Protein 3E8M (pdb70)

Secondary structure (DSSP, 8-state):
-----EEEE-STTTTSSSEEEE-SSS-EEEEEEGGGHHHHHHHHHTT--EEEE-SS--HHHHHHHHHTT-SEEE-S-S-HHHHHHHHHHHHT--GGGEEEE--SGGGHHHHTTSSEEE--TTS-HHHHTT-SS---PPTTTTHHHHHHHHHTT--HHHHHHHT-/----SEEEE-STTTTSSSEEEE-SSS-EEEEEEGGGHHHHHHHHHTT--EEEE-S---HHHHHHHHHHT-SEEE-S-S-HHHHHHHHHHHHT--GGGEEEE--SGGGHHHHTTSSEEE--TTS-HHHHTT-SS---PPTTTTHHHHHHHHHTT--HHHHHHHT-/----SEEEE-STTTTSSSEEEE-SSS-EEEEEEGGGHHHHHHHHHTT--EEEE-S---HHHHHHHHHTT-SEEE-S-S-HHHHHHHHHHHHT--GGGEEEE--SGGGHHHHTTSSEEE--TTS-HHHHTT-SS---PPTTTTHHHHHHHHHTT--HHHHHHHT-/----SEEEE-STTTTSSSEEEE-SSS-EEEEEEGGGHHHHHHHHHTT--EEEE-S---HHHHHHHHHTT-SEEE-S-S-HHHHHHHHHHHHT--GGGEEEE--SGGGHHHHTTSSEEE--TTS-HHHHTT-SS---PPTTTTHHHHHHHHHHT--HHHHHHHT-

Sequence (656 aa):
MKKEIKLILTDIDGVWTDGGMFYDQTGNEWKKFNTSSDSSAGIFWAHNKGIIPVGILTGEKTEEIVRRRAEKKLLKKVDYLFQGVVDKLSSAAEELCNEELGINLEQVAYIGDDLNDAKLLKRVGIAGVPASAPFYIRRLSSTIFLEKKRGGEGVFREFVEKVVLGINLEDFIAVIIQMKEIKLILTDIDGVWTDGGMFYDQTGNEWKKFNTSSDSSAGIFWAHNKGIIPVGILTGEKKTEIVRRRRAEKLLKVDYLFQGVVDKLSSAAEELCNNELGINLEQVAYIGDDLNDAKLLKRVGIAGVPASAPFYIRRRLSSTIFLEEKRGGEGVFREFVEKVLGINLEDFIAVIQMKEIKLILTDIDGVWTDGGMFYDQTGNEWKKFNTSSDSSAGIFWAHNKGIIPVGILTGEKTEIVRRRAEEKLLKVDYLFQGVVDKLSSAAEELCNELGINLEQVAYIGDDLNDAKLLKRVGIAGVPASAPFFYIRRRLSTIFLEEKRGGEGVFREFVEKVVLGINLEDFIAVIQMKEIKKLILTDIDGVWTDGGMFYDQTGNEWKKFNTSDSSAGIFWAHNKGIPVGILTGEKTEEIVRRRAEEKLLKVDYLFQGVVDDKLSSAAEELCNELGINLEQQVAYIGDDLNDAKLLKRVGIAGVPASAPFYYIRRRLSTIFLEEKKRGGEGVFREFVEKVLGINLEDFIAVIQ

B-factor: mean 17.69, std 9.3, range [8.24, 102.45]

Foldseek 3Di:
DDAAQEEEEEPQWAQAVNDWDDDPPPDIATAGACLLLVLLVVCVVVPHAYEYDYLADDPNVVVVCVVSVHPYYDYNDPAVLVVVVVVCVVVVHAQLNYEYEDADDSCQVSLQRHVAYHYAPSHDPVRRVSGPDDFDHTHRPNRSVVSSCVVVVPDPVNVVVVVD/DDAAQEEEEEPQFAQAVNDWDDDDPGDIATDGAVLLLVLLVVCVVVPHAYEYDYLADDPNVVVVCVVSVHPYYHYNDPQVLVVVCVVCVVVVHAQLNYEYEDADDSCQVSLQGHVAYHYAPSHDPVRRVSGPDDFDHTHRRNRSVVSSCVVVVPDPVNVVVVPD/DDAAQEEEEEPQWAQAVNDWDDDDPGDIETDGACLLLVLLVLCVVVPHAYEYDYLADDPNVVVVCVVSVHPYYDYNDQQVLVVVCVVCVVVVHAQLNYEYEDADDNCQVSLQRHVAYHYAPSHDPVSRVSGPDDFDHTHRRNRSVVSSCVVVVPDVVNVVVVVD/DDAAQEEEEEPQWAQAVNDWDDDPPPDIETDGACLLLVLLVLCVVVPHAYEYEYLADDPNVVVVCVVSVHPYYDYNDPQVLVVVCVVCVVVVHAQLNYEYEDADDSCQVSLQRHVAYHYAPSHDPVRRVSGPDDFDHTHRRNSSVVSSCVVVVPDVVNVVVVVD

Solvent-accessible surface area: 25761 Å² total; per-residue (Å²): 138,97,117,12,81,0,0,0,0,7,1,10,7,0,2,1,62,1,2,3,12,6,2,57,104,48,25,19,13,0,50,2,16,26,22,3,42,7,0,7,88,5,0,72,75,87,62,24,34,0,0,0,0,1,34,45,163,11,61,0,1,96,46,4,6,110,89,19,159,21,64,67,54,82,39,38,20,149,68,9,18,45,22,0,69,104,10,2,107,140,65,65,25,90,29,96,34,0,0,0,0,0,14,23,29,92,1,0,74,1,4,121,140,14,5,6,0,0,4,0,32,36,4,27,114,28,0,98,133,24,28,91,37,135,4,118,67,103,3,17,80,2,0,0,14,24,0,0,46,78,2,35,36,29,70,53,130,21,10,99,57,46,18,171,134,106,121,11,86,0,0,0,0,8,0,10,7,0,2,1,65,1,2,3,13,0,3,55,104,41,22,10,12,0,56,3,18,25,24,3,41,4,0,6,84,0,0,73,74,87,65,20,32,0,0,0,0,2,35,45,142,10,64,0,1,111,40,4,7,142,93,17,161,19,70,55,62,78,33,34,22,152,59,8,17,40,16,0,69,127,4,5,124,137,65,68,32,78,17,91,40,0,0,0,0,0,15,25,28,92,1,0,79,1,4,128,121,13,3,5,0,0,5,0,33,38,5,30,113,26,0,97,131,21,29,90,35,137,3,118,66,104,3,18,75,1,0,0,11,24,0,0,36,77,3,30,40,16,77,49,116,29,4,72,71,50,14,156,137,107,116,11,81,0,0,0,0,8,0,11,7,0,2,1,65,2,1,3,12,0,3,58,102,40,23,10,13,0,57,2,17,25,24,2,40,6,0,8,82,1,0,75,76,88,63,22,32,0,0,0,0,1,33,47,163,12,75,0,1,74,90,4,4,102,93,17,162,22,65,52,56,70,41,39,19,147,68,8,30,54,19,0,65,107,2,5,112,111,62,69,32,83,18,91,40,0,0,0,0,0,14,25,35,90,1,0,93,1,3,96,123,13,2,4,0,0,4,0,29,38,8,37,108,58,0,109,136,30,27,92,34,138,3,117,69,101,3,18,81,1,0,0,12,25,0,0,35,75,4,33,42,17,76,57,139,27,4,94,74,49,18,161,127,98,110,13,85,0,0,0,0,7,0,11,7,0,2,1,67,1,1,3,12,13,3,55,96,38,27,24,12,0,53,2,17,25,23,2,39,6,0,8,87,2,0,73,74,90,66,17,32,0,0,0,0,1,33,44,131,7,66,0,1,94,54,3,6,123,86,21,161,20,64,62,53,83,26,40,21,147,63,9,18,37,17,0,72,119,4,6,124,132,62,70,31,76,16,86,36,0,0,0,0,0,14,24,28,91,1,0,88,0,4,128,125,16,8,7,1,0,5,0,31,40,4,30,115,24,0,97,139,26,28,96,37,141,3,118,66,107,3,18,72,0,0,0,12,21,0,0,35,75,2,34,39,17,73,58,133,30,4,82,70,50,21,157

Radius of gyration: 26.05 Å; Cα contacts (8 Å, |Δi|>4): 1599; chains: 4; bounding box: 62×64×78 Å

Structure (mmCIF, N/CA/C/O backbone):
data_3E8M
#
_entry.id   3E8M
#
_cell.length_a   81.243
_cell.length_b   107.482
_cell.length_c   75.093
_cell.angle_alpha   90.00
_cell.angle_beta   90.00
_cell.angle_gamma   90.00
#
_symmetry.space_group_name_H-M   'P 21 21 2'
#
loop_
_entity.id
_entity.type
_entity.pdbx_description
1 polymer 'Acylneuraminate cytidylyltransferase'
2 non-polymer 'MAGNESIUM ION'
3 non-polymer 'CHLORIDE ION'
4 non-polymer 'ACETIC ACID'
5 non-polymer DI(HYDROXYETHYL)ETHER
6 non-polymer 'TETRAETHYLENE GLYCOL'
7 non-polymer 1,2-ETHANEDIOL
8 non-polymer 'TRIETHYLENE GLYCOL'
9 water water
#
loop_
_atom_site.group_PDB
_atom_site.id
_atom_site.type_symbol
_atom_site.label_atom_id
_atom_site.label_alt_id
_atom_site.label_comp_id
_atom_site.label_asym_id
_atom_site.label_entity_id
_atom_site.label_seq_id
_atom_site.pdbx_PDB_ins_code
_atom_site.Cartn_x
_atom_site.Cartn_y
_atom_site.Cartn_z
_atom_site.occupancy
_atom_site.B_iso_or_equiv
_atom_site.auth_seq_id
_atom_site.auth_comp_id
_atom_site.auth_asym_id
_atom_site.auth_atom_id
_atom_site.pdbx_PDB_model_num
ATOM 1 N N . MET A 1 1 ? -61.052 24.672 -16.447 1.00 34.30 1 MET A N 1
ATOM 2 C CA . MET A 1 1 ? -60.115 24.905 -15.309 1.00 31.07 1 MET A CA 1
ATOM 3 C C . MET A 1 1 ? -60.433 26.232 -14.618 1.00 26.73 1 MET A C 1
ATOM 4 O O . MET A 1 1 ? -60.975 27.145 -15.234 1.00 27.54 1 MET A O 1
ATOM 20 N N A LYS A 1 2 ? -60.121 26.327 -13.333 0.67 24.08 2 LYS A N 1
ATOM 21 N N B LYS A 1 2 ? -60.076 26.309 -13.339 0.33 24.45 2 LYS A N 1
ATOM 22 C CA A LYS A 1 2 ? -60.322 27.570 -12.597 0.67 22.04 2 LYS A CA 1
ATOM 23 C CA B LYS A 1 2 ? -60.163 27.536 -12.557 0.33 21.95 2 LYS A CA 1
ATOM 24 C C A LYS A 1 2 ? -59.419 28.684 -13.133 0.67 19.53 2 LYS A C 1
ATOM 25 C C B LYS A 1 2 ? -59.484 28.711 -13.267 0.33 20.12 2 LYS A C 1
ATOM 26 O O A LYS A 1 2 ? -58.408 28.415 -13.809 0.67 19.32 2 LYS A O 1
ATOM 27 O O B LYS A 1 2 ? -58.691 28.520 -14.199 0.33 20.19 2 LYS A O 1
ATOM 51 N N . GLU A 1 3 ? -59.777 29.925 -12.812 1.00 19.00 3 GLU A N 1
ATOM 52 C CA . GLU A 1 3 ? -59.065 31.104 -13.300 1.00 17.46 3 GLU A CA 1
ATOM 53 C C . GLU A 1 3 ? -57.652 31.089 -12.742 1.00 15.82 3 GLU A C 1
ATOM 54 O O . GLU A 1 3 ? -57.473 31.032 -11.536 1.00 17.73 3 GLU A O 1
ATOM 66 N N . ILE A 1 4 ? -56.670 31.135 -13.625 1.00 14.45 4 ILE A N 1
ATOM 67 C CA . ILE A 1 4 ? -55.271 31.214 -13.238 1.00 13.04 4 ILE A CA 1
ATOM 68 C C . ILE A 1 4 ? -54.699 32.497 -13.789 1.00 12.70 4 ILE A C 1
ATOM 69 O O . ILE A 1 4 ? -54.826 32.767 -14.974 1.00 14.68 4 ILE A O 1
ATOM 85 N N . LYS A 1 5 ? -54.100 33.285 -12.908 1.00 12.37 5 LYS A N 1
ATOM 86 C CA . LYS A 1 5 ? -53.503 34.570 -13.265 1.00 12.62 5 LYS A CA 1
ATOM 87 C C . LYS A 1 5 ? -51.982 34.585 -13.210 1.00 11.31 5 LYS A C 1
ATOM 88 O O . LYS A 1 5 ? -51.366 35.566 -13.615 1.00 12.10 5 LYS A O 1
ATOM 107 N N . LEU A 1 6 ? -51.363 33.510 -12.715 1.00 11.27 6 LEU A N 1
ATOM 108 C CA . LEU A 1 6 ? -49.923 33.440 -12.571 1.00 10.59 6 LEU A CA 1
ATOM 109 C C . LEU A 1 6 ? -49.542 31.976 -12.482 1.00 9.72 6 LEU A C 1
ATOM 110 O O . LEU A 1 6 ? -50.177 31.202 -11.751 1.00 10.71 6 LEU A O 1
ATOM 126 N N . ILE A 1 7 ? -48.517 31.592 -13.219 1.00 9.67 7 ILE A N 1
ATOM 127 C CA . ILE A 1 7 ? -47.932 30.257 -13.141 1.00 9.57 7 ILE A CA 1
ATOM 128 C C . ILE A 1 7 ? -46.559 30.388 -12.492 1.00 9.32 7 ILE A C 1
ATOM 129 O O . ILE A 1 7 ? -45.736 31.175 -12.946 1.00 10.43 7 ILE A O 1
ATOM 145 N N . LEU A 1 8 ? -46.355 29.638 -11.413 1.00 9.15 8 LEU A N 1
ATOM 146 C CA . LEU A 1 8 ? -45.076 29.618 -10.694 1.00 9.13 8 LEU A CA 1
ATOM 147 C C . LEU A 1 8 ? -44.466 28.221 -10.797 1.00 8.57 8 LEU A C 1
ATOM 148 O O . LEU A 1 8 ? -45.189 27.223 -10.903 1.00 8.94 8 LEU A O 1
ATOM 164 N N . THR A 1 9 ? -43.148 28.154 -10.762 1.00 8.49 9 THR A N 1
ATOM 165 C CA . THR A 1 9 ? -42.451 26.890 -10.952 1.00 8.64 9 THR A CA 1
ATOM 166 C C . THR A 1 9 ? -41.125 26.875 -10.230 1.00 8.49 9 THR A C 1
ATOM 167 O O . THR A 1 9 ? -40.362 27.853 -10.231 1.00 8.89 9 THR A O 1
ATOM 178 N N . ASP A 1 10 ? -40.817 25.718 -9.666 1.00 8.45 10 ASP A N 1
ATOM 179 C CA . ASP A 1 10 ? -39.474 25.356 -9.238 1.00 8.68 10 ASP A CA 1
ATOM 180 C C . ASP A 1 10 ? -38.641 24.992 -10.465 1.00 8.24 10 ASP A C 1
ATOM 181 O O . ASP A 1 10 ? -39.165 24.797 -11.563 1.00 8.95 10 ASP A O 1
ATOM 190 N N . ILE A 1 11 ? -37.326 24.888 -10.285 1.00 8.46 11 ILE A N 1
ATOM 191 C CA . ILE A 1 11 ? -36.411 24.452 -11.346 1.00 8.51 11 ILE A CA 1
ATOM 192 C C . ILE A 1 11 ? -35.987 22.988 -11.167 1.00 8.55 11 ILE A C 1
ATOM 193 O O . ILE A 1 11 ? -36.375 22.127 -11.962 1.00 8.72 11 ILE A O 1
ATOM 209 N N . ASP A 1 12 ? -35.142 22.700 -10.189 1.00 8.66 12 ASP A N 1
ATOM 210 C CA . ASP A 1 12 ? -34.508 21.389 -10.146 1.00 8.63 12 ASP A CA 1
ATOM 211 C C . ASP A 1 12 ? -35.538 20.334 -9.819 1.00 8.72 12 ASP A C 1
ATOM 212 O O . ASP A 1 12 ? -36.287 20.444 -8.846 1.00 9.34 12 ASP A O 1
ATOM 221 N N . GLY A 1 13 ? -35.602 19.298 -10.653 1.00 8.54 13 GLY A N 1
ATOM 222 C CA . GLY A 1 13 ? -36.605 18.254 -10.515 1.00 8.85 13 GLY A CA 1
ATOM 223 C C . GLY A 1 13 ? -37.912 18.528 -11.237 1.00 8.32 13 GLY A C 1
ATOM 224 O O . GLY A 1 13 ? -38.785 17.665 -11.272 1.00 9.12 13 GLY A O 1
ATOM 228 N N . VAL A 1 14 ? -38.039 19.726 -11.807 1.00 8.61 14 VAL A N 1
ATOM 229 C CA . VAL A 1 14 ? -39.184 20.089 -12.628 1.00 8.53 14 VAL A CA 1
ATOM 230 C C . VAL A 1 14 ? -38.693 20.386 -14.052 1.00 8.28 14 VAL A C 1
ATOM 231 O O . VAL A 1 14 ? -38.967 19.639 -14.997 1.00 8.83 14 VAL A O 1
ATOM 244 N N . TRP A 1 15 ? -37.913 21.460 -14.193 1.00 8.44 15 TRP A N 1
ATOM 245 C CA . TRP A 1 15 ? -37.281 21.811 -15.457 1.00 8.79 15 TRP A CA 1
ATOM 246 C C . TRP A 1 15 ? -36.082 20.909 -15.766 1.00 8.79 15 TRP A C 1
ATOM 247 O O . TRP A 1 15 ? -35.539 20.983 -16.872 1.00 9.48 15 TRP A O 1
ATOM 268 N N . THR A 1 16 ? -35.660 20.101 -14.795 1.00 8.80 16 THR A N 1
ATOM 269 C CA . THR A 1 16 ? -34.583 19.144 -14.938 1.00 8.69 16 THR A CA 1
ATOM 270 C C . THR A 1 16 ? -35.017 17.845 -14.264 1.00 8.64 16 THR A C 1
ATOM 271 O O . THR A 1 16 ? -35.981 17.831 -13.497 1.00 8.81 16 THR A O 1
ATOM 282 N N . ASP A 1 17 ? -34.251 16.787 -14.515 1.00 8.91 17 ASP A N 1
ATOM 283 C CA . ASP A 1 17 ? -34.427 15.520 -13.803 1.00 9.39 17 ASP A CA 1
ATOM 284 C C . ASP A 1 17 ? -33.772 15.487 -12.436 1.00 8.97 17 ASP A C 1
ATOM 285 O O . ASP A 1 17 ? -33.557 14.412 -11.874 1.00 10.35 17 ASP A O 1
ATOM 294 N N . GLY A 1 18 ? -33.439 16.665 -11.891 1.00 8.66 18 GLY A N 1
ATOM 295 C CA . GLY A 1 18 ? -32.715 16.748 -10.633 1.00 8.79 18 GLY A CA 1
ATOM 296 C C . GLY A 1 18 ? -31.219 16.731 -10.794 1.00 8.40 18 GLY A C 1
ATOM 297 O O . GLY A 1 18 ? -30.493 16.883 -9.812 1.00 8.93 18 GLY A O 1
ATOM 301 N N . GLY A 1 19 ? -30.745 16.564 -12.018 1.00 8.49 19 GLY A N 1
ATOM 302 C CA . GLY A 1 19 ? -29.316 16.442 -12.244 1.00 8.51 19 GLY A CA 1
ATOM 303 C C . GLY A 1 19 ? -28.571 17.716 -11.933 1.00 8.46 19 GLY A C 1
ATOM 304 O O . GLY A 1 19 ? -28.964 18.814 -12.353 1.00 8.94 19 GLY A O 1
ATOM 308 N N . MET A 1 20 ? -27.465 17.569 -11.214 1.00 8.76 20 MET A N 1
ATOM 309 C CA . MET A 1 20 ? -26.573 18.664 -10.879 1.00 8.77 20 MET A CA 1
ATOM 310 C C . MET A 1 20 ? -25.184 18.177 -11.258 1.00 8.26 20 MET A C 1
ATOM 311 O O . MET A 1 20 ? -24.666 17.252 -10.654 1.00 8.78 20 MET A O 1
ATOM 325 N N . PHE A 1 21 ? -24.616 18.762 -12.320 1.00 8.81 21 PHE A N 1
ATOM 326 C CA . PHE A 1 21 ? -23.336 18.303 -12.846 1.00 8.88 21 PHE A CA 1
ATOM 327 C C . PHE A 1 21 ? -22.224 19.164 -12.263 1.00 8.73 21 PHE A C 1
ATOM 328 O O . PHE A 1 21 ? -22.291 20.399 -12.366 1.00 9.53 21 PHE A O 1
ATOM 345 N N . TYR A 1 22 ? -21.229 18.521 -11.657 1.00 8.85 22 TYR A N 1
ATOM 346 C CA . TYR A 1 22 ? -20.071 19.209 -11.108 1.00 9.53 22 TYR A CA 1
ATOM 347 C C . TYR A 1 22 ? -18.834 18.745 -11.850 1.00 9.05 22 TYR A C 1
ATOM 348 O O . TYR A 1 22 ? -18.676 17.564 -12.106 1.00 9.34 22 TYR A O 1
ATOM 366 N N . ASP A 1 23 ? -17.939 19.682 -12.141 1.00 9.62 23 ASP A N 1
ATOM 367 C CA . ASP A 1 23 ? -16.622 19.370 -12.669 1.00 9.58 23 ASP A CA 1
ATOM 368 C C . ASP A 1 23 ? -15.553 19.523 -11.591 1.00 9.48 23 ASP A C 1
ATOM 369 O O . ASP A 1 23 ? -15.837 19.603 -10.396 1.00 10.38 23 ASP A O 1
ATOM 378 N N . GLN A 1 24 ? -14.296 19.555 -12.021 1.00 9.86 24 GLN A N 1
ATOM 379 C CA . GLN A 1 24 ? -13.157 19.602 -11.110 1.00 10.56 24 GLN A CA 1
ATOM 380 C C . GLN A 1 24 ? -12.722 21.022 -10.759 1.00 10.98 24 GLN A C 1
ATOM 381 O O . GLN A 1 24 ? -11.782 21.205 -10.000 1.00 12.87 24 GLN A O 1
ATOM 395 N N . THR A 1 25 ? -13.393 22.028 -11.312 1.00 11.98 25 THR A N 1
ATOM 396 C CA . THR A 1 25 ? -12.895 23.409 -11.279 1.00 13.22 25 THR A CA 1
ATOM 397 C C . THR A 1 25 ? -13.827 24.380 -10.583 1.00 13.40 25 THR A C 1
ATOM 398 O O . THR A 1 25 ? -13.516 25.555 -10.516 1.00 15.33 25 THR A O 1
ATOM 409 N N . GLY A 1 26 ? -14.969 23.911 -10.091 1.00 13.04 26 GLY A N 1
ATOM 410 C CA . GLY A 1 26 ? -15.949 24.775 -9.480 1.00 13.71 26 GLY A CA 1
ATOM 411 C C . GLY A 1 26 ? -17.093 25.231 -10.352 1.00 12.34 26 GLY A C 1
ATOM 412 O O . GLY A 1 26 ? -17.897 26.044 -9.914 1.00 14.13 26 GLY A O 1
ATOM 416 N N . ASN A 1 27 ? -17.180 24.731 -11.576 1.00 10.92 27 ASN A N 1
ATOM 417 C CA . ASN A 1 27 ? -18.294 25.053 -12.452 1.00 10.57 27 ASN A CA 1
ATOM 418 C C . ASN A 1 27 ? -19.432 24.059 -12.202 1.00 10.19 27 ASN A C 1
ATOM 419 O O . ASN A 1 27 ? -19.255 23.037 -11.553 1.00 11.06 27 ASN A O 1
ATOM 430 N N . GLU A 1 28 ? -20.609 24.402 -12.698 1.00 10.24 28 GLU A N 1
ATOM 431 C CA . GLU A 1 28 ? -21.804 23.618 -12.461 1.00 10.43 28 GLU A CA 1
ATOM 432 C C . GLU A 1 28 ? -22.684 23.719 -13.693 1.00 9.59 28 GLU A C 1
ATOM 433 O O . GLU A 1 28 ? -22.680 24.771 -14.356 1.00 10.24 28 GLU A O 1
ATOM 445 N N . TRP A 1 29 ? -23.467 22.675 -13.962 1.00 9.32 29 TRP A N 1
ATOM 446 C CA . TRP A 1 29 ? -24.390 22.641 -15.087 1.00 9.42 29 TRP A CA 1
ATOM 447 C C . TRP A 1 29 ? -25.753 22.160 -14.643 1.00 8.76 29 TRP A C 1
ATOM 448 O O . TRP A 1 29 ? -25.890 21.411 -13.664 1.00 8.91 29 TRP A O 1
ATOM 469 N N . LYS A 1 30 ? -26.763 22.574 -15.410 1.00 8.70 30 LYS A N 1
ATOM 470 C CA . LYS A 1 30 ? -28.070 21.941 -15.430 1.00 8.64 30 LYS A CA 1
ATOM 471 C C . LYS A 1 30 ? -28.408 21.621 -16.883 1.00 8.56 30 LYS A C 1
ATOM 472 O O . LYS A 1 30 ? -27.949 22.307 -17.794 1.00 9.35 30 LYS A O 1
ATOM 491 N N . LYS A 1 31 ? -29.227 20.587 -17.057 1.00 8.73 31 LYS A N 1
ATOM 492 C CA . LYS A 1 31 ? -29.753 20.183 -18.362 1.00 8.74 31 LYS A CA 1
ATOM 493 C C . LYS A 1 31 ? -31.243 20.513 -18.411 1.00 8.63 31 LYS A C 1
ATOM 494 O O . LYS A 1 31 ? -32.055 19.872 -17.755 1.00 9.60 31 LYS A O 1
ATOM 513 N N . PHE A 1 32 ? -31.575 21.526 -19.190 1.00 8.44 32 PHE A N 1
ATOM 514 C CA . PHE A 1 32 ? -32.949 21.913 -19.434 1.00 8.69 32 PHE A CA 1
ATOM 515 C C . PHE A 1 32 ? -33.475 21.127 -20.632 1.00 8.49 32 PHE A C 1
ATOM 516 O O . PHE A 1 32 ? -32.705 20.482 -21.340 1.00 9.43 32 PHE A O 1
ATOM 533 N N . ASN A 1 33 ? -34.787 21.180 -20.853 1.00 8.82 33 ASN A N 1
ATOM 534 C CA . ASN A 1 33 ? -35.419 20.580 -22.014 1.00 8.93 33 ASN A CA 1
ATOM 535 C C . ASN A 1 33 ? -36.086 21.687 -22.801 1.00 8.73 33 ASN A C 1
ATOM 536 O O . ASN A 1 33 ? -36.916 22.418 -22.266 1.00 9.45 33 ASN A O 1
ATOM 547 N N . THR A 1 34 ? -35.764 21.804 -24.077 1.00 8.72 34 THR A N 1
ATOM 548 C CA . THR A 1 34 ? -36.387 22.809 -24.916 1.00 9.21 34 THR A CA 1
ATOM 549 C C . THR A 1 34 ? -37.888 22.703 -24.954 1.00 9.23 34 THR A C 1
ATOM 550 O O . THR A 1 34 ? -38.573 23.702 -25.179 1.00 10.33 34 THR A O 1
ATOM 561 N N A SER A 1 35 ? -38.446 21.511 -24.731 0.87 9.61 35 SER A N 1
ATOM 562 N N B SER A 1 35 ? -38.441 21.526 -24.690 0.13 9.83 35 SER A N 1
ATOM 563 C CA A SER A 1 35 ? -39.886 21.374 -24.699 0.87 10.28 35 SER A CA 1
ATOM 564 C CA B SER A 1 35 ? -39.892 21.396 -24.727 0.13 10.60 35 SER A CA 1
ATOM 565 C C A SER A 1 35 ? -40.530 22.375 -23.730 0.87 9.43 35 SER A C 1
ATOM 566 C C B SER A 1 35 ? -40.600 22.244 -23.655 0.13 10.20 35 SER A C 1
ATOM 567 O O A SER A 1 35 ? -41.628 22.894 -23.988 0.87 9.73 35 SER A O 1
ATOM 568 O O B SER A 1 35 ? -41.784 22.558 -23.798 0.13 10.32 35 SER A O 1
ATOM 578 N N . ASP A 1 36 ? -39.888 22.621 -22.593 1.00 9.93 36 ASP A N 1
ATOM 579 C CA . ASP A 1 36 ? -40.458 23.502 -21.591 1.00 9.88 36 ASP A CA 1
ATOM 580 C C . ASP A 1 36 ? -40.597 24.949 -22.070 1.00 9.98 36 ASP A C 1
ATOM 581 O O . ASP A 1 36 ? -41.395 25.703 -21.502 1.00 10.16 36 ASP A O 1
ATOM 590 N N A SER A 1 37 ? -39.853 25.356 -23.096 0.63 10.22 37 SER A N 1
ATOM 591 N N B SER A 1 37 ? -39.877 25.333 -23.119 0.37 10.41 37 SER A N 1
ATOM 592 C CA A SER A 1 37 ? -40.075 26.674 -23.671 0.63 10.27 37 SER A CA 1
ATOM 593 C CA B SER A 1 37 ? -40.084 26.647 -23.718 0.37 10.71 37 SER A CA 1
ATOM 594 C C A SER A 1 37 ? -41.516 26.845 -24.129 0.63 10.20 37 SER A C 1
ATOM 595 C C B SER A 1 37 ? -41.494 26.849 -24.219 0.37 10.53 37 SER A C 1
ATOM 596 O O A SER A 1 37 ? -42.055 27.948 -24.050 0.63 10.71 37 SER A O 1
ATOM 597 O O B SER A 1 37 ? -41.962 27.979 -24.320 0.37 10.90 37 SER A O 1
ATOM 607 N N . ALA A 1 38 ? -42.167 25.755 -24.568 1.00 10.37 38 ALA A N 1
ATOM 608 C CA . ALA A 1 38 ? -43.551 25.844 -24.998 1.00 11.56 38 ALA A CA 1
ATOM 609 C C . ALA A 1 38 ? -44.486 26.165 -23.853 1.00 11.14 38 ALA A C 1
ATOM 610 O O . ALA A 1 38 ? -45.572 26.684 -24.074 1.00 11.68 38 ALA A O 1
ATOM 617 N N . GLY A 1 39 ? -44.103 25.822 -22.621 1.00 10.99 39 GLY A N 1
ATOM 618 C CA . GLY A 1 39 ? -44.888 26.247 -21.478 1.00 11.20 39 GLY A CA 1
ATOM 619 C C . GLY A 1 39 ? -44.904 27.759 -21.356 1.00 10.45 39 GLY A C 1
ATOM 620 O O . GLY A 1 39 ? -45.950 28.357 -21.094 1.00 11.47 39 GLY A O 1
ATOM 624 N N . ILE A 1 40 ? -43.762 28.413 -21.586 1.00 10.19 40 ILE A N 1
ATOM 625 C CA . ILE A 1 40 ? -43.728 29.867 -21.575 1.00 10.45 40 ILE A CA 1
ATOM 626 C C . ILE A 1 40 ? -44.541 30.390 -22.759 1.00 10.48 40 ILE A C 1
ATOM 627 O O . ILE A 1 40 ? -45.321 31.332 -22.624 1.00 11.29 40 ILE A O 1
ATOM 643 N N . PHE A 1 41 ? -44.366 29.790 -23.930 1.00 10.78 41 PHE A N 1
ATOM 644 C CA . PHE A 1 41 ? -45.126 30.190 -25.106 1.00 11.32 41 PHE A CA 1
ATOM 645 C C . PHE A 1 41 ? -46.616 30.220 -24.826 1.00 10.62 41 PHE A C 1
ATOM 646 O O . PHE A 1 41 ? -47.295 31.198 -25.130 1.00 11.35 41 PHE A O 1
ATOM 663 N N . TRP A 1 42 ? -47.163 29.128 -24.293 1.00 10.67 42 TRP A N 1
ATOM 664 C CA . TRP A 1 42 ? -48.602 29.058 -24.100 1.00 11.09 42 TRP A CA 1
ATOM 665 C C . TRP A 1 42 ? -49.075 29.994 -23.008 1.00 10.75 42 TRP A C 1
ATOM 666 O O . TRP A 1 42 ? -50.129 30.600 -23.144 1.00 11.63 42 TRP A O 1
ATOM 687 N N . ALA A 1 43 ? -48.313 30.115 -21.924 1.00 10.83 43 ALA A N 1
ATOM 688 C CA . ALA A 1 43 ? -48.677 31.079 -20.882 1.00 11.06 43 ALA A CA 1
ATOM 689 C C . ALA A 1 43 ? -48.787 32.477 -21.479 1.00 10.90 43 ALA A C 1
ATOM 690 O O . ALA A 1 43 ? -49.793 33.173 -21.317 1.00 11.54 43 ALA A O 1
ATOM 697 N N . HIS A 1 44 ? -47.751 32.889 -22.195 1.00 11.39 44 HIS A N 1
ATOM 698 C CA . HIS A 1 44 ? -47.741 34.218 -22.791 1.00 12.22 44 HIS A CA 1
ATOM 699 C C . HIS A 1 44 ? -48.821 34.380 -23.844 1.00 12.66 44 HIS A C 1
ATOM 700 O O . HIS A 1 44 ? -49.442 35.449 -23.947 1.00 13.17 44 HIS A O 1
ATOM 713 N N . ASN A 1 45 ? -49.104 33.327 -24.605 1.00 12.23 45 ASN A N 1
ATOM 714 C CA . ASN A 1 45 ? -50.183 33.374 -25.578 1.00 13.08 45 ASN A CA 1
ATOM 715 C C . ASN A 1 45 ? -51.508 33.691 -24.924 1.00 12.95 45 ASN A C 1
ATOM 716 O O . ASN A 1 45 ? -52.344 34.394 -25.500 1.00 14.18 45 ASN A O 1
ATOM 727 N N . LYS A 1 46 ? -51.696 33.198 -23.708 1.00 12.84 46 LYS A N 1
ATOM 728 C CA . LYS A 1 46 ? -52.925 33.391 -22.954 1.00 13.46 46 LYS A CA 1
ATOM 729 C C . LYS A 1 46 ? -52.849 34.597 -22.002 1.00 13.08 46 LYS A C 1
ATOM 730 O O . LYS A 1 46 ? -53.781 34.847 -21.251 1.00 14.69 46 LYS A O 1
ATOM 749 N N . GLY A 1 47 ? -51.781 35.376 -22.080 1.00 12.69 47 GLY A N 1
ATOM 750 C CA . GLY A 1 47 ? -51.649 36.584 -21.294 1.00 13.84 47 GLY A CA 1
ATOM 751 C C . GLY A 1 47 ? -51.320 36.359 -19.836 1.00 12.73 47 GLY A C 1
ATOM 752 O O . GLY A 1 47 ? -51.632 37.203 -19.006 1.00 14.66 47 GLY A O 1
ATOM 756 N N A ILE A 1 48 ? -50.677 35.237 -19.534 0.69 11.97 48 ILE A N 1
ATOM 757 N N B ILE A 1 48 ? -50.675 35.244 -19.524 0.31 12.34 48 ILE A N 1
ATOM 758 C CA A ILE A 1 48 ? -50.409 34.826 -18.169 0.69 11.92 48 ILE A CA 1
ATOM 759 C CA B ILE A 1 48 ? -50.398 34.906 -18.141 0.31 12.10 48 ILE A CA 1
ATOM 760 C C A ILE A 1 48 ? -48.903 34.916 -17.922 0.69 11.24 48 ILE A C 1
ATOM 761 C C B ILE A 1 48 ? -48.913 34.871 -17.871 0.31 11.43 48 ILE A C 1
ATOM 762 O O A ILE A 1 48 ? -48.132 34.341 -18.693 0.69 12.0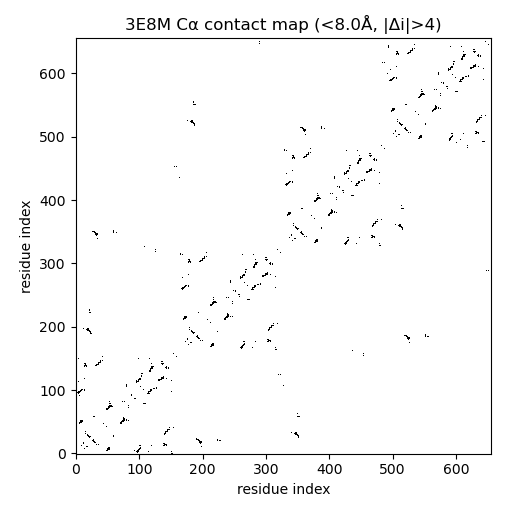3 48 ILE A O 1
ATOM 763 O O B ILE A 1 48 ? -48.174 34.164 -18.557 0.31 11.53 48 ILE A O 1
ATOM 783 N N . PRO A 1 49 ? -48.471 35.608 -16.843 1.00 11.01 49 PRO A N 1
ATOM 784 C CA . PRO A 1 49 ? -47.052 35.625 -16.532 1.00 10.96 49 PRO A CA 1
ATOM 785 C C . PRO A 1 49 ? -46.595 34.338 -15.852 1.00 10.06 49 PRO A C 1
ATOM 786 O O . PRO A 1 49 ? -47.382 33.618 -15.232 1.00 10.46 49 PRO A O 1
ATOM 797 N N . VAL A 1 50 ? -45.287 34.093 -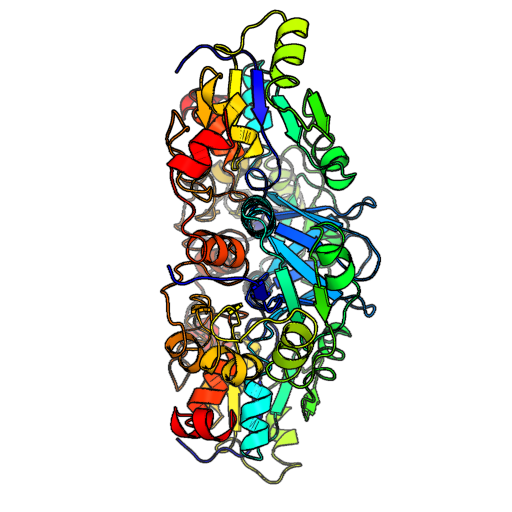15.955 1.00 10.05 50 VAL A N 1
ATOM 798 C CA . VAL A 1 50 ? -44.623 32.967 -15.313 1.00 9.80 50 VAL A CA 1
ATOM 799 C C . VAL A 1 50 ? -43.531 33.479 -14.393 1.00 9.56 50 VAL A C 1
ATOM 800 O O . VAL A 1 50 ? -42.750 34.381 -14.764 1.00 10.22 50 VAL A O 1
ATOM 813 N N . GLY A 1 51 ? -43.446 32.878 -13.208 1.00 9.37 51 GLY A N 1
ATOM 814 C CA . GLY A 1 51 ? -42.338 33.147 -12.306 1.00 9.61 51 GLY A CA 1
ATOM 815 C C . GLY A 1 51 ? -41.657 31.872 -11.863 1.00 8.95 51 GLY A C 1
ATOM 816 O O . GLY A 1 51 ? -42.297 30.843 -11.671 1.00 9.62 51 GLY A O 1
ATOM 820 N N . ILE A 1 52 ? -40.347 31.978 -11.675 1.00 9.02 52 ILE A N 1
ATOM 821 C CA . ILE A 1 52 ? -39.530 30.926 -11.113 1.00 8.97 52 ILE A CA 1
ATOM 822 C C . ILE A 1 52 ? -39.232 31.238 -9.658 1.00 9.09 52 ILE A C 1
ATOM 823 O O . ILE A 1 52 ? -38.817 32.367 -9.335 1.00 9.97 52 ILE A O 1
ATOM 839 N N . LEU A 1 53 ? -39.399 30.232 -8.802 1.00 9.16 53 LEU A N 1
ATOM 840 C CA . LEU A 1 53 ? -38.950 30.274 -7.407 1.00 9.48 53 LEU A CA 1
ATOM 841 C C . LEU A 1 53 ? -37.974 29.132 -7.216 1.00 9.41 53 LEU A C 1
ATOM 842 O O . LEU A 1 53 ? -38.326 27.987 -7.454 1.00 11.29 53 LEU A O 1
ATOM 858 N N . THR A 1 54 ? -36.772 29.419 -6.742 1.00 9.42 54 THR A N 1
ATOM 859 C CA . THR A 1 54 ? -35.804 28.373 -6.485 1.00 9.80 54 THR A CA 1
ATOM 860 C C . THR A 1 54 ? -34.985 28.721 -5.269 1.00 9.56 54 THR A C 1
ATOM 861 O O . THR A 1 54 ? -34.605 29.881 -5.070 1.00 10.05 54 THR A O 1
ATOM 872 N N . GLY A 1 55 ? -34.668 27.710 -4.468 1.00 10.09 55 GLY A N 1
ATOM 873 C CA . GLY A 1 55 ? -33.765 27.836 -3.347 1.00 10.74 55 GLY A CA 1
ATOM 874 C C . GLY A 1 55 ? -32.306 27.898 -3.745 1.00 10.37 55 GLY A C 1
ATOM 875 O O . GLY A 1 55 ? -31.467 28.384 -2.975 1.00 11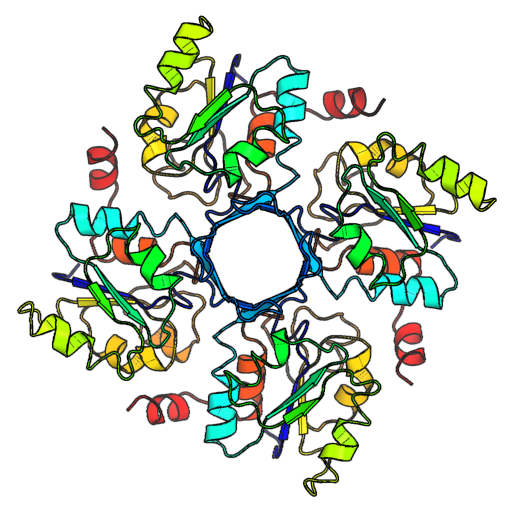.97 55 GLY A O 1
ATOM 879 N N . GLU A 1 56 ? -31.986 27.397 -4.932 1.00 10.22 56 GLU A N 1
ATOM 880 C CA . GLU A 1 56 ? -30.644 27.494 -5.485 1.00 10.13 56 GLU A CA 1
ATOM 881 C C . GLU A 1 56 ? -30.418 28.917 -6.020 1.00 9.99 56 GLU A C 1
ATOM 882 O O . GLU A 1 56 ? -31.369 29.681 -6.191 1.00 10.58 56 GLU A O 1
ATOM 894 N N . LYS A 1 57 ? -29.172 29.262 -6.301 1.00 10.60 57 LYS A N 1
ATOM 895 C CA . LYS A 1 57 ? -28.884 30.535 -6.939 1.00 11.03 57 LYS A CA 1
ATOM 896 C C . LYS A 1 57 ? -27.718 30.337 -7.872 1.00 10.31 57 LYS A C 1
ATOM 897 O O . LYS A 1 57 ? -26.589 30.085 -7.424 1.00 11.55 57 LYS A O 1
ATOM 916 N N . THR A 1 58 ? -27.989 30.418 -9.172 1.00 10.18 58 THR A N 1
ATOM 917 C CA . THR A 1 58 ? -26.999 30.137 -10.194 1.00 10.47 58 THR A CA 1
ATOM 918 C C . THR A 1 58 ? -27.136 31.063 -11.390 1.00 10.18 58 THR A C 1
ATOM 919 O O . THR A 1 58 ? -28.234 31.508 -11.752 1.00 10.42 58 THR A O 1
ATOM 930 N N A GLU A 1 59 ? -26.001 31.343 -12.027 0.61 10.51 59 GLU A N 1
ATOM 931 N N B GLU A 1 59 ? -26.000 31.307 -12.035 0.39 10.58 59 GLU A N 1
ATOM 932 C CA A GLU A 1 59 ? -26.020 31.988 -13.332 0.61 10.65 59 GLU A CA 1
ATOM 933 C CA B GLU A 1 59 ? -25.987 31.960 -13.330 0.39 11.06 59 GLU A CA 1
ATOM 934 C C A GLU A 1 59 ? -26.697 31.082 -14.361 0.61 10.18 59 GLU A C 1
ATOM 935 C C B GLU A 1 59 ? -26.620 31.077 -14.406 0.39 10.28 59 GLU A C 1
ATOM 936 O O A GLU A 1 59 ? -27.365 31.571 -15.257 0.61 10.52 59 GLU A O 1
ATOM 937 O O B GLU A 1 59 ? -27.174 31.576 -15.380 0.39 10.45 59 GLU A O 1
ATOM 954 N N . ILE A 1 60 ? -26.546 29.763 -14.204 1.00 9.82 60 ILE A N 1
ATOM 955 C CA . ILE A 1 60 ? -27.230 28.788 -15.053 1.00 9.88 60 ILE A CA 1
ATOM 956 C C . ILE A 1 60 ? -28.703 29.189 -15.223 1.00 9.31 60 ILE A C 1
ATOM 957 O O . ILE A 1 60 ? -29.217 29.308 -16.337 1.00 9.95 60 ILE A O 1
ATOM 973 N N . VAL A 1 61 ? -29.394 29.346 -14.100 1.00 9.42 61 VAL A N 1
ATOM 974 C CA . VAL A 1 61 ? -30.820 29.635 -14.136 1.00 9.68 61 VAL A CA 1
ATOM 975 C C . VAL A 1 61 ? -31.098 31.059 -14.555 1.00 9.90 61 VAL A C 1
ATOM 976 O O . VAL A 1 61 ? -32.056 31.306 -15.270 1.00 10.08 61 VAL A O 1
ATOM 989 N N . ARG A 1 62 ? -30.291 32.022 -14.122 1.00 9.98 62 ARG A N 1
ATOM 990 C CA . ARG A 1 62 ? -30.513 33.384 -14.577 1.00 10.62 62 ARG A CA 1
ATOM 991 C C . ARG A 1 62 ? -30.486 33.447 -16.101 1.00 10.20 62 ARG A C 1
ATOM 992 O O . ARG A 1 62 ? -31.340 34.075 -16.734 1.00 10.47 62 ARG A O 1
ATOM 1013 N N . ARG A 1 63 ? -29.502 32.779 -16.706 1.00 10.21 63 ARG A N 1
ATOM 1014 C CA . ARG A 1 63 ? -29.379 32.800 -18.150 1.00 10.64 63 ARG A CA 1
ATOM 1015 C C . ARG A 1 63 ? -30.551 32.100 -18.832 1.00 10.60 63 ARG A C 1
ATOM 1016 O O . ARG A 1 63 ? -31.063 32.560 -19.852 1.00 11.26 63 ARG A O 1
ATOM 1037 N N . ARG A 1 64 ? -30.981 30.965 -18.300 1.00 10.32 64 ARG A N 1
ATOM 1038 C CA . ARG A 1 64 ? -32.095 30.249 -18.893 1.00 10.41 64 ARG A CA 1
ATOM 1039 C C . ARG A 1 64 ? -33.394 31.063 -18.816 1.00 10.14 64 ARG A C 1
ATOM 1040 O O . ARG A 1 64 ? -34.163 31.124 -19.778 1.00 11.02 64 ARG A O 1
ATOM 1061 N N . ALA A 1 65 ? -33.629 31.679 -17.664 1.00 10.35 65 ALA A N 1
ATOM 1062 C CA . ALA A 1 65 ? -34.807 32.505 -17.472 1.00 10.52 65 ALA A CA 1
ATOM 1063 C C . ALA A 1 65 ? -34.814 33.675 -18.455 1.00 10.75 65 ALA A C 1
ATOM 1064 O O . ALA A 1 65 ? -35.853 34.033 -19.012 1.00 11.57 65 ALA A O 1
ATOM 1071 N N . GLU A 1 66 ? -33.648 34.280 -18.662 1.00 11.53 66 GLU A N 1
ATOM 1072 C CA . GLU A 1 66 ? -33.559 35.397 -19.589 1.00 13.12 66 GLU A CA 1
ATOM 1073 C C . GLU A 1 66 ? -33.833 34.952 -21.006 1.00 13.16 66 GLU A C 1
ATOM 1074 O O . GLU A 1 66 ? -34.570 35.629 -21.732 1.00 14.45 66 GLU A O 1
ATOM 1086 N N A LYS A 1 67 ? -33.258 33.873 -21.443 0.61 13.08 67 LYS A N 1
ATOM 1087 N N B LYS A 1 67 ? -33.259 33.777 -21.398 0.39 12.69 67 LYS A N 1
ATOM 1088 C CA A LYS A 1 67 ? -33.527 33.556 -22.806 0.61 13.32 67 LYS A CA 1
ATOM 1089 C CA B LYS A 1 67 ? -33.453 33.074 -22.729 0.39 12.29 67 LYS A CA 1
ATOM 1090 C C A LYS A 1 67 ? -35.019 33.299 -23.028 0.61 12.88 67 LYS A C 1
ATOM 1091 C C B LYS A 1 67 ? -34.923 32.879 -23.057 0.39 12.40 67 LYS A C 1
ATOM 1092 O O A LYS A 1 67 ? -35.574 33.727 -24.037 0.61 12.59 67 LYS A O 1
ATOM 1093 O O B LYS A 1 67 ? -35.350 33.004 -24.208 0.39 12.12 67 LYS A O 1
ATOM 1117 N N A LEU A 1 68 ? -35.635 32.544 -22.110 0.61 12.10 68 LEU A N 1
ATOM 1118 N N B LEU A 1 68 ? -35.709 32.613 -22.025 0.39 11.81 68 LEU A N 1
ATOM 1119 C CA A LEU A 1 68 ? -37.045 32.161 -22.215 0.61 11.60 68 LEU A CA 1
ATOM 1120 C CA B LEU A 1 68 ? -37.115 32.343 -22.232 0.39 11.63 68 LEU A CA 1
ATOM 1121 C C A LEU A 1 68 ? -38.013 33.297 -21.886 0.61 11.21 68 LEU A C 1
ATOM 1122 C C B LEU A 1 68 ? -38.030 33.533 -21.901 0.39 11.79 68 LEU A C 1
ATOM 1123 O O A LEU A 1 68 ? -39.225 33.096 -21.925 0.61 11.69 68 LEU A O 1
ATOM 1124 O O B LEU A 1 68 ? -39.240 33.442 -22.067 0.39 12.14 68 LEU A O 1
ATOM 1144 N N A LYS A 1 69 ? -37.495 34.483 -21.567 0.61 11.51 69 LYS A N 1
ATOM 1145 N N B LYS A 1 69 ? -37.455 34.656 -21.476 0.39 11.74 69 LYS A N 1
ATOM 1146 C CA A LYS A 1 69 ? -38.322 35.655 -21.268 0.61 12.17 69 LYS A CA 1
ATOM 1147 C CA B LYS A 1 69 ? -38.244 35.844 -21.165 0.39 12.72 69 LYS A CA 1
ATOM 1148 C C A LYS A 1 69 ? -39.292 35.393 -20.121 0.61 10.71 69 LYS A C 1
ATOM 1149 C C B LYS A 1 69 ? -39.212 35.564 -20.021 0.39 11.11 69 LYS A C 1
ATOM 1150 O O A LYS A 1 69 ? -40.454 35.812 -20.139 0.61 11.20 69 LYS A O 1
ATOM 1151 O O B LYS A 1 69 ? -40.310 36.119 -19.958 0.39 11.00 69 LYS A O 1
ATOM 1175 N N . VAL A 1 70 ? -38.793 34.710 -19.098 1.00 10.87 70 VAL A N 1
ATOM 1176 C CA . VAL A 1 70 ? -39.592 34.462 -17.917 1.00 10.60 70 VAL A CA 1
ATOM 1177 C C . VAL A 1 70 ? -39.869 35.791 -17.202 1.00 10.37 70 VAL A C 1
ATOM 1178 O O . VAL A 1 70 ? -38.987 36.620 -17.065 1.00 11.45 70 VAL A O 1
ATOM 1191 N N . ASP A 1 71 ? -41.100 35.988 -16.745 1.00 10.47 71 ASP A N 1
ATOM 1192 C CA . ASP A 1 71 ? -41.501 37.292 -16.227 1.00 10.66 71 ASP A CA 1
ATOM 1193 C C . ASP A 1 71 ? -40.857 37.628 -14.888 1.00 10.45 71 ASP A C 1
ATOM 1194 O O . ASP A 1 71 ? -40.520 38.785 -14.659 1.00 11.72 71 ASP A O 1
ATOM 1203 N N . TYR A 1 72 ? -40.711 36.640 -14.012 1.00 10.51 72 TYR A N 1
ATOM 1204 C CA . TYR A 1 72 ? -40.184 36.858 -12.674 1.00 10.86 72 TYR A CA 1
ATOM 1205 C C . TYR A 1 72 ? -39.230 35.736 -12.322 1.00 10.41 72 TYR A C 1
ATOM 1206 O O . TYR A 1 72 ? -39.498 34.574 -12.636 1.00 10.77 72 TYR A O 1
ATOM 1224 N N . LEU A 1 73 ? -38.145 36.080 -11.654 1.00 10.93 73 LEU A N 1
ATOM 1225 C CA . LEU A 1 73 ? -37.174 35.119 -11.193 1.00 10.72 73 LEU A CA 1
ATOM 1226 C C . LEU A 1 73 ? -36.752 35.465 -9.774 1.00 10.57 73 LEU A C 1
ATOM 1227 O O . LEU A 1 73 ? -36.233 36.555 -9.532 1.00 12.08 73 LEU A O 1
ATOM 1243 N N . PHE A 1 74 ? -36.928 34.524 -8.858 1.00 10.09 74 PHE A N 1
ATOM 1244 C CA . PHE A 1 74 ? -36.451 34.635 -7.490 1.00 10.22 74 PHE A CA 1
ATOM 1245 C C . PHE A 1 74 ? -35.587 33.444 -7.161 1.00 10.05 74 PHE A C 1
ATOM 1246 O O . PHE A 1 74 ? -36.066 32.312 -7.185 1.00 10.99 74 PHE A O 1
ATOM 1263 N N . GLN A 1 75 ? -34.308 33.705 -6.911 1.00 10.16 75 GLN A N 1
ATOM 1264 C CA . GLN A 1 75 ? -33.343 32.694 -6.526 1.00 10.18 75 GLN A CA 1
ATOM 1265 C C . GLN A 1 75 ? -32.930 32.863 -5.076 1.00 10.67 75 GLN A C 1
ATOM 1266 O O . GLN A 1 75 ? -33.133 33.907 -4.451 1.00 11.83 75 GLN A O 1
ATOM 1280 N N . GLY A 1 76 ? -32.298 31.841 -4.521 1.00 10.67 76 GLY A N 1
ATOM 1281 C CA . GLY A 1 76 ? -31.913 31.867 -3.126 1.00 11.60 76 GLY A CA 1
ATOM 1282 C C . GLY A 1 76 ? -33.107 31.982 -2.196 1.00 12.09 76 GLY A C 1
ATOM 1283 O O . GLY A 1 76 ? -32.989 32.510 -1.086 1.00 13.44 76 GLY A O 1
ATOM 1287 N N . VAL A 1 77 ? -34.264 31.465 -2.610 1.00 11.49 77 VAL A N 1
ATOM 1288 C CA . VAL A 1 77 ? -35.479 31.581 -1.838 1.00 12.10 77 VAL A CA 1
ATOM 1289 C C . VAL A 1 77 ? -35.463 30.615 -0.668 1.00 13.71 77 VAL A C 1
ATOM 1290 O O . VAL A 1 77 ? -35.295 29.415 -0.836 1.00 16.74 77 VAL A O 1
ATOM 1303 N N . VAL A 1 78 ? -35.628 31.160 0.526 1.00 15.31 78 VAL A N 1
ATOM 1304 C CA . VAL A 1 78 ? -35.649 30.375 1.756 1.00 18.68 78 VAL A CA 1
ATOM 1305 C C . VAL A 1 78 ? -37.030 29.774 2.037 1.00 16.60 78 VAL A C 1
ATOM 1306 O O . VAL A 1 78 ? -37.137 28.680 2.573 1.00 18.63 78 VAL A O 1
ATOM 1319 N N . ASP A 1 79 ? -38.077 30.497 1.663 1.00 13.74 79 ASP A N 1
ATOM 1320 C CA . ASP A 1 79 ? -39.437 30.096 1.961 1.00 12.17 79 ASP A CA 1
ATOM 1321 C C . ASP A 1 79 ? -40.262 30.379 0.722 1.00 11.09 79 ASP A C 1
ATOM 1322 O O . ASP A 1 79 ? -40.624 31.527 0.432 1.00 11.49 79 ASP A O 1
ATOM 1331 N N . LYS A 1 80 ? -40.535 29.333 -0.050 1.00 10.80 80 LYS A N 1
ATOM 1332 C CA . LYS A 1 80 ? -41.235 29.509 -1.302 1.00 10.36 80 LYS A CA 1
ATOM 1333 C C . LYS A 1 80 ? -42.665 30.030 -1.120 1.00 10.28 80 LYS A C 1
ATOM 1334 O O . LYS A 1 80 ? -43.135 30.796 -1.950 1.00 10.94 80 LYS A O 1
ATOM 1353 N N . LEU A 1 81 ? -43.361 29.601 -0.065 1.00 10.85 81 LEU A N 1
ATOM 1354 C CA . LEU A 1 81 ? -44.699 30.129 0.167 1.00 11.10 81 LEU A CA 1
ATOM 1355 C C . LEU A 1 81 ? -44.649 31.645 0.391 1.00 11.04 81 LEU A C 1
ATOM 1356 O O . LEU A 1 81 ? -45.421 32.380 -0.203 1.00 11.28 81 LEU A O 1
ATOM 1372 N N A SER A 1 82 ? -43.740 32.109 1.242 0.64 11.28 82 SER A N 1
ATOM 1373 N N B SER A 1 82 ? -43.720 32.111 1.227 0.36 11.34 82 SER A N 1
ATOM 1374 C CA A SER A 1 82 ? -43.628 33.548 1.457 0.64 12.52 82 SER A CA 1
ATOM 1375 C CA B SER A 1 82 ? -43.584 33.553 1.476 0.36 12.03 82 SER A CA 1
ATOM 1376 C C A SER A 1 82 ? -43.298 34.283 0.161 0.64 11.59 82 SER A C 1
ATOM 1377 C C B SER A 1 82 ? -43.193 34.343 0.236 0.36 11.43 82 SER A C 1
ATOM 1378 O O A SER A 1 82 ? -43.903 35.307 -0.151 0.64 11.80 82 SER A O 1
ATOM 1379 O O B SER A 1 82 ? -43.638 35.473 0.049 0.36 11.15 82 SER A O 1
ATOM 1389 N N . ALA A 1 83 ? -42.330 33.759 -0.588 1.00 11.33 83 ALA A N 1
ATOM 1390 C CA . ALA A 1 83 ? -41.946 34.407 -1.825 1.00 11.62 83 ALA A CA 1
ATOM 1391 C C . ALA A 1 83 ? -43.125 34.521 -2.782 1.00 10.88 83 ALA A C 1
ATOM 1392 O O . ALA A 1 83 ? -43.333 35.561 -3.422 1.00 11.52 83 ALA A O 1
ATOM 1399 N N . ALA A 1 84 ? -43.923 33.457 -2.874 1.00 10.58 84 ALA A N 1
ATOM 1400 C CA . ALA A 1 84 ? -45.114 33.487 -3.732 1.00 10.59 84 ALA A CA 1
ATOM 1401 C C . ALA A 1 84 ? -46.098 34.525 -3.224 1.00 10.70 84 ALA A C 1
ATOM 1402 O O . ALA A 1 84 ? -46.667 35.289 -4.003 1.00 11.10 84 ALA A O 1
ATOM 1409 N N . GLU A 1 85 ? -46.331 34.553 -1.921 1.00 10.90 85 GLU A N 1
ATOM 1410 C CA . GLU A 1 85 ? -47.240 35.549 -1.343 1.00 11.33 85 GLU A CA 1
ATOM 1411 C C . GLU A 1 85 ? -46.784 36.960 -1.667 1.00 10.75 85 GLU A C 1
ATOM 1412 O O . GLU A 1 85 ? -47.609 37.827 -1.973 1.00 11.62 85 GLU A O 1
ATOM 1424 N N . GLU A 1 86 ? -45.490 37.222 -1.536 1.00 11.35 86 GLU A N 1
ATOM 1425 C CA . GLU A 1 86 ? -45.002 38.584 -1.731 1.00 11.76 86 GLU A CA 1
ATOM 1426 C C . GLU A 1 86 ? -45.109 39.014 -3.181 1.00 11.22 86 GLU A C 1
ATOM 1427 O O . GLU A 1 86 ? -45.468 40.164 -3.466 1.00 11.78 86 GLU A O 1
ATOM 1439 N N . LEU A 1 87 ? -44.813 38.111 -4.106 1.00 11.16 87 LEU A N 1
ATOM 1440 C CA . LEU A 1 87 ? -44.977 38.431 -5.520 1.00 11.02 87 LEU A CA 1
ATOM 1441 C C . LEU A 1 87 ? -46.456 38.652 -5.826 1.00 10.61 87 LEU A C 1
ATOM 1442 O O . LEU A 1 87 ? -46.837 39.625 -6.473 1.00 11.54 87 LEU A O 1
ATOM 1458 N N . CYS A 1 88 ? -47.293 37.731 -5.369 1.00 10.65 88 CYS A N 1
ATOM 1459 C CA . CYS A 1 88 ? -48.710 37.856 -5.630 1.00 10.75 88 CYS A CA 1
ATOM 1460 C C . CYS A 1 88 ? -49.286 39.140 -5.065 1.00 10.66 88 CYS A C 1
ATOM 1461 O O . CYS A 1 88 ? -50.104 39.791 -5.695 1.00 11.06 88 CYS A O 1
ATOM 1469 N N . ASN A 1 89 ? -48.848 39.533 -3.881 1.00 10.69 89 ASN A N 1
ATOM 1470 C CA . ASN A 1 89 ? -49.320 40.767 -3.266 1.00 11.10 89 ASN A CA 1
ATOM 1471 C C . ASN A 1 89 ? -49.000 41.989 -4.134 1.00 11.47 89 ASN A C 1
ATOM 1472 O O . ASN A 1 89 ? -49.799 42.922 -4.230 1.00 12.06 89 ASN A O 1
ATOM 1483 N N A GLU A 1 90 ? -47.819 41.995 -4.753 0.50 11.97 90 GLU A N 1
ATOM 1484 N N B GLU A 1 90 ? -47.832 41.976 -4.766 0.50 12.19 90 GLU A N 1
ATOM 1485 C CA A GLU A 1 90 ? -47.444 43.094 -5.630 0.50 12.99 90 GLU A CA 1
ATOM 1486 C CA B GLU A 1 90 ? -47.419 43.069 -5.628 0.50 13.53 90 GLU A CA 1
ATOM 1487 C C A GLU A 1 90 ? -48.370 43.144 -6.839 0.50 12.79 90 GLU A C 1
ATOM 1488 C C B GLU A 1 90 ? -48.290 43.134 -6.879 0.50 13.02 90 GLU A C 1
ATOM 1489 O O A GLU A 1 90 ? -48.727 44.221 -7.320 0.50 13.71 90 GLU A O 1
ATOM 1490 O O B GLU A 1 90 ? -48.538 44.214 -7.424 0.50 13.73 90 GLU A O 1
ATOM 1507 N N . LEU A 1 91 ? -48.733 41.968 -7.336 1.00 12.46 91 LEU A N 1
ATOM 1508 C CA . LEU A 1 91 ? -49.517 41.834 -8.546 1.00 12.64 91 LEU A CA 1
ATOM 1509 C C . LEU A 1 91 ? -51.023 41.880 -8.332 1.00 12.04 91 LEU A C 1
ATOM 1510 O O . LEU A 1 91 ? -51.756 41.941 -9.306 1.00 12.96 91 LEU A O 1
ATOM 1526 N N . GLY A 1 92 ? -51.476 41.823 -7.094 1.00 11.32 92 GLY A N 1
ATOM 1527 C CA . GLY A 1 92 ? -52.902 41.820 -6.811 1.00 11.66 92 GLY A CA 1
ATOM 1528 C C . GLY A 1 92 ? -53.568 40.446 -6.870 1.00 10.56 92 GLY A C 1
ATOM 1529 O O . GLY A 1 92 ? -54.795 40.360 -6.965 1.00 11.14 92 GLY A O 1
ATOM 1533 N N . ILE A 1 93 ? -52.783 39.382 -6.813 1.00 10.55 93 ILE A N 1
ATOM 1534 C CA . ILE A 1 93 ? -53.231 38.029 -7.102 1.00 10.52 93 ILE A CA 1
ATOM 1535 C C . ILE A 1 93 ? -53.394 37.219 -5.799 1.00 10.53 93 ILE A C 1
ATOM 1536 O O . ILE A 1 93 ? -52.621 37.365 -4.849 1.00 11.24 93 ILE A O 1
ATOM 1552 N N . ASN A 1 94 ? -54.435 36.391 -5.764 1.00 10.64 94 ASN A N 1
ATOM 1553 C CA . ASN A 1 94 ? -54.701 35.460 -4.680 1.00 10.69 94 ASN A CA 1
ATOM 1554 C C . ASN A 1 94 ? -54.022 34.114 -4.989 1.00 10.51 94 ASN A C 1
ATOM 1555 O O . ASN A 1 94 ? -53.975 33.723 -6.160 1.00 11.18 94 ASN A O 1
ATOM 1566 N N . LEU A 1 95 ? -53.553 33.381 -3.981 1.00 10.40 95 LEU A N 1
ATOM 1567 C CA . LEU A 1 95 ? -52.936 32.089 -4.251 1.00 10.66 95 LEU A CA 1
ATOM 1568 C C . LEU A 1 95 ? -53.872 31.100 -4.927 1.00 10.43 95 LEU A C 1
ATOM 1569 O O . LEU A 1 95 ? -53.412 30.232 -5.671 1.00 10.69 95 LEU A O 1
ATOM 1585 N N . GLU A 1 96 ? -55.177 31.241 -4.706 1.00 10.79 96 GLU A N 1
ATOM 1586 C CA . GLU A 1 96 ? -56.136 30.382 -5.389 1.00 11.10 96 GLU A CA 1
ATOM 1587 C C . GLU A 1 96 ? -56.146 30.622 -6.907 1.00 10.84 96 GLU A C 1
ATOM 1588 O O . GLU A 1 96 ? -56.644 29.775 -7.657 1.00 11.98 96 GLU A O 1
ATOM 1600 N N . GLN A 1 97 ? -55.605 31.764 -7.352 1.00 10.83 97 GLN A N 1
ATOM 1601 C CA . GLN A 1 97 ? -55.470 32.090 -8.769 1.00 11.32 97 GLN A CA 1
ATOM 1602 C C . GLN A 1 97 ? -54.069 31.733 -9.302 1.00 10.86 97 GLN A C 1
ATOM 1603 O O . GLN A 1 97 ? -53.694 32.147 -10.412 1.00 11.44 97 GLN A O 1
ATOM 1617 N N . VAL A 1 98 ? -53.298 30.957 -8.536 1.00 10.49 98 VAL A N 1
ATOM 1618 C CA . VAL A 1 98 ? -51.943 30.543 -8.918 1.00 10.11 98 VAL A CA 1
ATOM 1619 C C . VAL A 1 98 ? -51.921 29.053 -9.199 1.00 9.51 98 VAL A C 1
ATOM 1620 O O . VAL A 1 98 ? -52.542 28.250 -8.484 1.00 9.99 98 VAL A O 1
ATOM 1633 N N . ALA A 1 99 ? -51.180 28.684 -10.239 1.00 9.20 99 ALA A N 1
ATOM 1634 C CA . ALA A 1 99 ? -50.778 27.307 -10.473 1.00 9.28 99 ALA A CA 1
ATOM 1635 C C . ALA A 1 99 ? -49.292 27.181 -10.169 1.00 8.70 99 ALA A C 1
ATOM 1636 O O . ALA A 1 99 ? -48.512 27.962 -10.711 1.00 9.86 99 ALA A O 1
ATOM 1643 N N . TYR A 1 100 ? -48.912 26.247 -9.299 1.00 9.07 100 TYR A N 1
ATOM 1644 C CA . TYR A 1 100 ? -47.522 26.061 -8.926 1.00 9.18 100 TYR A CA 1
ATOM 1645 C C . TYR A 1 100 ? -47.122 24.606 -9.132 1.00 8.67 100 TYR A C 1
ATOM 1646 O O . TYR A 1 100 ? -47.887 23.706 -8.731 1.00 9.24 100 TYR A O 1
ATOM 1664 N N . ILE A 1 101 ? -45.939 24.388 -9.694 1.00 8.80 101 ILE A N 1
ATOM 1665 C CA . ILE A 1 101 ? -45.360 23.068 -9.837 1.00 8.26 101 ILE A CA 1
ATOM 1666 C C . ILE A 1 101 ? -44.017 22.996 -9.126 1.00 8.45 101 ILE A C 1
ATOM 1667 O O . ILE A 1 101 ? -43.138 23.832 -9.302 1.00 8.71 101 ILE A O 1
ATOM 1683 N N . GLY A 1 102 ? -43.874 21.969 -8.296 1.00 8.59 102 GLY A N 1
ATOM 1684 C CA . GLY A 1 102 ? -42.656 21.697 -7.544 1.00 9.14 102 GLY A CA 1
ATOM 1685 C C . GLY A 1 102 ? -42.539 20.213 -7.267 1.00 8.60 102 GLY A C 1
ATOM 1686 O O . GLY A 1 102 ? -43.447 19.453 -7.565 1.00 10.31 102 GLY A O 1
ATOM 1690 N N . ASP A 1 103 ? -41.398 19.809 -6.709 1.00 9.36 103 ASP A N 1
ATOM 1691 C CA . ASP A 1 103 ? -41.088 18.391 -6.599 1.00 9.93 103 ASP A CA 1
ATOM 1692 C C . ASP A 1 103 ? -40.590 17.887 -5.259 1.00 10.08 103 ASP A C 1
ATOM 1693 O O . ASP A 1 103 ? -40.399 16.663 -5.139 1.00 11.23 103 ASP A O 1
ATOM 1702 N N . ASP A 1 104 ? -40.349 18.720 -4.264 1.00 10.59 104 ASP A N 1
ATOM 1703 C CA . ASP A 1 104 ? -39.665 18.211 -3.088 1.00 11.00 104 ASP A CA 1
ATOM 1704 C C . ASP A 1 104 ? -40.137 18.913 -1.811 1.00 10.50 104 ASP A C 1
ATOM 1705 O O . ASP A 1 104 ? -41.095 19.695 -1.818 1.00 10.50 104 ASP A O 1
ATOM 1714 N N . LEU A 1 105 ? -39.495 18.569 -0.710 1.00 10.93 105 LEU A N 1
ATOM 1715 C CA . LEU A 1 105 ? -39.919 18.993 0.605 1.00 11.74 105 LEU A CA 1
ATOM 1716 C C . LEU A 1 105 ? -40.164 20.487 0.708 1.00 11.13 105 LEU A C 1
ATOM 1717 O O . LEU A 1 105 ? -41.170 20.905 1.289 1.00 11.57 105 LEU A O 1
ATOM 1733 N N . ASN A 1 106 ? -39.271 21.297 0.149 1.00 10.72 106 ASN A N 1
ATOM 1734 C CA . ASN A 1 106 ? -39.390 22.743 0.290 1.00 10.93 106 ASN A CA 1
ATOM 1735 C C . ASN A 1 106 ? -40.454 23.362 -0.612 1.00 9.94 106 ASN A C 1
ATOM 1736 O O . ASN A 1 106 ? -40.698 24.565 -0.521 1.00 11.07 106 ASN A O 1
ATOM 1747 N N . ASP A 1 107 ? -41.129 22.542 -1.398 1.00 9.76 107 ASP A N 1
ATOM 1748 C CA . ASP A 1 107 ? -42.268 22.950 -2.215 1.00 9.63 107 ASP A CA 1
ATOM 1749 C C . ASP A 1 107 ? -43.620 22.691 -1.565 1.00 9.90 107 ASP A C 1
ATOM 1750 O O . ASP A 1 107 ? -44.634 23.217 -1.998 1.00 10.19 107 ASP A O 1
ATOM 1759 N N . ALA A 1 108 ? -43.641 21.830 -0.547 1.00 10.65 108 ALA A N 1
ATOM 1760 C CA . ALA A 1 108 ? -44.900 21.303 -0.039 1.00 11.31 108 ALA A CA 1
ATOM 1761 C C . ALA A 1 108 ? -45.830 22.379 0.517 1.00 11.23 108 ALA A C 1
ATOM 1762 O O . ALA A 1 108 ? -47.029 22.356 0.273 1.00 11.46 108 ALA A O 1
ATOM 1769 N N . LYS A 1 109 ? -45.284 23.300 1.300 1.00 11.85 109 LYS A N 1
ATOM 1770 C CA . LYS A 1 109 ? -46.133 24.303 1.915 1.00 13.14 109 LYS A CA 1
ATOM 1771 C C . LYS A 1 109 ? -46.847 25.147 0.863 1.00 12.44 109 LYS A C 1
ATOM 1772 O O . LYS A 1 109 ? -48.039 25.436 1.010 1.00 13.77 109 LYS A O 1
ATOM 1791 N N . LEU A 1 110 ? -46.141 25.540 -0.191 1.00 11.47 110 LEU A N 1
ATOM 1792 C CA . LEU A 1 110 ? -46.768 26.300 -1.256 1.00 11.20 110 LEU A CA 1
ATOM 1793 C C . LEU A 1 110 ? -47.748 25.440 -2.069 1.00 10.30 110 LEU A C 1
ATOM 1794 O O . LEU A 1 110 ? -48.838 25.891 -2.390 1.00 10.54 110 LEU A O 1
ATOM 1810 N N . LEU A 1 111 ? -47.364 24.211 -2.395 1.00 10.24 111 LEU A N 1
ATOM 1811 C CA . LEU A 1 111 ? -48.264 23.336 -3.137 1.00 10.14 111 LEU A CA 1
ATOM 1812 C C . LEU A 1 111 ? -49.606 23.207 -2.446 1.00 10.33 111 LEU A C 1
ATOM 1813 O O . LEU A 1 111 ? -50.629 23.147 -3.112 1.00 11.21 111 LEU A O 1
ATOM 1829 N N . LYS A 1 112 ? -49.614 23.154 -1.117 1.00 10.84 112 LYS A N 1
ATOM 1830 C CA . LYS A 1 112 ? -50.861 22.992 -0.377 1.00 11.92 112 LYS A CA 1
ATOM 1831 C C . LYS A 1 112 ? -51.753 24.234 -0.358 1.00 12.03 112 LYS A C 1
ATOM 1832 O O . LYS A 1 112 ? -52.894 24.137 0.099 1.00 13.93 112 LYS A O 1
ATOM 1851 N N . ARG A 1 113 ? -51.272 25.373 -0.849 1.00 11.40 113 ARG A N 1
ATOM 1852 C CA . ARG A 1 113 ? -52.011 26.628 -0.720 1.00 11.69 113 ARG A CA 1
ATOM 1853 C C . ARG A 1 113 ? -52.455 27.215 -2.050 1.00 11.26 113 ARG A C 1
ATOM 1854 O O . ARG A 1 113 ? -53.212 28.166 -2.056 1.00 12.75 113 ARG A O 1
ATOM 1875 N N . VAL A 1 114 ? -52.000 26.683 -3.175 1.00 11.43 114 VAL A N 1
ATOM 1876 C CA . VAL A 1 114 ? -52.332 27.240 -4.478 1.00 11.30 114 VAL A CA 1
ATOM 1877 C C . VAL A 1 114 ? -53.589 26.649 -5.089 1.00 11.22 114 VAL A C 1
ATOM 1878 O O . VAL A 1 114 ? -54.079 25.598 -4.688 1.00 12.15 114 VAL A O 1
ATOM 1891 N N . GLY A 1 115 ? -54.113 27.327 -6.102 1.00 10.89 115 GLY A N 1
ATOM 1892 C CA . GLY A 1 115 ? -55.316 26.882 -6.765 1.00 11.62 115 GLY A CA 1
ATOM 1893 C C . GLY A 1 115 ? -55.139 25.595 -7.556 1.00 11.30 115 GLY A C 1
ATOM 1894 O O . GLY A 1 115 ? -56.033 24.746 -7.561 1.00 12.01 115 GLY A O 1
ATOM 1898 N N . ILE A 1 116 ? -54.011 25.436 -8.226 1.00 10.66 116 ILE A N 1
ATOM 1899 C CA . ILE A 1 116 ? -53.684 24.195 -8.905 1.00 10.79 116 ILE A CA 1
ATOM 1900 C C . ILE A 1 116 ? -52.246 23.855 -8.562 1.00 10.01 116 ILE A C 1
ATOM 1901 O O . ILE A 1 116 ? -51.336 24.621 -8.853 1.00 10.41 116 ILE A O 1
ATOM 1917 N N . ALA A 1 117 ? -52.072 22.696 -7.924 1.00 10.31 117 ALA A N 1
ATOM 1918 C CA . ALA A 1 117 ? -50.762 22.173 -7.568 1.00 9.96 117 ALA A CA 1
ATOM 1919 C C . ALA A 1 117 ? -50.376 21.083 -8.557 1.00 9.73 117 ALA A C 1
ATOM 1920 O O . ALA A 1 117 ? -51.167 20.165 -8.796 1.00 11.02 117 ALA A O 1
ATOM 1927 N N . GLY A 1 118 ? -49.179 21.176 -9.107 1.00 9.55 118 GLY A N 1
ATOM 1928 C CA . GLY A 1 118 ? -48.638 20.127 -9.944 1.00 9.49 118 GLY A CA 1
ATOM 1929 C C . GLY A 1 118 ? -47.355 19.556 -9.393 1.00 9.02 118 GLY A C 1
ATOM 1930 O O . GLY A 1 118 ? -46.529 20.290 -8.851 1.00 9.37 118 GLY A O 1
ATOM 1934 N N . VAL A 1 119 ? -47.174 18.254 -9.559 1.00 9.29 119 VAL A N 1
ATOM 1935 C CA . VAL A 1 119 ? -45.970 17.578 -9.113 1.00 9.11 119 VAL A CA 1
ATOM 1936 C C . VAL A 1 119 ? -45.576 16.573 -10.191 1.00 8.68 119 VAL A C 1
ATOM 1937 O O . VAL A 1 119 ? -46.393 15.790 -10.621 1.00 9.90 119 VAL A O 1
ATOM 1950 N N . PRO A 1 120 ? -44.304 16.563 -10.620 1.00 8.85 120 PRO A N 1
ATOM 1951 C CA . PRO A 1 120 ? -43.898 15.571 -11.623 1.00 9.22 120 PRO A CA 1
ATOM 1952 C C . PRO A 1 120 ? -44.002 14.140 -11.143 1.00 9.43 120 PRO A C 1
ATOM 1953 O O . PRO A 1 120 ? -43.910 13.841 -9.967 1.00 9.88 120 PRO A O 1
ATOM 1964 N N . ALA A 1 121 ? -44.107 13.234 -12.112 1.00 9.93 121 ALA A N 1
ATOM 1965 C CA . ALA A 1 121 ? -44.245 11.813 -11.812 1.00 10.67 121 ALA A CA 1
ATOM 1966 C C . ALA A 1 121 ? -43.023 11.236 -11.125 1.00 10.76 121 ALA A C 1
ATOM 1967 O O . ALA A 1 121 ? -43.124 10.200 -10.460 1.00 12.29 121 ALA A O 1
ATOM 1974 N N . SER A 1 122 ? -41.879 11.896 -11.287 1.00 10.85 122 SER A N 1
ATOM 1975 C CA . SER A 1 122 ? -40.615 11.511 -10.692 1.00 11.98 122 SER A CA 1
ATOM 1976 C C . SER A 1 122 ? -40.419 11.937 -9.247 1.00 11.75 122 SER A C 1
ATOM 1977 O O . SER A 1 122 ? -39.432 11.531 -8.616 1.00 13.02 122 SER A O 1
ATOM 1985 N N . ALA A 1 123 ? -41.306 12.761 -8.718 1.00 11.85 123 ALA A N 1
ATOM 1986 C CA . ALA A 1 123 ? -41.113 13.306 -7.396 1.00 12.85 123 ALA A CA 1
ATOM 1987 C C . ALA A 1 123 ? -41.415 12.273 -6.322 1.00 12.91 123 ALA A C 1
ATOM 1988 O O . ALA A 1 123 ? -42.065 11.260 -6.576 1.00 12.98 123 ALA A O 1
ATOM 1995 N N . PRO A 1 124 ? -40.950 12.516 -5.101 1.00 14.07 124 PRO A N 1
ATOM 1996 C CA . PRO A 1 124 ? -41.272 11.612 -4.008 1.00 14.84 124 PRO A CA 1
ATOM 1997 C C . PRO A 1 124 ? -42.761 11.484 -3.772 1.00 14.28 124 PRO A C 1
ATOM 1998 O O . PRO A 1 124 ? -43.531 12.427 -3.944 1.00 13.59 124 PRO A O 1
ATOM 2009 N N . PHE A 1 125 ? -43.170 10.306 -3.332 1.00 14.28 125 PHE A N 1
ATOM 2010 C CA . PHE A 1 125 ? -44.536 10.007 -3.043 1.00 13.90 125 PHE A CA 1
ATOM 2011 C C . PHE A 1 125 ? -45.230 11.055 -2.167 1.00 13.68 125 PHE A C 1
ATOM 2012 O O . PHE A 1 125 ? -46.367 11.450 -2.472 1.00 13.93 125 PHE A O 1
ATOM 2029 N N . TYR A 1 126 ? -44.584 11.498 -1.087 1.00 13.34 126 TYR A N 1
ATOM 2030 C CA . TYR A 1 126 ? -45.234 12.434 -0.177 1.00 13.00 126 TYR A CA 1
ATOM 2031 C C . TYR A 1 126 ? -45.562 13.747 -0.840 1.00 11.55 126 TYR A C 1
ATOM 2032 O O . TYR A 1 126 ? -46.457 14.444 -0.411 1.00 12.30 126 TYR A O 1
ATOM 2050 N N . ILE A 1 127 ? -44.790 14.101 -1.854 1.00 11.44 127 ILE A N 1
ATOM 2051 C CA . ILE A 1 127 ? -45.059 15.311 -2.604 1.00 10.82 127 ILE A CA 1
ATOM 2052 C C . ILE A 1 127 ? -46.092 15.065 -3.711 1.00 10.37 127 ILE A C 1
ATOM 2053 O O . ILE A 1 127 ? -46.992 15.867 -3.900 1.00 10.67 127 ILE A O 1
ATOM 2069 N N . ARG A 1 128 ? -45.979 13.950 -4.420 1.00 10.96 128 ARG A N 1
ATOM 2070 C CA . ARG A 1 128 ? -46.942 13.651 -5.477 1.00 11.91 128 ARG A CA 1
ATOM 2071 C C . ARG A 1 128 ? -48.377 13.658 -4.986 1.00 12.47 128 ARG A C 1
ATOM 2072 O O . ARG A 1 128 ? -49.269 14.072 -5.710 1.00 12.80 128 ARG A O 1
ATOM 2093 N N . ARG A 1 129 ? -48.618 13.182 -3.770 1.00 12.40 129 ARG A N 1
ATOM 2094 C CA . ARG A 1 129 ? -49.993 13.140 -3.316 1.00 14.22 129 ARG A CA 1
ATOM 2095 C C . ARG A 1 129 ? -50.572 14.541 -3.057 1.00 13.44 129 ARG A C 1
ATOM 2096 O O . ARG A 1 129 ? -51.780 14.648 -2.906 1.00 14.41 129 ARG A O 1
ATOM 2117 N N . LEU A 1 130 ? -49.743 15.587 -3.085 1.00 12.66 130 LEU A N 1
ATOM 2118 C CA . LEU A 1 130 ? -50.228 16.948 -2.976 1.00 12.60 130 LEU A CA 1
ATOM 2119 C C . LEU A 1 130 ? -50.715 17.515 -4.295 1.00 11.79 130 LEU A C 1
ATOM 2120 O O . LEU A 1 130 ? -51.403 18.525 -4.319 1.00 13.40 130 LEU A O 1
ATOM 2136 N N A SER A 1 131 ? -50.343 16.878 -5.411 0.76 11.40 131 SER A N 1
ATOM 2137 N N B SER A 1 131 ? -50.301 16.925 -5.405 0.24 11.58 131 SER A N 1
ATOM 2138 C CA A SER A 1 131 ? -50.724 17.369 -6.744 0.76 11.42 131 SER A CA 1
ATOM 2139 C CA B SER A 1 131 ? -50.729 17.481 -6.674 0.24 11.69 131 SER A CA 1
ATOM 2140 C C A SER A 1 131 ? -52.236 17.316 -6.890 0.76 11.49 131 SER A C 1
ATOM 2141 C C B SER A 1 131 ? -52.245 17.439 -6.709 0.24 10.88 131 SER A C 1
ATOM 2142 O O A SER A 1 131 ? -52.851 16.310 -6.526 0.76 12.65 131 SER A O 1
ATOM 2143 O O B SER A 1 131 ? -52.871 16.587 -6.068 0.24 10.90 131 SER A O 1
ATOM 2153 N N . THR A 1 132 ? -52.835 18.368 -7.449 1.00 10.85 132 THR A N 1
ATOM 2154 C CA . THR A 1 132 ? -54.278 18.355 -7.640 1.00 11.82 132 THR A CA 1
ATOM 2155 C C . THR A 1 132 ? -54.682 17.962 -9.051 1.00 11.73 132 THR A C 1
ATOM 2156 O O . THR A 1 132 ? -55.864 17.769 -9.313 1.00 13.54 132 THR A O 1
ATOM 2167 N N . ILE A 1 133 ? -53.701 17.814 -9.935 1.00 11.94 133 ILE A N 1
ATOM 2168 C CA . ILE A 1 133 ? -53.888 17.248 -11.265 1.00 12.61 133 ILE A CA 1
ATOM 2169 C C . ILE A 1 133 ? -52.809 16.201 -11.500 1.00 12.47 133 ILE A C 1
ATOM 2170 O O . ILE A 1 133 ? -51.717 16.293 -10.951 1.00 13.78 133 ILE A O 1
ATOM 2186 N N . PHE A 1 134 ? -53.109 15.203 -12.301 1.00 12.16 134 PHE A N 1
ATOM 2187 C CA . PHE A 1 134 ? -52.143 14.185 -12.636 1.00 12.14 134 PHE A CA 1
ATOM 2188 C C . PHE A 1 134 ? -51.206 14.677 -13.722 1.00 11.85 134 PHE A C 1
ATOM 2189 O O . PHE A 1 134 ? -51.666 15.166 -14.751 1.00 13.47 134 PHE A O 1
ATOM 2206 N N . LEU A 1 135 ? -49.911 14.557 -13.490 1.00 11.26 135 LEU A N 1
ATOM 2207 C CA . LEU A 1 135 ? -48.896 14.821 -14.492 1.00 11.18 135 LEU A CA 1
ATOM 2208 C C . LEU A 1 135 ? -48.178 13.501 -14.803 1.00 11.37 135 LEU A C 1
ATOM 2209 O O . LEU A 1 135 ? -47.660 12.828 -13.912 1.00 12.62 135 LEU A O 1
ATOM 2225 N N . GLU A 1 136 ? -48.126 13.153 -16.081 1.00 11.29 136 GLU A N 1
ATOM 2226 C CA . GLU A 1 136 ? -47.478 11.935 -16.517 1.00 12.26 136 GLU A CA 1
ATOM 2227 C C . GLU A 1 136 ? -45.986 12.073 -16.635 1.00 11.14 136 GLU A C 1
ATOM 2228 O O . GLU A 1 136 ? -45.261 11.085 -16.456 1.00 12.54 136 GLU A O 1
ATOM 2240 N N A LYS A 1 137 ? -45.509 13.261 -17.005 0.52 10.93 137 LYS A N 1
ATOM 2241 N N B LYS A 1 137 ? -45.500 13.257 -16.970 0.48 10.82 137 LYS A N 1
ATOM 2242 C CA A LYS A 1 137 ? -44.101 13.482 -17.296 0.52 11.21 137 LYS A CA 1
ATOM 2243 C CA B LYS A 1 137 ? -44.092 13.385 -17.239 0.48 11.22 137 LYS A CA 1
ATOM 2244 C C A LYS A 1 137 ? -43.258 13.559 -16.017 0.52 10.65 137 LYS A C 1
ATOM 2245 C C B LYS A 1 137 ? -43.239 13.587 -16.006 0.48 10.79 137 LYS A C 1
ATOM 2246 O O A LYS A 1 137 ? -43.723 13.946 -14.944 0.52 10.43 137 LYS A O 1
ATOM 2247 O O B LYS A 1 137 ? -43.669 14.090 -14.965 0.48 10.69 137 LYS A O 1
ATOM 2271 N N . ARG A 1 138 ? -41.987 13.175 -16.168 1.00 11.39 138 ARG A N 1
ATOM 2272 C CA . ARG A 1 138 ? -40.967 13.318 -15.139 1.00 11.01 138 ARG A CA 1
ATOM 2273 C C . ARG A 1 138 ? -40.225 14.638 -15.280 1.00 9.96 138 ARG A C 1
ATOM 2274 O O . ARG A 1 138 ? -40.253 15.287 -16.313 1.00 10.59 138 ARG A O 1
ATOM 2295 N N . GLY A 1 139 ? -39.539 15.027 -14.220 1.00 10.03 139 GLY A N 1
ATOM 2296 C CA . GLY A 1 139 ? -38.666 16.173 -14.274 1.00 9.66 139 GLY A CA 1
ATOM 2297 C C . GLY A 1 139 ? -37.717 16.086 -15.448 1.00 9.27 139 GLY A C 1
ATOM 2298 O O . GLY A 1 139 ? -37.111 15.036 -15.714 1.00 9.76 139 GLY A O 1
ATOM 2302 N N . GLY A 1 140 ? -37.564 17.192 -16.163 1.00 9.67 140 GLY A N 1
ATOM 2303 C CA . GLY A 1 140 ? -36.686 17.258 -17.318 1.00 10.33 140 GLY A CA 1
ATOM 2304 C C . GLY A 1 140 ? -37.240 16.689 -18.607 1.00 10.07 140 GLY A C 1
ATOM 2305 O O . GLY A 1 140 ? -36.573 16.790 -19.631 1.00 11.04 140 GLY A O 1
ATOM 2309 N N . GLU A 1 141 ? -38.448 16.113 -18.579 1.00 10.19 141 GLU A N 1
ATOM 2310 C CA . GLU A 1 141 ? -39.050 15.502 -19.751 1.00 11.30 141 GLU A CA 1
ATOM 2311 C C . GLU A 1 141 ? -40.068 16.415 -20.420 1.00 11.62 141 GLU A C 1
ATOM 2312 O O . GLU A 1 141 ? -40.756 15.991 -21.338 1.00 14.61 141 GLU A O 1
ATOM 2324 N N . GLY A 1 142 ? -40.151 17.664 -20.000 1.00 10.38 142 GLY A N 1
ATOM 2325 C CA . GLY A 1 142 ? -41.173 18.575 -20.477 1.00 10.95 142 GLY A CA 1
ATOM 2326 C C . GLY A 1 142 ? -42.396 18.631 -19.582 1.00 9.85 142 GLY A C 1
ATOM 2327 O O . GLY A 1 142 ? -43.503 18.925 -20.048 1.00 10.28 142 GLY A O 1
ATOM 2331 N N . VAL A 1 143 ? -42.212 18.404 -18.289 1.00 9.48 143 VAL A N 1
ATOM 2332 C CA . VAL A 1 143 ? -43.331 18.409 -17.372 1.00 9.19 143 VAL A CA 1
ATOM 2333 C C . VAL A 1 143 ? -43.800 19.820 -17.035 1.00 8.69 143 VAL A C 1
ATOM 2334 O O . VAL A 1 143 ? -44.963 20.000 -16.693 1.00 9.21 143 VAL A O 1
ATOM 2347 N N . PHE A 1 144 ? -42.944 20.837 -17.153 1.00 9.05 144 PHE A N 1
ATOM 2348 C CA . PHE A 1 144 ? -43.439 22.204 -17.016 1.00 9.12 144 PHE A CA 1
ATOM 2349 C C . PHE A 1 144 ? -44.411 22.530 -18.160 1.00 8.99 144 PHE A C 1
ATOM 2350 O O . PHE A 1 144 ? -45.500 23.054 -17.928 1.00 9.47 144 PHE A O 1
ATOM 2367 N N . ARG A 1 145 ? -44.048 22.163 -19.384 1.00 9.33 145 ARG A N 1
ATOM 2368 C CA . ARG A 1 145 ? -44.958 22.302 -20.515 1.00 9.19 145 ARG A CA 1
ATOM 2369 C C . ARG A 1 145 ? -46.268 21.550 -20.265 1.00 9.03 145 ARG A C 1
ATOM 2370 O O . ARG A 1 145 ? -47.357 22.078 -20.488 1.00 9.70 145 ARG A O 1
ATOM 2391 N N . GLU A 1 146 ? -46.170 20.298 -19.802 1.00 9.28 146 GLU A N 1
ATOM 2392 C CA . GLU A 1 146 ? -47.363 19.506 -19.544 1.00 9.63 146 GLU A CA 1
ATOM 2393 C C . GLU A 1 146 ? -48.282 20.226 -18.580 1.00 9.26 146 GLU A C 1
ATOM 2394 O O . GLU A 1 146 ? -49.504 20.290 -18.766 1.00 10.21 146 GLU A O 1
ATOM 2406 N N . PHE A 1 147 ? -47.697 20.729 -17.508 1.00 9.41 147 PHE A N 1
ATOM 2407 C CA . PHE A 1 147 ? -48.436 21.456 -16.483 1.00 9.39 147 PHE A CA 1
ATOM 2408 C C . PHE A 1 147 ? -49.145 22.676 -17.051 1.00 9.45 147 PHE A C 1
ATOM 2409 O O . PHE A 1 147 ? -50.340 22.871 -16.826 1.00 9.75 147 PHE A O 1
ATOM 2426 N N . VAL A 1 148 ? -48.414 23.515 -17.775 1.00 9.48 148 VAL A N 1
ATOM 2427 C CA . VAL A 1 148 ? -49.008 24.699 -18.360 1.00 9.77 148 VAL A CA 1
ATOM 2428 C C . VAL A 1 148 ? -50.174 24.335 -19.276 1.00 9.78 148 VAL A C 1
ATOM 2429 O O . VAL A 1 148 ? -51.245 24.950 -19.225 1.00 9.99 148 VAL A O 1
ATOM 2442 N N . GLU A 1 149 ? -49.950 23.352 -20.136 1.00 9.91 149 GLU A N 1
ATOM 2443 C CA . GLU A 1 149 ? -50.988 22.978 -21.097 1.00 10.04 149 GLU A CA 1
ATOM 2444 C C . GLU A 1 149 ? -52.246 22.493 -20.388 1.00 10.48 149 GLU A C 1
ATOM 2445 O O . GLU A 1 149 ? -53.361 22.840 -20.793 1.00 11.36 149 GLU A O 1
ATOM 2457 N N . LYS A 1 150 ? -52.094 21.743 -19.309 1.00 10.04 150 LYS A N 1
ATOM 2458 C CA . LYS A 1 150 ? -53.238 21.292 -18.550 1.00 10.94 150 LYS A CA 1
ATOM 2459 C C . LYS A 1 150 ? -53.927 22.449 -17.806 1.00 11.00 150 LYS A C 1
ATOM 2460 O O . LYS A 1 150 ? -55.149 22.593 -17.858 1.00 12.03 150 LYS A O 1
ATOM 2479 N N A VAL A 1 151 ? -53.133 23.283 -17.141 0.63 11.09 151 VAL A N 1
ATOM 2480 N N B VAL A 1 151 ? -53.173 23.293 -17.092 0.37 10.54 151 VAL A N 1
ATOM 2481 C CA A VAL A 1 151 ? -53.628 24.392 -16.343 0.63 11.69 151 VAL A CA 1
ATOM 2482 C CA B VAL A 1 151 ? -53.820 24.342 -16.290 0.37 10.55 151 VAL A CA 1
ATOM 2483 C C A VAL A 1 151 ? -54.494 25.316 -17.188 0.63 12.22 151 VAL A C 1
ATOM 2484 C C B VAL A 1 151 ? -54.422 25.476 -17.121 0.37 11.35 151 VAL A C 1
ATOM 2485 O O A VAL A 1 151 ? -55.587 25.738 -16.770 0.63 13.17 151 VAL A O 1
ATOM 2486 O O B VAL A 1 151 ? -55.266 26.215 -16.606 0.37 11.35 151 VAL A O 1
ATOM 2502 N N . LEU A 1 152 ? -54.001 25.630 -18.382 1.00 12.27 152 LEU A N 1
ATOM 2503 C CA . LEU A 1 152 ? -54.614 26.626 -19.258 1.00 13.42 152 LEU A CA 1
ATOM 2504 C C . LEU A 1 152 ? -55.559 25.978 -20.253 1.00 13.98 152 LEU A C 1
ATOM 2505 O O . LEU A 1 152 ? -56.143 26.675 -21.078 1.00 15.61 152 LEU A O 1
ATOM 2521 N N . GLY A 1 153 ? -55.744 24.668 -20.185 1.00 13.75 153 GLY A N 1
ATOM 2522 C CA . GLY A 1 153 ? -56.677 24.009 -21.083 1.00 15.18 153 GLY A CA 1
ATOM 2523 C C . GLY A 1 153 ? -56.284 24.108 -22.556 1.00 15.15 153 GLY A C 1
ATOM 2524 O O . GLY A 1 153 ? -57.157 24.197 -23.416 1.00 16.51 153 GLY A O 1
ATOM 2528 N N . ILE A 1 154 ? -54.982 24.102 -22.846 1.00 14.69 154 ILE A N 1
ATOM 2529 C CA . ILE A 1 154 ? -54.497 24.174 -24.219 1.00 15.21 154 ILE A CA 1
ATOM 2530 C C . ILE A 1 154 ? -54.993 22.949 -24.958 1.00 16.83 154 ILE A C 1
ATOM 2531 O O . ILE A 1 154 ? -54.826 21.841 -24.497 1.00 18.78 154 ILE A O 1
ATOM 2547 N N . ASN A 1 155 ? -55.632 23.170 -26.105 1.00 16.93 155 ASN A N 1
ATOM 2548 C CA . ASN A 1 155 ? -56.316 22.093 -26.815 1.00 18.05 155 ASN A CA 1
ATOM 2549 C C . ASN A 1 155 ? -56.034 22.138 -28.306 1.00 15.40 155 ASN A C 1
ATOM 2550 O O . ASN A 1 155 ? -55.245 22.958 -28.778 1.00 13.47 155 ASN A O 1
ATOM 2561 N N . LEU A 1 156 ? -56.665 21.230 -29.052 1.00 16.94 156 LEU A N 1
ATOM 2562 C CA . LEU A 1 156 ? -56.404 21.144 -30.477 1.00 16.28 156 LEU A CA 1
ATOM 2563 C C . LEU A 1 156 ? -56.797 22.443 -31.179 1.00 14.20 156 LEU A C 1
ATOM 2564 O O . LEU A 1 156 ? -56.129 22.859 -32.115 1.00 13.15 156 LEU A O 1
ATOM 2580 N N . GLU A 1 157 ? -57.876 23.076 -30.743 1.00 15.03 157 GLU A N 1
ATOM 2581 C CA . GLU A 1 157 ? -58.264 24.348 -31.322 1.00 14.52 157 GLU A CA 1
ATOM 2582 C C . GLU A 1 157 ? -57.145 25.402 -31.184 1.00 12.29 157 GLU A C 1
ATOM 2583 O O . GLU A 1 157 ? -56.868 26.152 -32.120 1.00 12.05 157 GLU A O 1
ATOM 2595 N N . ASP A 1 158 ? -56.524 25.460 -30.013 1.00 12.16 158 ASP A N 1
ATOM 2596 C CA . ASP A 1 158 ? -55.414 26.367 -29.820 1.00 12.06 158 ASP A CA 1
ATOM 2597 C C . ASP A 1 158 ? -54.265 26.044 -30.755 1.00 10.99 158 ASP A C 1
ATOM 2598 O O . ASP A 1 158 ? -53.628 26.930 -31.337 1.00 11.17 158 ASP A O 1
ATOM 2607 N N . PHE A 1 159 ? -53.956 24.763 -30.890 1.00 11.17 159 PHE A N 1
ATOM 2608 C CA . PHE A 1 159 ? -52.879 24.331 -31.762 1.00 11.61 159 PHE A CA 1
ATOM 2609 C C . PHE A 1 159 ? -53.151 24.739 -33.209 1.00 11.26 159 PHE A C 1
ATOM 2610 O O . PHE A 1 159 ? -52.298 25.307 -33.881 1.00 12.24 159 PHE A O 1
ATOM 2627 N N . ILE A 1 160 ? -54.353 24.445 -33.684 1.00 11.38 160 ILE A N 1
ATOM 2628 C CA . ILE A 1 160 ? -54.720 24.777 -35.058 1.00 12.02 160 ILE A CA 1
ATOM 2629 C C . ILE A 1 160 ? -54.569 26.275 -35.285 1.00 11.77 160 ILE A C 1
ATOM 2630 O O . ILE A 1 160 ? -54.070 26.728 -36.307 1.00 13.61 160 ILE A O 1
ATOM 2646 N N . ALA A 1 161 ? -55.025 27.068 -34.322 1.00 12.18 161 ALA A N 1
ATOM 2647 C CA . ALA A 1 161 ? -54.967 28.524 -34.470 1.00 14.88 161 ALA A CA 1
ATOM 2648 C C . ALA A 1 161 ? -53.534 29.043 -34.525 1.00 16.10 161 ALA A C 1
ATOM 2649 O O . ALA A 1 161 ? -53.252 29.946 -35.313 1.00 17.99 161 ALA A O 1
ATOM 2656 N N . VAL A 1 162 ? -52.632 28.496 -33.697 1.00 16.73 162 VAL A N 1
ATOM 2657 C CA . VAL A 1 162 ? -51.184 28.915 -33.713 1.00 19.20 162 VAL A CA 1
ATOM 2658 C C . VAL A 1 162 ? -50.360 28.399 -34.905 1.00 20.59 162 VAL A C 1
ATOM 2659 O O . VAL A 1 162 ? -49.403 29.072 -35.268 1.00 22.43 162 VAL A O 1
ATOM 2672 N N A ILE A 1 163 ? -50.734 27.275 -35.526 0.61 20.81 163 ILE A N 1
ATOM 2673 N N B ILE A 1 163 ? -50.724 27.277 -35.527 0.39 21.43 163 ILE A N 1
ATOM 2674 C CA A ILE A 1 163 ? -49.969 26.746 -36.680 0.61 21.87 163 ILE A CA 1
ATOM 2675 C CA B ILE A 1 163 ? -49.936 26.781 -36.672 0.39 22.16 163 ILE A CA 1
ATOM 2676 C C A ILE A 1 163 ? -50.622 27.012 -38.053 0.61 24.36 163 ILE A C 1
ATOM 2677 C C B ILE A 1 163 ? -50.432 27.209 -38.070 0.39 24.05 163 ILE A C 1
ATOM 2678 O O A ILE A 1 163 ? -50.334 26.336 -39.031 0.61 25.46 163 ILE A O 1
ATOM 2679 O O B ILE A 1 163 ? -49.841 26.829 -39.078 0.39 24.11 163 ILE A O 1
ATOM 2699 N N . GLN A 1 164 ? -51.504 27.993 -38.143 1.00 25.86 164 GLN A N 1
ATOM 2700 C CA . GLN A 1 164 ? -52.068 28.355 -39.438 1.00 31.34 164 GLN A CA 1
ATOM 2701 C C . GLN A 1 164 ? -51.132 29.272 -40.233 1.00 34.01 164 GLN A C 1
ATOM 2702 O O . GLN A 1 164 ? -50.930 29.093 -41.437 1.00 35.62 164 GLN A O 1
ATOM 2717 N N . MET B 1 1 ? -36.921 -0.790 12.064 1.00 55.36 1 MET B N 1
ATOM 2718 C CA . MET B 1 1 ? -35.620 -1.316 11.559 1.00 48.27 1 MET B CA 1
ATOM 2719 C C . MET B 1 1 ? -34.637 -1.454 12.711 1.00 42.93 1 MET B C 1
ATOM 2720 O O . MET B 1 1 ? -34.914 -1.028 13.831 1.00 42.99 1 MET B O 1
ATOM 2736 N N . LYS B 1 2 ? -33.485 -2.050 12.421 1.00 38.87 2 LYS B N 1
ATOM 2737 C CA . LYS B 1 2 ? -32.385 -2.109 13.377 1.00 33.19 2 LYS B CA 1
ATOM 2738 C C . LYS B 1 2 ? -31.973 -0.697 13.787 1.00 30.47 2 LYS B C 1
ATOM 2739 O O . LYS B 1 2 ? -32.149 0.254 13.010 1.00 30.05 2 LYS B O 1
ATOM 2758 N N . GLU B 1 3 ? -31.414 -0.564 14.987 1.00 29.38 3 GLU B N 1
ATOM 2759 C CA . GLU B 1 3 ? -30.852 0.700 15.461 1.00 28.17 3 GLU B CA 1
ATOM 2760 C C . GLU B 1 3 ? -29.592 1.014 14.669 1.00 22.96 3 GLU B C 1
ATOM 2761 O O . GLU B 1 3 ? -28.662 0.217 14.630 1.00 23.66 3 GLU B O 1
ATOM 2773 N N . ILE B 1 4 ? -29.561 2.174 14.040 1.00 18.99 4 ILE B N 1
ATOM 2774 C CA . ILE B 1 4 ? -28.456 2.571 13.202 1.00 16.92 4 ILE B CA 1
ATOM 2775 C C . ILE B 1 4 ? -27.839 3.813 13.812 1.00 15.23 4 ILE B C 1
ATOM 2776 O O . ILE B 1 4 ? -28.560 4.749 14.171 1.00 17.02 4 ILE B O 1
ATOM 2792 N N . LYS B 1 5 ? -26.516 3.819 13.905 1.00 13.64 5 LYS B N 1
ATOM 2793 C CA . LYS B 1 5 ? -25.769 4.934 14.441 1.00 13.45 5 LYS B CA 1
ATOM 2794 C C . LYS B 1 5 ? -24.964 5.677 13.380 1.00 12.97 5 LYS B C 1
ATOM 2795 O O . LYS B 1 5 ? -24.427 6.725 13.672 1.00 14.12 5 LYS B O 1
ATOM 2814 N N . LEU B 1 6 ? -24.857 5.143 12.173 1.00 11.89 6 LEU B N 1
ATOM 2815 C CA . LEU B 1 6 ? -24.027 5.729 11.137 1.00 11.24 6 LEU B CA 1
ATOM 2816 C C . LEU B 1 6 ? -24.533 5.219 9.801 1.00 10.71 6 LEU B C 1
ATOM 2817 O O . LEU B 1 6 ? -24.775 4.015 9.672 1.00 11.41 6 LEU B O 1
ATOM 2833 N N . ILE B 1 7 ? -24.679 6.121 8.839 1.00 10.31 7 ILE B N 1
ATOM 2834 C CA . ILE B 1 7 ? -24.983 5.750 7.463 1.00 10.06 7 ILE B CA 1
ATOM 2835 C C . ILE B 1 7 ? -23.770 6.039 6.615 1.00 9.79 7 ILE B C 1
ATOM 2836 O O . ILE B 1 7 ? -23.221 7.154 6.647 1.00 10.67 7 ILE B O 1
ATOM 2852 N N . LEU B 1 8 ? -23.313 5.032 5.877 1.00 9.84 8 LEU B N 1
ATOM 2853 C CA . LEU B 1 8 ? -22.183 5.142 4.984 1.00 9.37 8 LEU B CA 1
ATOM 2854 C C . LEU B 1 8 ? -22.659 4.886 3.547 1.00 8.94 8 LEU B C 1
ATOM 2855 O O . LEU B 1 8 ? -23.597 4.133 3.329 1.00 9.45 8 LEU B O 1
ATOM 2871 N N . THR B 1 9 ? -21.973 5.487 2.577 1.00 9.20 9 THR B N 1
ATOM 2872 C CA . THR B 1 9 ? -22.363 5.374 1.195 1.00 9.07 9 THR B CA 1
ATOM 2873 C C . THR B 1 9 ? -21.190 5.508 0.261 1.00 8.44 9 THR B C 1
ATOM 2874 O O . THR B 1 9 ? -20.304 6.347 0.462 1.00 9.33 9 THR B O 1
ATOM 2885 N N . ASP B 1 10 ? -21.225 4.709 -0.801 1.00 8.79 10 ASP B N 1
ATOM 2886 C CA . ASP B 1 10 ? -20.384 4.898 -1.977 1.00 8.90 10 ASP B CA 1
ATOM 2887 C C . ASP B 1 10 ? -20.961 6.055 -2.804 1.00 8.32 10 ASP B C 1
ATOM 2888 O O . ASP B 1 10 ? -22.083 6.506 -2.589 1.00 9.13 10 ASP B O 1
ATOM 2897 N N . ILE B 1 11 ? -20.180 6.532 -3.766 1.00 8.47 11 ILE B N 1
ATOM 2898 C CA . ILE B 1 11 ? -20.623 7.561 -4.703 1.00 8.37 11 ILE B CA 1
ATOM 2899 C C . ILE B 1 11 ? -21.005 6.972 -6.069 1.00 8.56 11 ILE B C 1
ATOM 2900 O O . ILE B 1 11 ? -22.177 6.970 -6.431 1.00 8.91 11 ILE B O 1
ATOM 2916 N N . ASP B 1 12 ? -20.032 6.557 -6.862 1.00 8.74 12 ASP B N 1
ATOM 2917 C CA . ASP B 1 12 ? -20.309 6.221 -8.253 1.00 8.61 12 ASP B CA 1
ATOM 2918 C C . ASP B 1 12 ? -21.163 4.967 -8.334 1.00 8.62 12 ASP B C 1
ATOM 2919 O O . ASP B 1 12 ? -20.826 3.951 -7.754 1.00 9.58 12 ASP B O 1
ATOM 2928 N N . GLY B 1 13 ? -22.293 5.063 -9.033 1.00 8.61 13 GLY B N 1
ATOM 2929 C CA . GLY B 1 13 ? -23.251 3.967 -9.114 1.00 8.95 13 GLY B CA 1
ATOM 2930 C C . GLY B 1 13 ? -24.305 3.967 -8.015 1.00 8.68 13 GLY B C 1
ATOM 2931 O O . GLY B 1 13 ? -25.216 3.151 -8.032 1.00 9.57 13 GLY B O 1
ATOM 2935 N N . VAL B 1 14 ? -24.154 4.880 -7.053 1.00 8.46 14 VAL B N 1
ATOM 2936 C CA . VAL B 1 14 ? -25.155 5.088 -5.998 1.00 8.69 14 VAL B CA 1
ATOM 2937 C C . VAL B 1 14 ? -25.723 6.503 -6.134 1.00 8.30 14 VAL B C 1
ATOM 2938 O O . VAL B 1 14 ? -26.902 6.696 -6.467 1.00 8.91 14 VAL B O 1
ATOM 2951 N N . TRP B 1 15 ? -24.881 7.495 -5.864 1.00 8.39 15 TRP B N 1
ATOM 2952 C CA . TRP B 1 15 ? -25.219 8.909 -6.048 1.00 8.56 15 TRP B CA 1
ATOM 2953 C C . TRP B 1 15 ? -25.247 9.317 -7.520 1.00 8.59 15 TRP B C 1
ATOM 2954 O O . TRP B 1 15 ? -25.700 10.418 -7.845 1.00 9.31 15 TRP B O 1
ATOM 2975 N N . THR B 1 16 ? -24.773 8.442 -8.395 1.00 8.42 16 THR B N 1
ATOM 2976 C CA . THR B 1 16 ? -24.767 8.647 -9.834 1.00 8.84 16 THR B CA 1
ATOM 2977 C C . THR B 1 16 ? -25.175 7.326 -10.488 1.00 8.69 16 THR B C 1
ATOM 2978 O O . THR B 1 16 ? -25.163 6.282 -9.833 1.00 9.00 16 THR B O 1
ATOM 2989 N N . ASP B 1 17 ? -25.447 7.389 -11.792 1.00 8.84 17 ASP B N 1
ATOM 2990 C CA . ASP B 1 17 ? -25.694 6.202 -12.589 1.00 9.02 17 ASP B CA 1
ATOM 2991 C C . ASP B 1 17 ? -24.411 5.530 -13.056 1.00 9.42 17 ASP B C 1
ATOM 2992 O O . ASP B 1 17 ? -24.452 4.704 -13.985 1.00 10.35 17 ASP B O 1
ATOM 3001 N N . GLY B 1 18 ? -23.283 5.842 -12.425 1.00 8.91 18 GLY B N 1
ATOM 3002 C CA . GLY B 1 18 ? -21.983 5.354 -12.874 1.00 9.51 18 GLY B CA 1
ATOM 3003 C C . GLY B 1 18 ? -21.313 6.204 -13.917 1.00 8.83 18 GLY B C 1
ATOM 3004 O O . GLY B 1 18 ? -20.175 5.941 -14.288 1.00 9.29 18 GLY B O 1
ATOM 3008 N N . GLY B 1 19 ? -21.989 7.265 -14.353 1.00 8.88 19 GLY B N 1
ATOM 3009 C CA . GLY B 1 19 ? -21.449 8.090 -15.416 1.00 8.84 19 GLY B CA 1
ATOM 3010 C C . GLY B 1 19 ? -20.215 8.836 -14.975 1.00 8.51 19 GLY B C 1
ATOM 3011 O O . GLY B 1 19 ? -20.168 9.437 -13.904 1.00 9.43 19 GLY B O 1
ATOM 3015 N N . MET B 1 20 ? -19.224 8.831 -15.845 1.00 8.74 20 MET B N 1
ATOM 3016 C CA . MET B 1 20 ? -17.973 9.555 -15.661 1.00 8.98 20 MET B CA 1
ATOM 3017 C C . MET B 1 20 ? -17.736 10.300 -16.961 1.00 8.64 20 MET B C 1
ATOM 3018 O O . MET B 1 20 ? -17.487 9.677 -17.993 1.00 9.11 20 MET B O 1
ATOM 3032 N N . PHE B 1 21 ? -17.908 11.626 -16.942 1.00 8.77 21 PHE B N 1
ATOM 3033 C CA . PHE B 1 21 ? -17.838 12.430 -18.151 1.00 9.31 21 PHE B CA 1
ATOM 3034 C C . PHE B 1 21 ? -16.405 12.953 -18.280 1.00 9.11 21 PHE B C 1
ATOM 3035 O O . PHE B 1 21 ? -15.883 13.545 -17.338 1.00 9.84 21 PHE B O 1
ATOM 3052 N N . TYR B 1 22 ? -15.797 12.744 -19.441 1.00 9.41 22 TYR B N 1
ATOM 3053 C CA . TYR B 1 22 ? -14.439 13.206 -19.738 1.00 9.68 22 TYR B CA 1
ATOM 3054 C C . TYR B 1 22 ? -14.519 14.157 -20.910 1.00 9.51 22 TYR B C 1
ATOM 3055 O O . TYR B 1 22 ? -15.208 13.867 -21.892 1.00 9.79 22 TYR B O 1
ATOM 3073 N N . ASP B 1 23 ? -13.767 15.255 -20.850 1.00 10.21 23 ASP B N 1
ATOM 3074 C CA . ASP B 1 23 ? -13.625 16.167 -21.966 1.00 10.06 23 ASP B CA 1
ATOM 3075 C C . ASP B 1 23 ? -12.240 16.007 -22.598 1.00 10.31 23 ASP B C 1
ATOM 3076 O O . ASP B 1 23 ? -11.537 15.034 -22.364 1.00 11.28 23 ASP B O 1
ATOM 3085 N N . GLN B 1 24 ? -11.874 16.978 -23.434 1.00 10.83 24 GLN B N 1
ATOM 3086 C CA . GLN B 1 24 ? -10.620 16.922 -24.178 1.00 11.89 24 GLN B CA 1
ATOM 3087 C C . GLN B 1 24 ? -9.444 17.506 -23.423 1.00 13.51 24 GLN B C 1
ATOM 3088 O O . GLN B 1 24 ? -8.322 17.476 -23.920 1.00 15.38 24 GLN B O 1
ATOM 3102 N N . THR B 1 25 ? -9.665 18.060 -22.230 1.00 13.92 25 THR B N 1
ATOM 3103 C CA . THR B 1 25 ? -8.678 18.906 -21.553 1.00 15.07 25 THR B CA 1
ATOM 3104 C C . THR B 1 25 ? -8.217 18.347 -20.220 1.00 15.02 25 THR B C 1
ATOM 3105 O O . THR B 1 25 ? -7.396 18.971 -19.562 1.00 17.13 25 THR B O 1
ATOM 3116 N N . GLY B 1 26 ? -8.685 17.170 -19.830 1.00 14.33 26 GLY B N 1
ATOM 3117 C CA . GLY B 1 26 ? -8.323 16.624 -18.540 1.00 14.86 26 GLY B CA 1
ATOM 3118 C C . GLY B 1 26 ? -9.315 16.894 -17.429 1.00 13.89 26 GLY B C 1
ATOM 3119 O O . GLY B 1 26 ? -9.051 16.519 -16.295 1.00 16.09 26 GLY B O 1
ATOM 3123 N N . ASN B 1 27 ? -10.437 17.538 -17.730 1.00 11.60 27 ASN B N 1
ATOM 3124 C CA . ASN B 1 27 ? -11.487 17.749 -16.736 1.00 11.14 27 ASN B CA 1
ATOM 3125 C C . ASN B 1 27 ? -12.416 16.542 -16.690 1.00 10.62 27 ASN B C 1
ATOM 3126 O O . ASN B 1 27 ? -12.388 15.663 -17.554 1.00 11.26 27 ASN B O 1
ATOM 3137 N N . GLU B 1 28 ? -13.214 16.472 -15.634 1.00 10.34 28 GLU B N 1
ATOM 3138 C CA . GLU B 1 28 ? -14.070 15.342 -15.385 1.00 10.13 28 GLU B CA 1
ATOM 3139 C C . GLU B 1 28 ? -15.311 15.855 -14.670 1.00 9.74 28 GLU B C 1
ATOM 3140 O O . GLU B 1 28 ? -15.227 16.824 -13.910 1.00 10.37 28 GLU B O 1
ATOM 3152 N N . TRP B 1 29 ? -16.443 15.180 -14.894 1.00 9.65 29 TRP B N 1
ATOM 3153 C CA . TRP B 1 29 ? -17.712 15.508 -14.255 1.00 9.61 29 TRP B CA 1
ATOM 3154 C C . TRP B 1 29 ? -18.368 14.286 -13.654 1.00 8.87 29 TRP B C 1
ATOM 3155 O O . TRP B 1 29 ? -18.152 13.152 -14.121 1.00 8.97 29 TRP B O 1
ATOM 3176 N N . LYS B 1 30 ? -19.203 14.532 -12.645 1.00 8.62 30 LYS B N 1
ATOM 3177 C CA . LYS B 1 30 ? -20.253 13.603 -12.232 1.00 8.82 30 LYS B CA 1
ATOM 3178 C C . LYS B 1 30 ? -21.578 14.353 -12.232 1.00 8.72 30 LYS B C 1
ATOM 3179 O O . LYS B 1 30 ? -21.607 15.579 -12.038 1.00 9.47 30 LYS B O 1
ATOM 3198 N N . LYS B 1 31 ? -22.654 13.610 -12.419 1.00 8.60 31 LYS B N 1
ATOM 3199 C CA . LYS B 1 31 ? -24.010 14.103 -12.354 1.00 8.69 31 LYS B CA 1
ATOM 3200 C C . LYS B 1 31 ? -24.673 13.545 -11.107 1.00 8.34 31 LYS B C 1
ATOM 3201 O O . LYS B 1 31 ? -24.964 12.343 -11.019 1.00 9.69 31 LYS B O 1
ATOM 3220 N N . PHE B 1 32 ? -24.919 14.413 -10.141 1.00 8.63 32 PHE B N 1
ATOM 3221 C CA . PHE B 1 32 ? -25.634 14.055 -8.929 1.00 8.77 32 PHE B CA 1
ATOM 3222 C C . PHE B 1 32 ? -27.132 14.306 -9.128 1.00 8.39 32 PHE B C 1
ATOM 3223 O O . PHE B 1 32 ? -27.533 14.952 -10.086 1.00 9.56 32 PHE B O 1
ATOM 3240 N N . ASN B 1 33 ? -27.950 13.798 -8.213 1.00 8.74 33 ASN B N 1
ATOM 3241 C CA . ASN B 1 33 ? -29.387 14.036 -8.224 1.00 8.46 33 ASN B CA 1
ATOM 3242 C C . ASN B 1 33 ? -29.725 14.793 -6.955 1.00 8.52 33 ASN B C 1
ATOM 3243 O O . ASN B 1 33 ? -29.472 14.312 -5.853 1.00 9.11 33 ASN B O 1
ATOM 3254 N N . THR B 1 34 ? -30.341 15.965 -7.081 1.00 8.60 34 THR B N 1
ATOM 3255 C CA . THR B 1 34 ? -30.717 16.735 -5.922 1.00 9.09 34 THR B CA 1
ATOM 3256 C C . THR B 1 34 ? -31.614 15.971 -4.975 1.00 8.89 34 THR B C 1
ATOM 3257 O O . THR B 1 34 ? -31.638 16.269 -3.785 1.00 9.99 34 THR B O 1
ATOM 3268 N N A SER B 1 35 ? -32.378 14.997 -5.462 0.80 9.21 35 SER B N 1
ATOM 3269 N N B SER B 1 35 ? -32.357 14.985 -5.458 0.20 9.50 35 SER B N 1
ATOM 3270 C CA A SER B 1 35 ? -33.239 14.219 -4.584 0.80 9.94 35 SER B CA 1
ATOM 3271 C CA B SER B 1 35 ? -33.252 14.268 -4.562 0.20 10.16 35 SER B CA 1
ATOM 3272 C C A SER B 1 35 ? -32.448 13.606 -3.432 0.80 9.53 35 SER B C 1
ATOM 3273 C C B SER B 1 35 ? -32.493 13.508 -3.470 0.20 9.87 35 SER B C 1
ATOM 3274 O O A SER B 1 35 ? -32.943 13.472 -2.314 0.80 10.41 35 SER B O 1
ATOM 3275 O O B SER B 1 35 ? -33.076 13.179 -2.440 0.20 10.18 35 SER B O 1
ATOM 3285 N N . ASP B 1 36 ? -31.207 13.221 -3.693 1.00 9.67 36 ASP B N 1
ATOM 3286 C CA . ASP B 1 36 ? -30.392 12.576 -2.661 1.00 9.93 36 ASP B CA 1
ATOM 3287 C C . ASP B 1 36 ? -30.043 13.495 -1.496 1.00 9.90 36 ASP B C 1
ATOM 3288 O O . ASP B 1 36 ? -29.680 13.014 -0.425 1.00 10.34 36 ASP B O 1
ATOM 3297 N N A SER B 1 37 ? -30.158 14.816 -1.679 0.61 9.79 37 SER B N 1
ATOM 3298 N N B SER B 1 37 ? -30.145 14.804 -1.689 0.39 9.96 37 SER B N 1
ATOM 3299 C CA A SER B 1 37 ? -29.935 15.721 -0.558 0.61 10.33 37 SER B CA 1
ATOM 3300 C CA B SER B 1 37 ? -29.933 15.686 -0.561 0.39 10.43 37 SER B CA 1
ATOM 3301 C C A SER B 1 37 ? -30.905 15.457 0.593 0.61 10.00 37 SER B C 1
ATOM 3302 C C B SER B 1 37 ? -30.846 15.322 0.602 0.39 10.16 37 SER B C 1
ATOM 3303 O O A SER B 1 37 ? -30.595 15.739 1.747 0.61 9.78 37 SER B O 1
ATOM 3304 O O B SER B 1 37 ? -30.429 15.383 1.764 0.39 9.62 37 SER B O 1
ATOM 3314 N N . ALA B 1 38 ? -32.075 14.917 0.296 1.00 10.61 38 ALA B N 1
ATOM 3315 C CA . ALA B 1 38 ? -33.018 14.570 1.356 1.00 11.44 38 ALA B CA 1
ATOM 3316 C C . ALA B 1 38 ? -32.543 13.399 2.194 1.00 11.26 38 ALA B C 1
ATOM 3317 O O . ALA B 1 38 ? -32.972 13.254 3.330 1.00 12.07 38 ALA B O 1
ATOM 3324 N N . GLY B 1 39 ? -31.691 12.534 1.647 1.00 10.80 39 GLY B N 1
ATOM 3325 C CA . GLY B 1 39 ? -31.116 11.498 2.474 1.00 11.29 39 GLY B CA 1
ATOM 3326 C C . GLY B 1 39 ? -30.298 12.090 3.619 1.00 10.47 39 GLY B C 1
ATOM 3327 O O . GLY B 1 39 ? -30.333 11.592 4.745 1.00 11.37 39 GLY B O 1
ATOM 3331 N N . ILE B 1 40 ? -29.514 13.125 3.320 1.00 10.58 40 ILE B N 1
ATOM 3332 C CA . ILE B 1 40 ? -28.774 13.791 4.384 1.00 11.03 40 ILE B CA 1
ATOM 3333 C C . ILE B 1 40 ? -29.740 14.489 5.341 1.00 10.76 40 ILE B C 1
ATOM 3334 O O . ILE B 1 40 ? -29.587 14.418 6.559 1.00 11.50 40 ILE B O 1
ATOM 3350 N N . PHE B 1 41 ? -30.754 15.161 4.796 1.00 11.12 41 PHE B N 1
ATOM 3351 C CA . PHE B 1 41 ? -31.756 15.828 5.609 1.00 11.55 41 PHE B CA 1
ATOM 3352 C C . PHE B 1 41 ? -32.366 14.865 6.622 1.00 11.18 41 PHE B C 1
ATOM 3353 O O . PHE B 1 41 ? -32.435 15.177 7.822 1.00 11.46 41 PHE B O 1
ATOM 3370 N N . TRP B 1 42 ? -32.828 13.709 6.168 1.00 10.92 42 TRP B N 1
ATOM 3371 C CA . TRP B 1 42 ? -33.478 12.801 7.097 1.00 11.39 42 TRP B CA 1
ATOM 3372 C C . TRP B 1 42 ? -32.493 12.215 8.106 1.00 11.17 42 TRP B C 1
ATOM 3373 O O . TRP B 1 42 ? -32.839 12.063 9.278 1.00 12.29 42 TRP B O 1
ATOM 3394 N N . ALA B 1 43 ? -31.292 11.864 7.672 1.00 10.98 43 ALA B N 1
ATOM 3395 C CA . ALA B 1 43 ? -30.306 11.361 8.606 1.00 11.18 43 ALA B CA 1
ATOM 3396 C C . ALA B 1 43 ? -30.059 12.373 9.715 1.00 11.42 43 ALA B C 1
ATOM 3397 O O . ALA B 1 43 ? -30.107 12.045 10.906 1.00 12.31 43 ALA B O 1
ATOM 3404 N N . HIS B 1 44 ? -29.804 13.614 9.326 1.00 11.78 44 HIS B N 1
ATOM 3405 C CA . HIS B 1 44 ? -29.528 14.646 10.313 1.00 12.56 44 HIS B CA 1
ATOM 3406 C C . HIS B 1 44 ? -30.741 14.947 11.183 1.00 13.19 44 HIS B C 1
ATOM 3407 O O . HIS B 1 44 ? -30.593 15.219 12.377 1.00 13.71 44 HIS B O 1
ATOM 3420 N N . ASN B 1 45 ? -31.937 14.868 10.632 1.00 12.90 45 ASN B N 1
ATOM 3421 C CA . ASN B 1 45 ? -33.169 15.028 11.412 1.00 13.83 45 ASN B CA 1
ATOM 3422 C C . ASN B 1 45 ? -33.284 13.994 12.528 1.00 13.86 45 ASN B C 1
ATOM 3423 O O . ASN B 1 45 ? -33.839 14.279 13.585 1.00 15.15 45 ASN B O 1
ATOM 3434 N N . LYS B 1 46 ? -32.756 12.797 12.283 1.00 13.33 46 LYS B N 1
ATOM 3435 C CA . LYS B 1 46 ? -32.773 11.716 13.251 1.00 13.96 46 LYS B CA 1
ATOM 3436 C C . LYS B 1 46 ? -31.468 11.638 14.058 1.00 14.02 46 LYS B C 1
ATOM 3437 O O . LYS B 1 46 ? -31.303 10.721 14.860 1.00 16.07 46 LYS B O 1
ATOM 3456 N N . GLY B 1 47 ? -30.576 12.604 13.877 1.00 13.91 47 GLY B N 1
ATOM 3457 C CA . GLY B 1 47 ? -29.342 12.661 14.659 1.00 14.65 47 GLY B CA 1
ATOM 3458 C C . GLY B 1 47 ? -28.268 11.669 14.240 1.00 13.94 47 GLY B C 1
ATOM 3459 O O . GLY B 1 47 ? -27.403 11.329 15.037 1.00 15.42 47 GLY B O 1
ATOM 3463 N N A ILE B 1 48 ? -28.300 11.235 12.992 0.53 13.11 48 ILE B N 1
ATOM 3464 N N B ILE B 1 48 ? -28.326 11.228 12.986 0.47 12.94 48 ILE B N 1
ATOM 3465 C CA A ILE B 1 48 ? -27.374 10.212 12.523 0.53 12.62 48 ILE B CA 1
ATOM 3466 C CA B ILE B 1 48 ? -27.425 10.202 12.458 0.47 12.68 48 ILE B CA 1
ATOM 3467 C C A ILE B 1 48 ? -26.402 10.797 11.501 0.53 11.62 48 ILE B C 1
ATOM 3468 C C B ILE B 1 48 ? -26.403 10.855 11.512 0.47 11.75 48 ILE B C 1
ATOM 3469 O O A ILE B 1 48 ? -26.821 11.397 10.506 0.53 11.60 48 ILE B O 1
ATOM 3470 O O B ILE B 1 48 ? -26.791 11.574 10.589 0.47 11.82 48 ILE B O 1
ATOM 3490 N N . PRO B 1 49 ? -25.096 10.613 11.716 1.00 11.28 49 PRO B N 1
ATOM 3491 C CA . PRO B 1 49 ? -24.105 11.128 10.768 1.00 11.26 49 PRO B CA 1
ATOM 3492 C C . PRO B 1 49 ? -24.057 10.271 9.510 1.00 10.49 49 PRO B C 1
ATOM 3493 O O . PRO B 1 49 ? -24.404 9.086 9.536 1.00 10.77 49 PRO B O 1
ATOM 3504 N N . VAL B 1 50 ? -23.604 10.905 8.429 1.00 10.52 50 VAL B N 1
ATOM 3505 C CA . VAL B 1 50 ? -23.408 10.253 7.146 1.00 9.97 50 VAL B CA 1
ATOM 3506 C C . VAL B 1 50 ? -21.954 10.382 6.744 1.00 9.73 50 VAL B C 1
ATOM 3507 O O . VAL B 1 50 ? -21.345 11.454 6.862 1.00 10.54 50 VAL B O 1
ATOM 3520 N N . GLY B 1 51 ? -21.394 9.298 6.233 1.00 9.74 51 GLY B N 1
ATOM 3521 C CA . GLY B 1 51 ? -20.069 9.328 5.652 1.00 9.69 51 GLY B CA 1
ATOM 3522 C C . GLY B 1 51 ? -20.041 8.756 4.247 1.00 9.56 51 GLY B C 1
ATOM 3523 O O . GLY B 1 51 ? -20.767 7.807 3.927 1.00 10.32 51 GLY B O 1
ATOM 3527 N N . ILE B 1 52 ? -19.172 9.329 3.427 1.00 9.44 52 ILE B N 1
ATOM 3528 C CA . ILE B 1 52 ? -18.874 8.845 2.108 1.00 9.41 52 ILE B CA 1
ATOM 3529 C C . ILE B 1 52 ? -17.589 8.039 2.150 1.00 9.17 52 ILE B C 1
ATOM 3530 O O . ILE B 1 52 ? -16.579 8.500 2.708 1.00 9.82 52 ILE B O 1
ATOM 3546 N N . LEU B 1 53 ? -17.608 6.863 1.515 1.00 9.54 53 LEU B N 1
ATOM 3547 C CA . LEU B 1 53 ? -16.418 6.080 1.214 1.00 10.03 53 LEU B CA 1
ATOM 3548 C C . LEU B 1 53 ? -16.321 5.911 -0.279 1.00 9.92 53 LEU B C 1
ATOM 3549 O O . LEU B 1 53 ? -17.265 5.402 -0.889 1.00 11.78 53 LEU B O 1
ATOM 3565 N N . THR B 1 54 ? -15.201 6.291 -0.888 1.00 9.52 54 THR B N 1
ATOM 3566 C CA . THR B 1 54 ? -15.042 6.097 -2.311 1.00 9.60 54 THR B CA 1
ATOM 3567 C C . THR B 1 54 ? -13.597 5.792 -2.631 1.00 9.89 54 THR B C 1
ATOM 3568 O O . THR B 1 54 ? -12.690 6.366 -2.023 1.00 10.12 54 THR B O 1
ATOM 3579 N N . GLY B 1 55 ? -13.390 4.909 -3.606 1.00 10.30 55 GLY B N 1
ATOM 3580 C CA . GLY B 1 55 ? -12.065 4.632 -4.118 1.00 10.93 55 GLY B CA 1
ATOM 3581 C C . GLY B 1 55 ? -11.537 5.690 -5.066 1.00 10.50 55 GLY B C 1
ATOM 3582 O O . GLY B 1 55 ? -10.321 5.783 -5.264 1.00 11.54 55 GLY B O 1
ATOM 3586 N N . GLU B 1 56 ? -12.430 6.509 -5.622 1.00 10.19 56 GLU B N 1
ATOM 3587 C CA . GLU B 1 56 ? -12.029 7.624 -6.466 1.00 10.05 56 GLU B CA 1
ATOM 3588 C C . GLU B 1 56 ? -11.564 8.765 -5.567 1.00 10.12 56 GLU B C 1
ATOM 3589 O O . GLU B 1 56 ? -11.807 8.748 -4.363 1.00 10.73 56 GLU B O 1
ATOM 3601 N N A LYS B 1 57 ? -10.932 9.776 -6.140 0.50 10.16 57 LYS B N 1
ATOM 3602 N N B LYS B 1 57 ? -10.925 9.755 -6.173 0.50 10.04 57 LYS B N 1
ATOM 3603 C CA A LYS B 1 57 ? -10.598 10.965 -5.362 0.50 10.74 57 LYS B CA 1
ATOM 3604 C CA B LYS B 1 57 ? -10.529 10.954 -5.449 0.50 10.61 57 LYS B CA 1
ATOM 3605 C C A LYS B 1 57 ? -10.632 12.155 -6.296 0.50 10.31 57 LYS B C 1
ATOM 3606 C C B LYS B 1 57 ? -10.673 12.132 -6.384 0.50 10.43 57 LYS B C 1
ATOM 3607 O O A LYS B 1 57 ? -9.778 12.295 -7.178 0.50 10.67 57 LYS B O 1
ATOM 3608 O O B LYS B 1 57 ? -9.930 12.245 -7.364 0.50 11.08 57 LYS B O 1
ATOM 3632 N N . THR B 1 58 ? -11.637 13.001 -6.094 1.00 10.00 58 THR B N 1
ATOM 3633 C CA . THR B 1 58 ? -11.938 14.098 -6.992 1.00 10.07 58 THR B CA 1
ATOM 3634 C C . THR B 1 58 ? -12.337 15.341 -6.225 1.00 10.14 58 THR B C 1
ATOM 3635 O O . THR B 1 58 ? -12.894 15.296 -5.124 1.00 10.45 58 THR B O 1
ATOM 3646 N N . GLU B 1 59 ? -12.080 16.481 -6.848 1.00 10.05 59 GLU B N 1
ATOM 3647 C CA . GLU B 1 59 ? -12.657 17.746 -6.382 1.00 10.15 59 GLU B CA 1
ATOM 3648 C C . GLU B 1 59 ? -14.186 17.744 -6.546 1.00 9.69 59 GLU B C 1
ATOM 3649 O O . GLU B 1 59 ? -14.887 18.323 -5.733 1.00 9.99 59 GLU B O 1
ATOM 3661 N N . ILE B 1 60 ? -14.673 17.076 -7.591 1.00 9.51 60 ILE B N 1
ATOM 3662 C CA . ILE B 1 60 ? -16.109 16.904 -7.805 1.00 9.46 60 ILE B CA 1
ATOM 3663 C C . ILE B 1 60 ? -16.791 16.492 -6.506 1.00 9.16 60 ILE B C 1
ATOM 3664 O O . ILE B 1 60 ? -17.797 17.061 -6.100 1.00 9.52 60 ILE B O 1
ATOM 3680 N N . VAL B 1 61 ? -16.264 15.433 -5.879 1.00 9.21 61 VAL B N 1
ATOM 3681 C CA . VAL B 1 61 ? -16.889 14.877 -4.687 1.00 9.53 61 VAL B CA 1
ATOM 3682 C C . VAL B 1 61 ? -16.598 15.717 -3.437 1.00 8.93 61 VAL B C 1
ATOM 3683 O O . VAL B 1 61 ? -17.477 15.839 -2.601 1.00 9.57 61 VAL B O 1
ATOM 3696 N N . ARG B 1 62 ? -15.427 16.330 -3.334 1.00 9.44 62 ARG B N 1
ATOM 3697 C CA . ARG B 1 62 ? -15.220 17.293 -2.243 1.00 9.92 62 ARG B CA 1
ATOM 3698 C C . ARG B 1 62 ? -16.335 18.333 -2.274 1.00 9.75 62 ARG B C 1
ATOM 3699 O O . ARG B 1 62 ? -16.915 18.686 -1.236 1.00 10.02 62 ARG B O 1
ATOM 3720 N N A ARG B 1 63 ? -16.630 18.857 -3.458 0.76 9.62 63 ARG B N 1
ATOM 3721 N N B ARG B 1 63 ? -16.635 18.825 -3.466 0.24 9.93 63 ARG B N 1
ATOM 3722 C CA A ARG B 1 63 ? -17.621 19.918 -3.569 0.76 9.96 63 ARG B CA 1
ATOM 3723 C CA B ARG B 1 63 ? -17.597 19.903 -3.608 0.24 10.55 63 ARG B CA 1
ATOM 3724 C C A ARG B 1 63 ? -19.001 19.399 -3.176 0.76 9.77 63 ARG B C 1
ATOM 3725 C C B ARG B 1 63 ? -19.033 19.458 -3.311 0.24 9.76 63 ARG B C 1
ATOM 3726 O O A ARG B 1 63 ? -19.758 20.076 -2.485 0.76 9.99 63 ARG B O 1
ATOM 3727 O O B ARG B 1 63 ? -19.823 20.227 -2.772 0.24 9.29 63 ARG B O 1
ATOM 3755 N N . ARG B 1 64 ? -19.384 18.226 -3.668 1.00 9.64 64 ARG B N 1
ATOM 3756 C CA . ARG B 1 64 ? -20.704 17.716 -3.365 1.00 9.59 64 ARG B CA 1
ATOM 3757 C C . ARG B 1 64 ? -20.864 17.414 -1.871 1.00 9.36 64 ARG B C 1
ATOM 3758 O O . ARG B 1 64 ? -21.915 17.683 -1.283 1.00 10.36 64 ARG B O 1
ATOM 3779 N N . ALA B 1 65 ? -19.830 16.831 -1.269 1.00 9.29 65 ALA B N 1
ATOM 3780 C CA . ALA B 1 65 ? -19.861 16.547 0.151 1.00 9.72 65 ALA B CA 1
ATOM 3781 C C . ALA B 1 65 ? -20.015 17.841 0.952 1.00 9.84 65 ALA B C 1
ATOM 3782 O O . ALA B 1 65 ? -20.689 17.890 1.977 1.00 10.91 65 ALA B O 1
ATOM 3789 N N . GLU B 1 66 ? -19.338 18.904 0.502 1.00 10.27 66 GLU B N 1
ATOM 3790 C CA . GLU B 1 66 ? -19.460 20.207 1.147 1.00 11.33 66 GLU B CA 1
ATOM 3791 C C . GLU B 1 66 ? -20.882 20.754 1.007 1.00 11.38 66 GLU B C 1
ATOM 3792 O O . GLU B 1 66 ? -21.506 21.163 1.989 1.00 12.67 66 GLU B O 1
ATOM 3804 N N . LYS B 1 67 ? -21.417 20.755 -0.208 1.00 11.71 67 LYS B N 1
ATOM 3805 C CA . LYS B 1 67 ? -22.760 21.309 -0.471 1.00 12.41 67 LYS B CA 1
ATOM 3806 C C . LYS B 1 67 ? -23.795 20.640 0.438 1.00 11.94 67 LYS B C 1
ATOM 3807 O O . LYS B 1 67 ? -24.689 21.298 0.961 1.00 13.79 67 LYS B O 1
ATOM 3826 N N A LEU B 1 68 ? -23.674 19.323 0.594 0.61 11.40 68 LEU B N 1
ATOM 3827 N N B LEU B 1 68 ? -23.672 19.327 0.611 0.39 11.59 68 LEU B N 1
ATOM 3828 C CA A LEU B 1 68 ? -24.658 18.540 1.336 0.61 11.26 68 LEU B CA 1
ATOM 3829 C CA B LEU B 1 68 ? -24.665 18.566 1.362 0.39 11.52 68 LEU B CA 1
ATOM 3830 C C A LEU B 1 68 ? -24.359 18.414 2.833 0.61 11.29 68 LEU B C 1
ATOM 3831 C C B LEU B 1 68 ? -24.317 18.346 2.828 0.39 11.48 68 LEU B C 1
ATOM 3832 O O A LEU B 1 68 ? -25.139 17.821 3.559 0.61 11.68 68 LEU B O 1
ATOM 3833 O O B LEU B 1 68 ? -25.000 17.593 3.518 0.39 11.86 68 LEU B O 1
ATOM 3853 N N . LYS B 1 69 ? -23.265 19.002 3.297 1.00 11.50 69 LYS B N 1
ATOM 3854 C CA . LYS B 1 69 ? -22.905 18.958 4.717 1.00 12.01 69 LYS B CA 1
ATOM 3855 C C . LYS B 1 69 ? -22.709 17.516 5.220 1.00 10.85 69 LYS B C 1
ATOM 3856 O O . LYS B 1 69 ? -23.039 17.173 6.347 1.00 11.83 69 LYS B O 1
ATOM 3875 N N . VAL B 1 70 ? -22.124 16.690 4.380 1.00 10.21 70 VAL B N 1
ATOM 3876 C CA . VAL B 1 70 ? -21.842 15.313 4.756 1.00 10.89 70 VAL B CA 1
ATOM 3877 C C . VAL B 1 70 ? -20.807 15.294 5.875 1.00 10.30 70 VAL B C 1
ATOM 3878 O O . VAL B 1 70 ? -19.814 16.018 5.838 1.00 11.17 70 VAL B O 1
ATOM 3891 N N . ASP B 1 71 ? -21.018 14.471 6.891 1.00 10.17 71 ASP B N 1
ATOM 3892 C CA . ASP B 1 71 ? -20.190 14.506 8.086 1.00 10.53 71 ASP B CA 1
ATOM 3893 C C . ASP B 1 71 ? -18.761 14.029 7.859 1.00 10.47 71 ASP B C 1
ATOM 3894 O O . ASP B 1 71 ? -17.837 14.648 8.365 1.00 12.32 71 ASP B O 1
ATOM 3903 N N . TYR B 1 72 ? -18.611 12.933 7.114 1.00 10.25 72 TYR B N 1
ATOM 3904 C CA . TYR B 1 72 ? -17.317 12.328 6.853 1.00 10.61 72 TYR B CA 1
ATOM 3905 C C . TY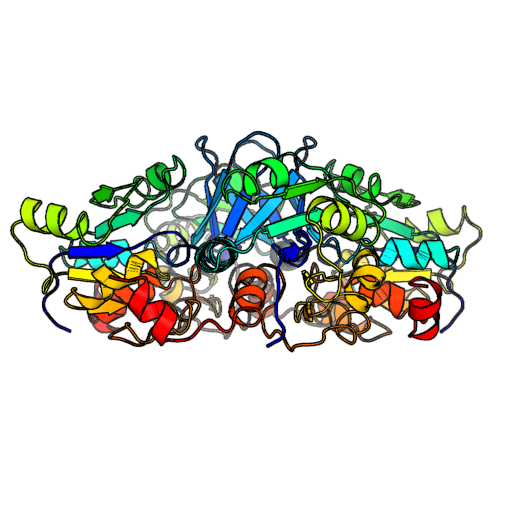R B 1 72 ? -17.144 12.109 5.366 1.00 9.98 72 TYR B C 1
ATOM 3906 O O . TYR B 1 72 ? -18.081 11.689 4.681 1.00 10.20 72 TYR B O 1
ATOM 3924 N N . LEU B 1 73 ? -15.924 12.336 4.891 1.00 10.44 73 LEU B N 1
ATOM 3925 C CA . LEU B 1 73 ? -15.566 12.106 3.503 1.00 10.31 73 LEU B CA 1
ATOM 3926 C C . LEU B 1 73 ? -14.234 11.397 3.452 1.00 9.88 73 LEU B C 1
ATOM 3927 O O . LEU B 1 73 ? -13.213 11.973 3.844 1.00 10.45 73 LEU B O 1
ATOM 3943 N N . PHE B 1 74 ? -14.226 10.153 2.976 1.00 9.94 74 PHE B N 1
ATOM 3944 C CA . PHE B 1 74 ? -12.999 9.402 2.755 1.00 10.31 74 PHE B CA 1
ATOM 3945 C C . PHE B 1 74 ? -12.907 9.058 1.274 1.00 9.93 74 PHE B C 1
ATOM 3946 O O . PHE B 1 74 ? -13.773 8.337 0.765 1.00 10.60 74 PHE B O 1
ATOM 3963 N N . GLN B 1 75 ? -11.896 9.599 0.595 1.00 9.86 75 GLN B N 1
ATOM 3964 C CA . GLN B 1 75 ? -11.641 9.316 -0.803 1.00 10.09 75 GLN B CA 1
ATOM 3965 C C . GLN B 1 75 ? -10.333 8.540 -0.965 1.00 9.78 75 GLN B C 1
ATOM 3966 O O . GLN B 1 75 ? -9.519 8.423 -0.030 1.00 10.82 75 GLN B O 1
ATOM 3980 N N . GLY B 1 76 ? -10.099 8.025 -2.158 1.00 10.69 76 GLY B N 1
ATOM 3981 C CA . GLY B 1 76 ? -8.932 7.186 -2.391 1.00 11.31 76 GLY B CA 1
ATOM 3982 C C . GLY B 1 76 ? -8.901 5.967 -1.497 1.00 11.62 76 GLY B C 1
ATOM 3983 O O . GLY B 1 76 ? -7.825 5.474 -1.173 1.00 13.54 76 GLY B O 1
ATOM 3987 N N . VAL B 1 77 ? -10.065 5.462 -1.115 1.00 11.15 77 VAL B N 1
ATOM 3988 C CA . VAL B 1 77 ? -10.131 4.372 -0.158 1.00 12.22 77 VAL B CA 1
ATOM 3989 C C . VAL B 1 77 ? -9.765 3.077 -0.820 1.00 15.15 77 VAL B C 1
ATOM 3990 O O . VAL B 1 77 ? -10.387 2.690 -1.787 1.00 17.03 77 VAL B O 1
ATOM 4003 N N . VAL B 1 78 ? -8.739 2.427 -0.269 1.00 17.62 78 VAL B N 1
ATOM 4004 C CA . VAL B 1 78 ? -8.186 1.170 -0.751 1.00 21.34 78 VAL B CA 1
ATOM 4005 C C . VAL B 1 78 ? -9.072 -0.016 -0.344 1.00 18.81 78 VAL B C 1
ATOM 4006 O O . VAL B 1 78 ? -9.279 -0.953 -1.105 1.00 20.02 78 VAL B O 1
ATOM 4019 N N . ASP B 1 79 ? -9.592 0.039 0.866 1.00 15.34 79 ASP B N 1
ATOM 4020 C CA . ASP B 1 79 ? -10.312 -1.084 1.465 1.00 13.68 79 ASP B CA 1
ATOM 4021 C C . ASP B 1 79 ? -11.465 -0.473 2.257 1.00 12.54 79 ASP B C 1
ATOM 4022 O O . ASP B 1 79 ? -11.266 0.098 3.335 1.00 12.54 79 ASP B O 1
ATOM 4031 N N . LYS B 1 80 ? -12.668 -0.530 1.687 1.00 11.94 80 LYS B N 1
ATOM 4032 C CA . LYS B 1 80 ? -13.797 0.133 2.284 1.00 11.42 80 LYS B CA 1
ATOM 4033 C C . LYS B 1 80 ? -14.172 -0.494 3.614 1.00 11.53 80 LYS B C 1
ATOM 4034 O O . LYS B 1 80 ? -14.607 0.213 4.519 1.00 12.22 80 LYS B O 1
ATOM 4053 N N . LEU B 1 81 ? -14.019 -1.817 3.757 1.00 12.35 81 LEU B N 1
ATOM 4054 C CA . LEU B 1 81 ? -14.306 -2.435 5.042 1.00 12.78 81 LEU B CA 1
ATOM 4055 C C . LEU B 1 81 ? -13.373 -1.872 6.117 1.00 13.02 81 LEU B C 1
ATOM 4056 O O . LEU B 1 81 ? -13.810 -1.516 7.212 1.00 13.83 81 LEU B O 1
ATOM 4072 N N A SER B 1 82 ? -12.082 -1.796 5.817 0.64 13.70 82 SER B N 1
ATOM 4073 N N B SER B 1 82 ? -12.080 -1.806 5.814 0.36 14.06 82 SER B N 1
ATOM 4074 C CA A SER B 1 82 ? -11.119 -1.271 6.772 0.64 15.71 82 SER B CA 1
ATOM 4075 C CA B SER B 1 82 ? -11.127 -1.272 6.774 0.36 15.38 82 SER B CA 1
ATOM 4076 C C A SER B 1 82 ? -11.429 0.175 7.146 0.64 14.94 82 SER B C 1
ATOM 4077 C C B SER B 1 82 ? -11.475 0.162 7.151 0.36 15.04 82 SER B C 1
ATOM 4078 O O A SER B 1 82 ? -11.332 0.561 8.319 0.64 15.55 82 SER B O 1
ATOM 4079 O O B SER B 1 82 ? -11.461 0.520 8.331 0.36 15.54 82 SER B O 1
ATOM 4089 N N . ALA B 1 83 ? -11.801 0.981 6.157 1.00 14.81 83 ALA B N 1
ATOM 4090 C CA . ALA B 1 83 ? -12.126 2.378 6.423 1.00 14.57 83 ALA B CA 1
ATOM 4091 C C . ALA B 1 83 ? -13.346 2.475 7.344 1.00 13.86 83 ALA B C 1
ATOM 4092 O O . ALA B 1 83 ? -13.384 3.272 8.279 1.00 14.40 83 ALA B O 1
ATOM 4099 N N . ALA B 1 84 ? -14.349 1.652 7.086 1.00 13.13 84 ALA B N 1
ATOM 4100 C CA . ALA B 1 84 ? -15.535 1.644 7.937 1.00 13.50 84 ALA B CA 1
ATOM 4101 C C . ALA B 1 84 ? -15.207 1.166 9.362 1.00 13.61 84 ALA B C 1
ATOM 4102 O O . ALA B 1 84 ? -15.697 1.743 10.334 1.00 14.34 84 ALA B O 1
ATOM 4109 N N . GLU B 1 85 ? -14.399 0.119 9.482 1.00 14.73 85 GLU B N 1
ATOM 4110 C CA . GLU B 1 85 ? -14.000 -0.366 10.783 1.00 15.74 85 GLU B CA 1
ATOM 4111 C C . GLU B 1 85 ? -13.278 0.710 11.584 1.00 16.03 85 GLU B C 1
ATOM 4112 O O . GLU B 1 85 ? -13.524 0.868 12.780 1.00 16.51 85 GLU B O 1
ATOM 4124 N N . GLU B 1 86 ? -12.364 1.430 10.939 1.00 16.47 86 GLU B N 1
ATOM 4125 C CA . GLU B 1 86 ? -11.594 2.440 11.633 1.00 17.38 86 GLU B CA 1
ATOM 4126 C C . GLU B 1 86 ? -12.517 3.553 12.106 1.00 16.97 86 GLU B C 1
ATOM 4127 O O . GLU B 1 86 ? -12.373 4.051 13.218 1.00 17.97 86 GLU B O 1
ATOM 4139 N N . LEU B 1 87 ? -13.442 3.975 11.254 1.00 16.38 87 LEU B N 1
ATOM 4140 C CA . LEU B 1 87 ? -14.369 5.032 11.613 1.00 16.31 87 LEU B CA 1
ATOM 4141 C C . LEU B 1 87 ? -15.275 4.570 12.771 1.00 16.39 87 LEU B C 1
ATOM 4142 O O . LEU B 1 87 ? -15.521 5.317 13.725 1.00 17.89 87 LEU B O 1
ATOM 4158 N N . CYS B 1 88 ? -15.775 3.343 12.690 1.00 15.79 88 CYS B N 1
ATOM 4159 C CA . CYS B 1 88 ? -16.561 2.786 13.775 1.00 16.13 88 CYS B CA 1
ATOM 4160 C C . CYS B 1 88 ? -15.780 2.803 15.091 1.00 17.21 88 CYS B C 1
ATOM 4161 O O . CYS B 1 88 ? -16.339 3.126 16.136 1.00 18.12 88 CYS B O 1
ATOM 4169 N N A ASN B 1 89 ? -14.505 2.436 15.050 0.57 18.06 89 ASN B N 1
ATOM 4170 N N B ASN B 1 89 ? -14.498 2.457 15.036 0.43 18.32 89 ASN B N 1
ATOM 4171 C CA A ASN B 1 89 ? -13.707 2.461 16.267 0.57 19.77 89 ASN B CA 1
ATOM 4172 C CA B ASN B 1 89 ? -13.667 2.453 16.239 0.43 20.26 89 ASN B CA 1
ATOM 4173 C C A ASN B 1 89 ? -13.660 3.883 16.826 0.57 20.07 89 ASN B C 1
ATOM 4174 C C B ASN B 1 89 ? -13.448 3.852 16.820 0.43 20.72 89 ASN B C 1
ATOM 4175 O O A ASN B 1 89 ? -13.855 4.096 18.031 0.57 19.65 89 ASN B O 1
ATOM 4176 O O B ASN B 1 89 ? -13.321 4.013 18.032 0.43 20.78 89 ASN B O 1
ATOM 4191 N N . GLU B 1 90 ? -13.403 4.859 15.958 1.00 21.10 90 GLU B N 1
ATOM 4192 C CA . GLU B 1 90 ? -13.313 6.261 16.388 1.00 22.61 90 GLU B CA 1
ATOM 4193 C C . GLU B 1 90 ? -14.610 6.703 17.071 1.00 22.02 90 GLU B C 1
ATOM 4194 O O . GLU B 1 90 ? -14.589 7.433 18.069 1.00 22.90 90 GLU B O 1
ATOM 4206 N N . LEU B 1 91 ? -15.740 6.215 16.551 1.00 21.24 91 LEU B N 1
ATOM 4207 C CA . LEU B 1 91 ? -17.063 6.613 17.041 1.00 21.42 91 LEU B CA 1
ATOM 4208 C C . LEU B 1 91 ? -17.580 5.757 18.188 1.00 20.86 91 LEU B C 1
ATOM 4209 O O . LEU B 1 91 ? -18.593 6.085 18.802 1.00 21.86 91 LEU B O 1
ATOM 4225 N N . GLY B 1 92 ? -16.883 4.673 18.470 1.00 20.94 92 GLY B N 1
ATOM 4226 C CA . GLY B 1 92 ? -17.321 3.734 19.483 1.00 22.08 92 GLY B CA 1
ATOM 4227 C C . GLY B 1 92 ? -18.583 2.969 19.142 1.00 21.93 92 GLY B C 1
ATOM 4228 O O . GLY B 1 92 ? -19.433 2.686 20.008 1.00 24.18 92 GLY B O 1
ATOM 4232 N N . ILE B 1 93 ? -18.724 2.598 17.877 1.00 20.26 93 ILE B N 1
ATOM 4233 C CA . ILE B 1 93 ? -19.874 1.795 17.491 1.00 20.53 93 ILE B CA 1
ATOM 4234 C C . ILE B 1 93 ? -19.424 0.562 16.747 1.00 19.71 93 ILE B C 1
ATOM 4235 O O . ILE B 1 93 ? -18.240 0.412 16.445 1.00 20.32 93 ILE B O 1
ATOM 4251 N N . ASN B 1 94 ? -20.345 -0.348 16.482 1.00 20.19 94 ASN B N 1
ATOM 4252 C CA . ASN B 1 94 ? -19.961 -1.533 15.730 1.00 20.62 94 ASN B CA 1
ATOM 4253 C C . ASN B 1 94 ? -20.626 -1.564 14.356 1.00 17.52 94 ASN B C 1
ATOM 4254 O O . ASN B 1 94 ? -21.558 -0.806 14.059 1.00 17.24 94 ASN B O 1
ATOM 4265 N N . LEU B 1 95 ? -20.101 -2.431 13.508 1.00 16.82 95 LEU B N 1
ATOM 4266 C CA . LEU B 1 95 ? -20.600 -2.528 12.142 1.00 16.07 95 LEU B CA 1
ATOM 4267 C C . LEU B 1 95 ? -22.074 -2.900 12.059 1.00 15.04 95 LEU B C 1
ATOM 4268 O O . LEU B 1 95 ? -22.743 -2.531 11.108 1.00 13.95 95 LEU B O 1
ATOM 4284 N N . GLU B 1 96 ? -22.583 -3.618 13.051 1.00 15.67 96 GLU B N 1
ATOM 4285 C CA . GLU B 1 96 ? -23.996 -3.971 13.081 1.00 16.42 96 GLU B CA 1
ATOM 4286 C C . GLU B 1 96 ? -24.877 -2.739 13.227 1.00 15.64 96 GLU B C 1
ATOM 4287 O O . GLU B 1 96 ? -26.060 -2.798 12.933 1.00 16.24 96 GLU B O 1
ATOM 4299 N N . GLN B 1 97 ? -24.303 -1.631 13.707 1.00 15.43 97 GLN B N 1
ATOM 4300 C CA . GLN B 1 97 ? -25.014 -0.346 13.828 1.00 14.86 97 GLN B CA 1
ATOM 4301 C C . GLN B 1 97 ? -24.802 0.578 12.626 1.00 13.64 97 GLN B C 1
ATOM 4302 O O . GLN B 1 97 ? -25.146 1.770 12.700 1.00 14.49 97 GLN B O 1
ATOM 4316 N N . VAL B 1 98 ? -24.252 0.039 11.542 1.00 12.89 98 VAL B N 1
ATOM 4317 C CA . VAL B 1 98 ? -24.018 0.786 10.316 1.00 11.84 98 VAL B CA 1
ATOM 4318 C C . VAL B 1 98 ? -24.978 0.324 9.244 1.00 10.75 98 VAL B C 1
ATOM 4319 O O . VAL B 1 98 ? -25.250 -0.885 9.084 1.00 11.60 98 VAL B O 1
ATOM 4332 N N . ALA B 1 99 ? -25.500 1.291 8.501 1.00 10.45 99 ALA B N 1
ATOM 4333 C CA . ALA B 1 99 ? -26.180 1.037 7.233 1.00 10.60 99 ALA B CA 1
ATOM 4334 C C . ALA B 1 99 ? -25.279 1.508 6.111 1.00 9.62 99 ALA B C 1
ATOM 4335 O O . ALA B 1 99 ? -24.846 2.652 6.151 1.00 10.90 99 ALA B O 1
ATOM 4342 N N . TYR B 1 100 ? -24.964 0.638 5.152 1.00 9.49 100 TYR B N 1
ATOM 4343 C CA . TYR B 1 100 ? -24.078 0.976 4.045 1.00 9.48 100 TYR B CA 1
ATOM 4344 C C . TYR B 1 100 ? -24.745 0.640 2.724 1.00 9.18 100 TYR B C 1
ATOM 4345 O O . TYR B 1 100 ? -25.338 -0.430 2.590 1.00 9.54 100 TYR B O 1
ATOM 4363 N N . ILE B 1 101 ? -24.614 1.551 1.762 1.00 9.12 101 ILE B N 1
ATOM 4364 C CA . ILE B 1 101 ? -25.070 1.349 0.389 1.00 9.19 101 ILE B CA 1
ATOM 4365 C C . ILE B 1 101 ? -23.896 1.466 -0.584 1.00 8.73 101 ILE B C 1
ATOM 4366 O O . ILE B 1 101 ? -23.140 2.423 -0.557 1.00 9.18 101 ILE B O 1
ATOM 4382 N N . GLY B 1 102 ? -23.763 0.427 -1.418 1.00 9.12 102 GLY B N 1
ATOM 4383 C CA . GLY B 1 102 ? -22.725 0.363 -2.436 1.00 9.59 102 GLY B CA 1
ATOM 4384 C C . GLY B 1 102 ? -23.223 -0.470 -3.601 1.00 9.23 102 GLY B C 1
ATOM 4385 O O . GLY B 1 102 ? -24.293 -1.068 -3.528 1.00 10.46 102 GLY B O 1
ATOM 4389 N N . ASP B 1 103 ? -22.454 -0.482 -4.686 1.00 9.89 103 ASP B N 1
ATOM 4390 C CA . ASP B 1 103 ? -22.926 -1.087 -5.920 1.00 10.21 103 ASP B CA 1
ATOM 4391 C C . ASP B 1 103 ? -21.991 -2.039 -6.634 1.00 10.28 103 ASP B C 1
ATOM 4392 O O . ASP B 1 103 ? -22.385 -2.568 -7.662 1.00 11.74 103 ASP B O 1
ATOM 4401 N N . ASP B 1 104 ? -20.756 -2.258 -6.176 1.00 10.79 104 ASP B N 1
ATOM 4402 C CA . ASP B 1 104 ? -19.833 -3.013 -7.006 1.00 11.59 104 ASP B CA 1
ATOM 4403 C C . ASP B 1 104 ? -18.864 -3.850 -6.182 1.00 11.42 104 ASP B C 1
ATOM 4404 O O . ASP B 1 104 ? -18.983 -3.944 -4.949 1.00 11.59 104 ASP B O 1
ATOM 4413 N N . LEU B 1 105 ? -17.929 -4.484 -6.881 1.00 12.23 105 LEU B N 1
ATOM 4414 C CA . LEU B 1 105 ? -17.031 -5.462 -6.288 1.00 12.81 105 LEU B CA 1
ATOM 4415 C C . LEU B 1 105 ? -16.368 -4.955 -5.026 1.00 12.24 105 LEU B C 1
ATOM 4416 O O . LEU B 1 105 ? -16.295 -5.683 -4.033 1.00 12.69 105 LEU B O 1
ATOM 4432 N N . ASN B 1 106 ? -15.848 -3.729 -5.056 1.00 11.89 106 ASN B N 1
ATOM 4433 C CA . ASN B 1 106 ? -15.100 -3.228 -3.912 1.00 11.95 106 ASN B CA 1
ATOM 4434 C C . ASN B 1 106 ? -15.971 -2.825 -2.730 1.00 11.10 106 ASN B C 1
ATOM 4435 O O . ASN B 1 106 ? -15.443 -2.475 -1.675 1.00 11.79 106 ASN B O 1
ATOM 4446 N N . ASP B 1 107 ? -17.287 -2.969 -2.864 1.00 10.86 107 ASP B N 1
ATOM 4447 C CA . ASP B 1 107 ? -18.239 -2.742 -1.780 1.00 10.27 107 ASP B CA 1
ATOM 4448 C C . ASP B 1 107 ? -18.634 -4.033 -1.070 1.00 10.25 107 ASP B C 1
ATOM 4449 O O . ASP B 1 107 ? -19.225 -3.988 0.001 1.00 10.86 107 ASP B O 1
ATOM 4458 N N . ALA B 1 108 ? -18.360 -5.182 -1.685 1.00 10.94 108 ALA B N 1
ATOM 4459 C CA . ALA B 1 108 ? -18.939 -6.442 -1.224 1.00 11.92 108 ALA B CA 1
ATOM 4460 C C . ALA B 1 108 ? -18.540 -6.810 0.192 1.00 11.91 108 ALA B C 1
ATOM 4461 O O . ALA B 1 108 ? -19.384 -7.242 0.976 1.00 12.26 108 ALA B O 1
ATOM 4468 N N . LYS B 1 109 ? -17.266 -6.704 0.535 1.00 12.97 109 LYS B N 1
ATOM 4469 C CA . LYS B 1 109 ? -16.851 -7.121 1.869 1.00 13.58 109 LYS B CA 1
ATOM 4470 C C . LYS B 1 109 ? -17.540 -6.312 2.947 1.00 12.99 109 LYS B C 1
ATOM 4471 O O . LYS B 1 109 ? -17.928 -6.860 3.972 1.00 13.96 109 LYS B O 1
ATOM 4490 N N . LEU B 1 110 ? -17.653 -5.003 2.756 1.00 12.03 110 LEU B N 1
ATOM 4491 C CA . LEU B 1 110 ? -18.357 -4.163 3.717 1.00 11.55 110 LEU B CA 1
ATOM 4492 C C . LEU B 1 110 ? -19.852 -4.465 3.739 1.00 11.03 110 LEU B C 1
ATOM 4493 O O . LEU B 1 110 ? -20.447 -4.572 4.818 1.00 11.78 110 LEU B O 1
ATOM 4509 N N . LEU B 1 111 ? -20.470 -4.619 2.569 1.00 11.19 111 LEU B N 1
ATOM 4510 C CA . LEU B 1 111 ? -21.888 -4.931 2.537 1.00 10.98 111 LEU B CA 1
ATOM 4511 C C . LEU B 1 111 ? -22.206 -6.173 3.357 1.00 11.54 111 LEU B C 1
ATOM 4512 O O . LEU B 1 111 ? -23.253 -6.235 4.008 1.00 12.68 111 LEU B O 1
ATOM 4528 N N . LYS B 1 112 ? -21.317 -7.160 3.338 1.00 12.40 112 LYS B N 1
ATOM 4529 C CA . LYS B 1 112 ? -21.563 -8.417 4.041 1.00 14.37 112 LYS B CA 1
ATOM 4530 C C . LYS B 1 112 ? -21.435 -8.286 5.552 1.00 14.67 112 LYS B C 1
ATOM 4531 O O . LYS B 1 112 ? -21.823 -9.208 6.267 1.00 17.06 112 LYS B O 1
ATOM 4550 N N . ARG B 1 113 ? -20.870 -7.189 6.044 1.00 13.42 113 ARG B N 1
ATOM 4551 C CA . ARG B 1 113 ? -20.578 -7.036 7.476 1.00 14.31 113 ARG B CA 1
ATOM 4552 C C . ARG B 1 113 ? -21.465 -6.035 8.203 1.00 14.40 113 ARG B C 1
ATOM 4553 O O . ARG B 1 113 ? -21.482 -6.017 9.422 1.00 16.33 113 ARG B O 1
ATOM 4574 N N . VAL B 1 114 ? -22.209 -5.199 7.491 1.00 13.24 114 VAL B N 1
ATOM 4575 C CA . VAL B 1 114 ? -22.979 -4.160 8.129 1.00 13.19 114 VAL B CA 1
ATOM 4576 C C . VAL B 1 114 ? -24.361 -4.634 8.590 1.00 13.55 114 VAL B C 1
ATOM 4577 O O . VAL B 1 114 ? -24.878 -5.661 8.154 1.00 14.72 114 VAL B O 1
ATOM 4590 N N . GLY B 1 115 ? -24.967 -3.848 9.479 1.00 13.37 115 GLY B N 1
ATOM 4591 C CA . GLY B 1 115 ? -26.293 -4.168 9.970 1.00 13.79 115 GLY B CA 1
ATOM 4592 C C . GLY B 1 115 ? -27.389 -4.094 8.924 1.00 12.89 115 GLY B C 1
ATOM 4593 O O . GLY B 1 115 ? -28.292 -4.930 8.924 1.00 13.58 115 GLY B O 1
ATOM 4597 N N . ILE B 1 116 ? -27.318 -3.095 8.053 1.00 12.30 116 ILE B N 1
ATOM 4598 C CA . ILE B 1 116 ? -28.232 -2.997 6.932 1.00 12.30 116 ILE B CA 1
ATOM 4599 C C . ILE B 1 116 ? -27.429 -2.678 5.685 1.00 11.15 116 ILE B C 1
ATOM 4600 O O . ILE B 1 116 ? -26.737 -1.664 5.633 1.00 11.63 116 ILE B O 1
ATOM 4616 N N . ALA B 1 117 ? -27.506 -3.561 4.706 1.00 10.87 117 ALA B N 1
ATOM 4617 C CA . ALA B 1 117 ? -26.831 -3.399 3.434 1.00 10.45 117 ALA B CA 1
ATOM 4618 C C . ALA B 1 117 ? -27.853 -3.008 2.389 1.00 9.98 117 ALA B C 1
ATOM 4619 O O . ALA B 1 117 ? -28.889 -3.652 2.262 1.00 11.64 117 ALA B O 1
ATOM 4626 N N . GLY B 1 118 ? -27.533 -1.988 1.607 1.00 9.73 118 GLY B N 1
ATOM 4627 C CA . GLY B 1 118 ? -28.358 -1.598 0.486 1.00 9.95 118 GLY B CA 1
ATOM 4628 C C . GLY B 1 118 ? -27.566 -1.628 -0.798 1.00 9.15 118 GLY B C 1
ATOM 4629 O O . GLY B 1 118 ? -26.400 -1.250 -0.820 1.00 9.69 118 GLY B O 1
ATOM 4633 N N . VAL B 1 119 ? -28.221 -2.029 -1.875 1.00 9.74 119 VAL B N 1
ATOM 4634 C CA . VAL B 1 119 ? -27.618 -2.075 -3.194 1.00 9.58 119 VAL B CA 1
ATOM 4635 C C . VAL B 1 119 ? -28.634 -1.566 -4.212 1.00 9.43 119 VAL B C 1
ATOM 4636 O O . VAL B 1 119 ? -29.771 -2.040 -4.224 1.00 10.12 119 VAL B O 1
ATOM 4649 N N . PRO B 1 120 ? -28.255 -0.621 -5.081 1.00 9.25 120 PRO B N 1
ATOM 4650 C CA . PRO B 1 120 ? -29.217 -0.142 -6.071 1.00 9.78 120 PRO B CA 1
ATOM 4651 C C . PRO B 1 120 ? -29.640 -1.224 -7.054 1.00 9.72 120 PRO B C 1
ATOM 4652 O O . PRO B 1 120 ? -28.914 -2.179 -7.335 1.00 10.16 120 PRO B O 1
ATOM 4663 N N . ALA B 1 121 ? -30.791 -0.989 -7.671 1.00 10.52 121 ALA B N 1
ATOM 4664 C CA . ALA B 1 121 ? -31.373 -1.942 -8.628 1.00 11.04 121 ALA B CA 1
ATOM 4665 C C . ALA B 1 121 ? -30.509 -2.100 -9.875 1.00 11.58 121 ALA B C 1
ATOM 4666 O O . ALA B 1 121 ? -30.619 -3.113 -10.574 1.00 12.59 121 ALA B O 1
ATOM 4673 N N . SER B 1 122 ? -29.658 -1.116 -10.157 1.00 11.37 122 SER B N 1
ATOM 4674 C CA . SER B 1 122 ? -28.768 -1.099 -11.306 1.00 12.16 122 SER B CA 1
ATOM 4675 C C . SER B 1 122 ? -27.465 -1.867 -11.117 1.00 11.99 122 SER B C 1
ATOM 4676 O O . SER B 1 122 ? -26.700 -2.005 -12.068 1.00 13.47 122 SER B O 1
ATOM 4684 N N . ALA B 1 123 ? -27.190 -2.353 -9.917 1.00 11.78 123 ALA B N 1
ATOM 4685 C CA . ALA B 1 123 ? -25.921 -2.989 -9.623 1.00 11.82 123 ALA B CA 1
ATOM 4686 C C . ALA B 1 123 ? -25.879 -4.400 -10.189 1.00 11.64 123 ALA B C 1
ATOM 4687 O O . ALA B 1 123 ? -26.892 -4.999 -10.496 1.00 12.19 123 ALA B O 1
ATOM 4694 N N . PRO B 1 124 ? -24.686 -4.968 -10.277 1.00 12.83 124 PRO B N 1
ATOM 4695 C CA . PRO B 1 124 ? -24.542 -6.365 -10.708 1.00 13.83 124 PRO B CA 1
ATOM 4696 C C . PRO B 1 124 ? -25.273 -7.317 -9.769 1.00 13.52 124 PRO B C 1
ATOM 4697 O O . PRO B 1 124 ? -25.361 -7.103 -8.563 1.00 13.25 124 PRO B O 1
ATOM 4708 N N . PHE B 1 125 ? -25.766 -8.392 -10.349 1.00 14.20 125 PHE B N 1
ATOM 4709 C CA . PHE B 1 125 ? -26.485 -9.405 -9.622 1.00 14.79 125 PHE B CA 1
ATOM 4710 C C . PHE B 1 125 ? -25.709 -9.895 -8.373 1.00 14.08 125 PHE B C 1
ATOM 4711 O O . PHE B 1 125 ? -26.316 -10.045 -7.303 1.00 14.26 125 PHE B O 1
ATOM 4728 N N . TYR B 1 126 ? -24.406 -10.167 -8.510 1.00 14.31 126 TYR B N 1
ATOM 4729 C CA . TYR B 1 126 ? -23.636 -10.691 -7.389 1.00 14.84 126 TYR B CA 1
ATOM 4730 C C . TYR B 1 126 ? -23.606 -9.748 -6.210 1.00 12.82 126 TYR B C 1
ATOM 4731 O O . TYR B 1 126 ? -23.444 -10.172 -5.074 1.00 13.63 126 TYR B O 1
ATOM 4749 N N . ILE B 1 127 ? -23.733 -8.459 -6.491 1.00 12.40 127 ILE B N 1
ATOM 4750 C CA . ILE B 1 127 ? -23.776 -7.463 -5.436 1.00 11.32 127 ILE B CA 1
ATOM 4751 C C . ILE B 1 127 ? -25.214 -7.266 -4.915 1.00 11.01 127 ILE B C 1
ATOM 4752 O O . ILE B 1 127 ? -25.422 -7.187 -3.711 1.00 10.92 127 ILE B O 1
ATOM 4768 N N A ARG B 1 128 ? -26.200 -7.236 -5.811 0.57 11.31 128 ARG B N 1
ATOM 4769 N N B ARG B 1 128 ? -26.189 -7.226 -5.821 0.43 11.29 128 ARG B N 1
ATOM 4770 C CA A ARG B 1 128 ? -27.586 -7.067 -5.371 0.57 11.98 128 ARG B CA 1
ATOM 4771 C CA B ARG B 1 128 ? -27.584 -7.083 -5.403 0.43 11.79 128 ARG B CA 1
ATOM 4772 C C A ARG B 1 128 ? -28.000 -8.133 -4.371 0.57 12.35 128 ARG B C 1
ATOM 4773 C C B ARG B 1 128 ? -28.041 -8.143 -4.415 0.43 12.27 128 ARG B C 1
ATOM 4774 O O A ARG B 1 128 ? -28.740 -7.853 -3.426 0.57 12.56 128 ARG B O 1
ATOM 4775 O O B ARG B 1 128 ? -28.847 -7.868 -3.527 0.43 12.56 128 ARG B O 1
ATOM 4803 N N . ARG B 1 129 ? -27.543 -9.362 -4.566 1.00 12.61 129 ARG B N 1
ATOM 4804 C CA . ARG B 1 129 ? -27.947 -10.415 -3.649 1.00 13.98 129 ARG B CA 1
ATOM 4805 C C . ARG B 1 129 ? -27.398 -10.213 -2.232 1.00 13.42 129 ARG B C 1
ATOM 4806 O O . ARG B 1 129 ? -27.881 -10.854 -1.308 1.00 15.05 129 ARG B O 1
ATOM 4827 N N . LEU B 1 130 ? -26.441 -9.304 -2.041 1.00 12.63 130 LEU B N 1
ATOM 4828 C CA . LEU B 1 130 ? -25.948 -8.990 -0.705 1.00 12.65 130 LEU B CA 1
ATOM 4829 C C . LEU B 1 130 ? -26.843 -8.004 0.039 1.00 12.03 130 LEU B C 1
ATOM 4830 O O . LEU B 1 130 ? -26.729 -7.846 1.232 1.00 13.67 130 LEU B O 1
ATOM 4846 N N A SER B 1 131 ? -27.707 -7.276 -0.683 0.80 11.69 131 SER B N 1
ATOM 4847 N N B SER B 1 131 ? -27.668 -7.261 -0.680 0.20 11.82 131 SER B N 1
ATOM 4848 C CA A SER B 1 131 ? -28.580 -6.270 -0.068 0.80 11.74 131 SER B CA 1
ATOM 4849 C CA B SER B 1 131 ? -28.477 -6.286 0.017 0.20 11.76 131 SER B CA 1
ATOM 4850 C C A SER B 1 131 ? -29.485 -6.957 0.936 0.80 12.10 131 SER B C 1
ATOM 4851 C C B SER B 1 131 ? -29.310 -7.035 1.039 0.20 11.27 131 SER B C 1
ATOM 4852 O O A SER B 1 131 ? -30.021 -8.020 0.641 0.80 13.33 131 SER B O 1
ATOM 4853 O O B SER B 1 131 ? -29.586 -8.226 0.883 0.20 10.89 131 SER B O 1
ATOM 4863 N N . THR B 1 132 ? -29.701 -6.336 2.094 1.00 11.63 132 THR B N 1
ATOM 4864 C CA . THR B 1 132 ? -30.596 -6.917 3.071 1.00 12.00 132 THR B CA 1
ATOM 4865 C C . THR B 1 132 ? -31.986 -6.271 3.042 1.00 12.04 132 THR B C 1
ATOM 4866 O O . THR B 1 132 ? -32.901 -6.784 3.671 1.00 12.92 132 THR B O 1
ATOM 4877 N N . ILE B 1 133 ? -32.138 -5.188 2.303 1.00 12.23 133 ILE B N 1
ATOM 4878 C CA . ILE B 1 133 ? -33.418 -4.599 2.003 1.00 12.64 133 ILE B CA 1
ATOM 4879 C C . ILE B 1 133 ? -33.525 -4.365 0.503 1.00 12.47 133 ILE B C 1
ATOM 4880 O O . ILE B 1 133 ? -32.535 -4.131 -0.175 1.00 14.06 133 ILE B O 1
ATOM 4896 N N . PHE B 1 134 ? -34.729 -4.421 -0.024 1.00 12.03 134 PHE B N 1
ATOM 4897 C CA . PHE B 1 134 ? -34.949 -4.181 -1.439 1.00 12.40 134 PHE B CA 1
ATOM 4898 C C . PHE B 1 134 ? -34.956 -2.676 -1.731 1.00 11.63 134 PHE B C 1
ATOM 4899 O O . PHE B 1 134 ? -35.663 -1.925 -1.061 1.00 13.39 134 PHE B O 1
ATOM 4916 N N . LEU B 1 135 ? -34.186 -2.265 -2.730 1.00 11.25 135 LEU B N 1
ATOM 4917 C CA . LEU B 1 135 ? -34.204 -0.892 -3.243 1.00 11.34 135 LEU B CA 1
ATOM 4918 C C . LEU B 1 135 ? -34.684 -0.935 -4.691 1.00 10.94 135 LEU B C 1
ATOM 4919 O O . LEU B 1 135 ? -34.126 -1.621 -5.533 1.00 12.44 135 LEU B O 1
ATOM 4935 N N A GLU B 1 136 ? -35.734 -0.181 -4.973 0.52 11.08 136 GLU B N 1
ATOM 4936 N N B GLU B 1 136 ? -35.729 -0.158 -4.966 0.48 11.12 136 GLU B N 1
ATOM 4937 C CA A GLU B 1 136 ? -36.264 -0.116 -6.311 0.52 12.01 136 GLU B CA 1
ATOM 4938 C CA B GLU B 1 136 ? -36.309 -0.059 -6.295 0.48 11.92 136 GLU B CA 1
ATOM 4939 C C A GLU B 1 136 ? -35.412 0.739 -7.238 0.52 10.99 136 GLU B C 1
ATOM 4940 C C B GLU B 1 136 ? -35.518 0.817 -7.250 0.48 11.07 136 GLU B C 1
ATOM 4941 O O A GLU B 1 136 ? -35.270 0.402 -8.416 0.52 11.71 136 GLU B O 1
ATOM 4942 O O B GLU B 1 136 ? -35.563 0.611 -8.461 0.48 11.27 136 GLU B O 1
ATOM 4959 N N . LYS B 1 137 ? -34.853 1.831 -6.718 1.00 10.95 137 LYS B N 1
ATOM 4960 C CA . LYS B 1 137 ? -34.206 2.817 -7.565 1.00 11.12 137 LYS B CA 1
ATOM 4961 C C . LYS B 1 137 ? -32.821 2.410 -8.016 1.00 10.50 137 LYS B C 1
ATOM 4962 O O . LYS B 1 137 ? -32.121 1.636 -7.373 1.00 10.35 137 LYS B O 1
ATOM 4981 N N . ARG B 1 138 ? -32.470 2.934 -9.184 1.00 11.21 138 ARG B N 1
ATOM 4982 C CA . ARG B 1 138 ? -31.147 2.788 -9.766 1.00 10.69 138 ARG B CA 1
ATOM 4983 C C . ARG B 1 138 ? -30.204 3.892 -9.305 1.00 10.17 138 ARG B C 1
ATOM 4984 O O . ARG B 1 138 ? -30.628 4.935 -8.788 1.00 10.32 138 ARG B O 1
ATOM 5005 N N . GLY B 1 139 ? -28.911 3.668 -9.477 1.00 9.90 139 GLY B N 1
ATOM 5006 C CA . GLY B 1 139 ? -27.933 4.704 -9.225 1.00 9.70 139 GLY B CA 1
ATOM 5007 C C . GLY B 1 139 ? -28.307 5.978 -9.934 1.00 9.39 139 GLY B C 1
ATOM 5008 O O . GLY B 1 139 ? -28.655 5.971 -11.114 1.00 9.68 139 GLY B O 1
ATOM 5012 N N . GLY B 1 140 ? -28.167 7.092 -9.215 1.00 9.43 140 GLY B N 1
ATOM 5013 C CA . GLY B 1 140 ? -28.451 8.399 -9.775 1.00 10.08 140 GLY B CA 1
ATOM 5014 C C . GLY B 1 140 ? -29.914 8.798 -9.795 1.00 9.90 140 GLY B C 1
ATOM 5015 O O . GLY B 1 140 ? -30.227 9.922 -10.159 1.00 10.72 140 GLY B O 1
ATOM 5019 N N . GLU B 1 141 ? -30.818 7.882 -9.427 1.00 10.13 141 GLU B N 1
ATOM 5020 C CA . GLU B 1 141 ? -32.261 8.129 -9.486 1.00 10.75 141 GLU B CA 1
ATOM 5021 C C . GLU B 1 141 ? -32.828 8.501 -8.129 1.00 11.50 141 GLU B C 1
ATOM 5022 O O . GLU B 1 141 ? -34.031 8.590 -7.979 1.00 14.76 141 GLU B O 1
ATOM 5034 N N . GLY B 1 142 ? -31.987 8.771 -7.142 1.00 10.34 142 GLY B N 1
ATOM 5035 C CA . GLY B 1 142 ? -32.432 9.049 -5.800 1.00 11.45 142 GLY B CA 1
ATOM 5036 C C . GLY B 1 142 ? -32.426 7.822 -4.907 1.00 10.12 142 GLY B C 1
ATOM 5037 O O . GLY B 1 142 ? -33.186 7.739 -3.928 1.00 10.58 142 GLY B O 1
ATOM 5041 N N . VAL B 1 143 ? -31.550 6.857 -5.192 1.00 9.58 143 VAL B N 1
ATOM 5042 C CA . VAL B 1 143 ? -31.472 5.642 -4.403 1.00 9.48 143 VAL B CA 1
ATOM 5043 C C . VAL B 1 143 ? -30.818 5.843 -3.051 1.00 9.13 143 VAL B C 1
ATOM 5044 O O . VAL B 1 143 ? -31.095 5.090 -2.124 1.00 9.55 143 VAL B O 1
ATOM 5057 N N . PHE B 1 144 ? -29.951 6.847 -2.901 1.00 9.21 144 PHE B N 1
ATOM 5058 C CA . PHE B 1 144 ? -29.436 7.144 -1.564 1.00 9.03 144 PHE B CA 1
ATOM 5059 C C . PHE B 1 144 ? -30.575 7.653 -0.668 1.00 9.22 144 PHE B C 1
ATOM 5060 O O . PHE B 1 144 ? -30.742 7.177 0.456 1.00 9.65 144 PHE B O 1
ATOM 5077 N N . ARG B 1 145 ? -31.402 8.549 -1.190 1.00 9.33 145 ARG B N 1
ATOM 5078 C CA . ARG B 1 145 ? -32.594 8.967 -0.467 1.00 9.58 145 ARG B CA 1
ATOM 5079 C C . ARG B 1 145 ? -33.493 7.764 -0.122 1.00 9.45 145 ARG B C 1
ATOM 5080 O O . ARG B 1 145 ? -33.960 7.642 1.020 1.00 9.75 145 ARG B O 1
ATOM 5101 N N . GLU B 1 146 ? -33.743 6.892 -1.104 1.00 9.31 146 GLU B N 1
ATOM 5102 C CA . GLU B 1 146 ? -34.594 5.745 -0.858 1.00 9.79 146 GLU B CA 1
ATOM 5103 C C . GLU B 1 146 ? -34.038 4.904 0.291 1.00 9.74 146 GLU B C 1
ATOM 5104 O O . GLU B 1 146 ? -34.774 4.458 1.183 1.00 10.14 146 GLU B O 1
ATOM 5116 N N . PHE B 1 147 ? -32.732 4.647 0.258 1.00 9.50 147 PHE B N 1
ATOM 5117 C CA . PHE B 1 147 ? -32.073 3.854 1.272 1.00 9.77 147 PHE B CA 1
ATOM 5118 C C . PHE B 1 147 ? -32.248 4.484 2.651 1.00 9.51 147 PHE B C 1
ATOM 5119 O O . PHE B 1 147 ? -32.636 3.821 3.601 1.00 9.90 147 PHE B O 1
ATOM 5136 N N . VAL B 1 148 ? -31.972 5.782 2.770 1.00 9.45 148 VAL B N 1
ATOM 5137 C CA . VAL B 1 148 ? -32.070 6.438 4.060 1.00 9.60 148 VAL B CA 1
ATOM 5138 C C . VAL B 1 148 ? -33.507 6.379 4.574 1.00 9.61 148 VAL B C 1
ATOM 5139 O O . VAL B 1 148 ? -33.748 6.121 5.765 1.00 10.28 148 VAL B O 1
ATOM 5152 N N . GLU B 1 149 ? -34.468 6.678 3.712 1.00 9.73 149 GLU B N 1
ATOM 5153 C CA . GLU B 1 149 ? -35.857 6.707 4.155 1.00 10.09 149 GLU B CA 1
ATOM 5154 C C . GLU B 1 149 ? -36.287 5.326 4.644 1.00 10.24 149 GLU B C 1
ATOM 5155 O O . GLU B 1 149 ? -37.024 5.224 5.627 1.00 11.62 149 GLU B O 1
ATOM 5167 N N . LYS B 1 150 ? -35.826 4.257 3.996 1.00 10.16 150 LYS B N 1
ATOM 5168 C CA . LYS B 1 150 ? -36.141 2.909 4.456 1.00 11.10 150 LYS B CA 1
ATOM 5169 C C . LYS B 1 150 ? -35.429 2.597 5.772 1.00 11.24 150 LYS B C 1
ATOM 5170 O O . LYS B 1 150 ? -36.057 2.099 6.706 1.00 12.30 150 LYS B O 1
ATOM 5189 N N . VAL B 1 151 ? -34.134 2.862 5.827 1.00 10.54 151 VAL B N 1
ATOM 5190 C CA . VAL B 1 151 ? -33.366 2.531 7.014 1.00 11.66 151 VAL B CA 1
ATOM 5191 C C . VAL B 1 151 ? -33.919 3.211 8.259 1.00 11.41 151 VAL B C 1
ATOM 5192 O O . VAL B 1 151 ? -33.902 2.633 9.340 1.00 13.20 151 VAL B O 1
ATOM 5205 N N . LEU B 1 152 ? -34.351 4.459 8.113 1.00 11.32 152 LEU B N 1
ATOM 5206 C CA . LEU B 1 152 ? -34.810 5.266 9.245 1.00 12.36 152 LEU B CA 1
ATOM 5207 C C . LEU B 1 152 ? -36.316 5.195 9.436 1.00 12.96 152 LEU B C 1
ATOM 5208 O O . LEU B 1 152 ? -36.836 5.800 10.363 1.00 14.47 152 LEU B O 1
ATOM 5224 N N . GLY B 1 153 ? -37.008 4.446 8.594 1.00 12.33 153 GLY B N 1
ATOM 5225 C CA . GLY B 1 153 ? -38.450 4.288 8.734 1.00 13.78 153 GLY B CA 1
ATOM 5226 C C . GLY B 1 153 ? -39.207 5.587 8.592 1.00 12.99 153 GLY B C 1
ATOM 5227 O O . GLY B 1 153 ? -40.213 5.816 9.254 1.00 14.74 153 GLY B O 1
ATOM 5231 N N . ILE B 1 154 ? -38.752 6.449 7.697 1.00 12.66 154 ILE B N 1
ATOM 5232 C CA . ILE B 1 154 ? -39.445 7.704 7.474 1.00 13.25 154 ILE B CA 1
ATOM 5233 C C . ILE B 1 154 ? -40.856 7.400 6.964 1.00 15.04 154 ILE B C 1
ATOM 5234 O O . ILE B 1 154 ? -41.059 6.548 6.102 1.00 17.09 154 ILE B O 1
ATOM 5250 N N . ASN B 1 155 ? -41.838 8.089 7.525 1.00 14.77 155 ASN B N 1
ATOM 5251 C CA . ASN B 1 155 ? -43.234 7.867 7.171 1.00 15.12 155 ASN B CA 1
ATOM 5252 C C . ASN B 1 155 ? -43.961 9.202 6.941 1.00 13.79 155 ASN B C 1
ATOM 5253 O O . ASN B 1 155 ? -43.389 10.300 7.067 1.00 13.48 155 ASN B O 1
ATOM 5264 N N . LEU B 1 156 ? -45.243 9.095 6.596 1.00 14.36 156 LEU B N 1
ATOM 5265 C CA . LEU B 1 156 ? -46.035 10.268 6.281 1.00 13.73 156 LEU B CA 1
ATOM 5266 C C . LEU B 1 156 ? -46.062 11.218 7.476 1.00 13.93 156 LEU B C 1
ATOM 5267 O O . LEU B 1 156 ? -46.033 12.432 7.306 1.00 14.43 156 LEU B O 1
ATOM 5283 N N . GLU B 1 157 ? -46.152 10.687 8.687 1.00 15.63 157 GLU B N 1
ATOM 5284 C CA . GLU B 1 157 ? -46.155 11.549 9.853 1.00 16.80 157 GLU B CA 1
ATOM 5285 C C . GLU B 1 157 ? -44.859 12.353 9.991 1.00 15.35 157 GLU B C 1
ATOM 5286 O O . GLU B 1 157 ? -44.884 13.519 10.371 1.00 16.01 157 GLU B O 1
ATOM 5298 N N . ASP B 1 158 ? -43.735 11.743 9.674 1.00 14.62 158 ASP B N 1
ATOM 5299 C CA . ASP B 1 158 ? -42.468 12.469 9.670 1.00 14.67 158 ASP B CA 1
ATOM 5300 C C . ASP B 1 158 ? -42.498 13.602 8.662 1.00 13.41 158 ASP B C 1
ATOM 5301 O O . ASP B 1 158 ? -42.024 14.692 8.933 1.00 13.95 158 ASP B O 1
ATOM 5310 N N . PHE B 1 159 ? -43.032 13.319 7.479 1.00 12.65 159 PHE B N 1
ATOM 5311 C CA . PHE B 1 159 ? -43.153 14.328 6.444 1.00 12.40 159 PHE B CA 1
ATOM 5312 C C . PHE B 1 159 ? -44.018 15.493 6.913 1.00 12.83 159 PHE B C 1
ATOM 5313 O O . PHE B 1 159 ? -43.644 16.658 6.787 1.00 13.70 159 PHE B O 1
ATOM 5330 N N . ILE B 1 160 ? -45.186 15.185 7.462 1.00 13.77 160 ILE B N 1
ATOM 5331 C CA . ILE B 1 160 ? -46.095 16.228 7.904 1.00 16.17 160 ILE B CA 1
ATOM 5332 C C . ILE B 1 160 ? -45.407 17.120 8.939 1.00 16.86 160 ILE B C 1
ATOM 5333 O O . ILE B 1 160 ? -45.568 18.341 8.935 1.00 18.41 160 ILE B O 1
ATOM 5349 N N . ALA B 1 161 ? -44.618 16.514 9.812 1.00 17.18 161 ALA B N 1
ATOM 5350 C CA . ALA B 1 161 ? -43.944 17.282 10.847 1.00 19.19 161 ALA B CA 1
ATOM 5351 C C . ALA B 1 161 ? -42.933 18.277 10.281 1.00 18.99 161 ALA B C 1
ATOM 5352 O O . ALA B 1 161 ? -42.755 19.347 10.842 1.00 20.75 161 ALA B O 1
ATOM 5359 N N . VAL B 1 162 ? -42.257 17.946 9.188 1.00 18.71 162 VAL B N 1
ATOM 5360 C CA . VAL B 1 162 ? -41.225 18.847 8.670 1.00 19.72 162 VAL B CA 1
ATOM 5361 C C . VAL B 1 162 ? -41.749 19.941 7.740 1.00 21.81 162 VAL B C 1
ATOM 5362 O O . VAL B 1 162 ? -41.034 20.905 7.497 1.00 23.23 162 VAL B O 1
ATOM 5375 N N . ILE B 1 163 ? -42.986 19.848 7.263 1.00 22.67 163 ILE B N 1
ATOM 5376 C CA . ILE B 1 163 ? -43.483 20.854 6.314 1.00 24.96 163 ILE B CA 1
ATOM 5377 C C . ILE B 1 163 ? -44.441 21.865 6.943 1.00 30.82 163 ILE B C 1
ATOM 5378 O O . ILE B 1 163 ? -45.147 22.592 6.232 1.00 30.88 163 ILE B O 1
ATOM 5394 N N . GLN B 1 164 ? -44.470 21.910 8.268 1.00 36.99 164 GLN B N 1
ATOM 5395 C CA . GLN B 1 164 ? -45.306 22.876 8.973 1.00 43.77 164 GLN B CA 1
ATOM 5396 C C . GLN B 1 164 ? -44.774 24.306 8.813 1.00 45.58 164 GLN B C 1
ATOM 5397 O O . GLN B 1 164 ? -45.521 25.280 8.943 1.00 46.24 164 GLN B O 1
ATOM 5412 N N . MET C 1 1 ? -42.074 3.585 -50.990 1.00 55.41 1 MET C N 1
ATOM 5413 C CA . MET C 1 1 ? -41.878 4.950 -50.427 1.00 47.88 1 MET C CA 1
ATOM 5414 C C . MET C 1 1 ? -41.682 5.941 -51.591 1.00 43.24 1 MET C C 1
ATOM 5415 O O . MET C 1 1 ? -41.047 5.622 -52.598 1.00 43.52 1 MET C O 1
ATOM 5431 N N . LYS C 1 2 ? -42.269 7.126 -51.453 1.00 39.38 2 LYS C N 1
ATOM 5432 C CA . LYS C 1 2 ? -42.190 8.187 -52.462 1.00 34.09 2 LYS C CA 1
ATOM 5433 C C . LYS C 1 2 ? -40.755 8.519 -52.884 1.00 30.47 2 LYS C C 1
ATOM 5434 O O . LYS C 1 2 ? -39.815 8.319 -52.106 1.00 30.12 2 LYS C O 1
ATOM 5453 N N . GLU C 1 3 ? -40.590 9.063 -54.089 1.00 27.78 3 GLU C N 1
ATOM 5454 C CA . GLU C 1 3 ? -39.296 9.571 -54.554 1.00 27.13 3 GLU C CA 1
ATOM 5455 C C . GLU C 1 3 ? -38.884 10.835 -53.793 1.00 22.90 3 GLU C C 1
ATOM 5456 O O . GLU C 1 3 ? -39.566 11.848 -53.846 1.00 23.78 3 GLU C O 1
ATOM 5468 N N . ILE C 1 4 ? -37.749 10.771 -53.119 1.00 19.49 4 ILE C N 1
ATOM 5469 C CA . ILE C 1 4 ? -37.241 11.851 -52.309 1.00 16.64 4 ILE C CA 1
ATOM 5470 C C . ILE C 1 4 ? -35.944 12.342 -52.912 1.00 15.21 4 ILE C C 1
ATOM 5471 O O . ILE C 1 4 ? -35.074 11.547 -53.253 1.00 16.48 4 ILE C O 1
ATOM 5487 N N . LYS C 1 5 ? -35.839 13.656 -53.019 1.00 13.79 5 LYS C N 1
ATOM 5488 C CA . LYS C 1 5 ? -34.679 14.325 -53.540 1.00 13.97 5 LYS C CA 1
ATOM 5489 C C . LYS C 1 5 ? -33.913 15.135 -52.501 1.00 12.65 5 LYS C C 1
ATOM 5490 O O . LYS C 1 5 ? -32.835 15.625 -52.798 1.00 13.73 5 LYS C O 1
ATOM 5509 N N . LEU C 1 6 ? -34.452 15.289 -51.296 1.00 11.75 6 LEU C N 1
ATOM 5510 C CA . LEU C 1 6 ? -33.824 16.113 -50.261 1.00 11.56 6 LEU C CA 1
ATOM 5511 C C . LEU C 1 6 ? -34.376 15.648 -48.934 1.00 11.05 6 LEU C C 1
ATOM 5512 O O . LEU C 1 6 ? -35.598 15.482 -48.807 1.00 11.28 6 LEU C O 1
ATOM 5528 N N . ILE C 1 7 ? -33.492 15.471 -47.963 1.00 10.66 7 ILE C N 1
ATOM 5529 C CA . ILE C 1 7 ? -33.888 15.174 -46.599 1.00 10.40 7 ILE C CA 1
ATOM 5530 C C . ILE C 1 7 ? -33.534 16.372 -45.734 1.00 9.95 7 ILE C C 1
ATOM 5531 O O . ILE C 1 7 ? -32.407 16.848 -45.763 1.00 11.10 7 ILE C O 1
ATOM 5547 N N . LEU C 1 8 ? -34.529 16.876 -45.002 1.00 9.89 8 LEU C N 1
ATOM 5548 C CA . LEU C 1 8 ? -34.342 18.015 -44.106 1.00 9.90 8 LEU C CA 1
ATOM 5549 C C . LEU C 1 8 ? -34.650 17.575 -42.684 1.00 9.65 8 LEU C C 1
ATOM 5550 O O . LEU C 1 8 ? -35.460 16.677 -42.459 1.00 9.64 8 LEU C O 1
ATOM 5566 N N . THR C 1 9 ? -34.020 18.250 -41.720 1.00 9.33 9 THR C N 1
ATOM 5567 C CA . THR C 1 9 ? -34.157 17.862 -40.330 1.00 9.05 9 THR C CA 1
ATOM 5568 C C . THR C 1 9 ? -33.978 19.033 -39.411 1.00 8.84 9 THR C C 1
ATOM 5569 O O . THR C 1 9 ? -33.087 19.861 -39.608 1.00 9.61 9 THR C O 1
ATOM 5580 N N . ASP C 1 10 ? -34.782 19.055 -38.347 1.00 8.78 10 ASP C N 1
ATOM 5581 C CA . ASP C 1 10 ? -34.542 19.886 -37.180 1.00 9.44 10 ASP C CA 1
ATOM 5582 C C . ASP C 1 10 ? -33.450 19.254 -36.324 1.00 9.03 10 ASP C C 1
ATOM 5583 O O . ASP C 1 10 ? -33.074 18.090 -36.535 1.00 9.69 10 ASP C O 1
ATOM 5592 N N . ILE C 1 11 ? -32.951 20.010 -35.356 1.00 9.35 11 ILE C N 1
ATOM 5593 C CA . ILE C 1 11 ? -31.945 19.516 -34.415 1.00 9.06 11 ILE C CA 1
ATOM 5594 C C . ILE C 1 11 ? -32.559 19.178 -33.054 1.00 9.16 11 ILE C C 1
ATOM 5595 O O . ILE C 1 11 ? -32.650 17.991 -32.688 1.00 9.40 11 ILE C O 1
ATOM 5611 N N . ASP C 1 12 ? -32.950 20.174 -32.261 1.00 9.26 12 ASP C N 1
ATOM 5612 C CA . ASP C 1 12 ? -33.297 19.917 -30.872 1.00 9.07 12 ASP C CA 1
ATOM 5613 C C . ASP C 1 12 ? -34.586 19.122 -30.820 1.00 9.36 12 ASP C C 1
ATOM 5614 O O . ASP C 1 12 ? -35.587 19.508 -31.414 1.00 10.00 12 ASP C O 1
ATOM 5623 N N . GLY C 1 13 ? -34.571 18.008 -30.090 1.00 9.15 13 GLY C N 1
ATOM 5624 C CA . GLY C 1 13 ? -35.712 17.116 -30.026 1.00 9.56 13 GLY C CA 1
ATOM 5625 C C . GLY C 1 13 ? -35.765 16.064 -31.120 1.00 8.90 13 GLY C C 1
ATOM 5626 O O . GLY C 1 13 ? -36.641 15.210 -31.104 1.00 9.46 13 GLY C O 1
ATOM 5630 N N . VAL C 1 14 ? -34.839 16.157 -32.081 1.00 8.86 14 VAL C N 1
ATOM 5631 C CA . VAL C 1 14 ? -34.686 15.129 -33.125 1.00 8.91 14 VAL C CA 1
ATOM 5632 C C . VAL C 1 14 ? -33.311 14.499 -32.987 1.00 8.67 14 VAL C C 1
ATOM 5633 O O . VAL C 1 14 ? -33.190 13.318 -32.641 1.00 9.15 14 VAL C O 1
ATOM 5646 N N . TRP C 1 15 ? -32.266 15.281 -33.252 1.00 8.91 15 TRP C N 1
ATOM 5647 C CA . TRP C 1 15 ? -30.878 14.854 -33.063 1.00 8.93 15 TRP C CA 1
ATOM 5648 C C . TRP C 1 15 ? -30.481 14.804 -31.579 1.00 9.05 15 TRP C C 1
ATOM 5649 O O . TRP C 1 15 ? -29.403 14.312 -31.263 1.00 9.65 15 TRP C O 1
ATOM 5670 N N . THR C 1 16 ? -31.320 15.355 -30.702 1.00 9.30 16 THR C N 1
ATOM 5671 C CA . THR C 1 16 ? -31.140 15.359 -29.268 1.00 9.17 16 THR C CA 1
ATOM 5672 C C . THR C 1 16 ? -32.475 15.019 -28.626 1.00 9.01 16 THR C C 1
ATOM 5673 O O . THR C 1 16 ? -33.531 15.090 -29.269 1.00 9.17 16 THR C O 1
ATOM 5684 N N . ASP C 1 17 ? -32.438 14.746 -27.323 1.00 8.95 17 ASP C N 1
ATOM 5685 C CA . ASP C 1 17 ? -33.644 14.578 -26.517 1.00 9.55 17 ASP C CA 1
ATOM 5686 C C . ASP C 1 17 ? -34.230 15.905 -26.043 1.00 9.50 17 ASP C C 1
ATOM 5687 O O . ASP C 1 17 ? -35.039 15.920 -25.115 1.00 10.25 17 ASP C O 1
ATOM 5696 N N . GLY C 1 18 ? -33.837 17.015 -26.671 1.00 9.33 18 GLY C N 1
ATOM 5697 C CA . GLY C 1 18 ? -34.274 18.332 -26.242 1.00 9.50 18 GLY C CA 1
ATOM 5698 C C . GLY C 1 18 ? -33.370 18.950 -25.204 1.00 9.02 18 GLY C C 1
ATOM 5699 O O . GLY C 1 18 ? -33.567 20.105 -24.829 1.00 9.29 18 GLY C O 1
ATOM 5703 N N . GLY C 1 19 ? -32.364 18.209 -24.750 1.00 9.01 19 GLY C N 1
ATOM 5704 C CA . GLY C 1 19 ? -31.504 18.699 -23.692 1.00 9.15 19 GLY C CA 1
ATOM 5705 C C . GLY C 1 19 ? -30.695 19.898 -24.115 1.00 8.77 19 GLY C C 1
ATOM 5706 O O . GLY C 1 19 ? -30.094 19.913 -25.186 1.00 9.59 19 GLY C O 1
ATOM 5710 N N . MET C 1 20 ? -30.651 20.902 -23.251 1.00 8.88 20 MET C N 1
ATOM 5711 C CA . MET C 1 20 ? -29.847 22.097 -23.448 1.00 8.74 20 MET C CA 1
ATOM 5712 C C . MET C 1 20 ? -29.095 22.304 -22.149 1.00 8.70 20 MET C C 1
ATOM 5713 O O . MET C 1 20 ? -29.695 22.615 -21.118 1.00 9.20 20 MET C O 1
ATOM 5727 N N . PHE C 1 21 ? -27.782 22.057 -22.186 1.00 9.06 21 PHE C N 1
ATOM 5728 C CA . PHE C 1 21 ? -26.982 22.104 -20.962 1.00 9.48 21 PHE C CA 1
ATOM 5729 C C . PHE C 1 21 ? -26.387 23.495 -20.832 1.00 9.27 21 PHE C C 1
ATOM 5730 O O . PHE C 1 21 ? -25.741 23.979 -21.772 1.00 10.30 21 PHE C O 1
ATOM 5747 N N . TYR C 1 22 ? -26.576 24.125 -19.674 1.00 9.29 22 TYR C N 1
ATOM 5748 C CA . TYR C 1 22 ? -26.035 25.445 -19.389 1.00 9.61 22 TYR C CA 1
ATOM 5749 C C . TYR C 1 22 ? -25.080 25.336 -18.222 1.00 9.03 22 TYR C C 1
ATOM 5750 O O . TYR C 1 22 ? -25.403 24.679 -17.230 1.00 9.28 22 TYR C O 1
ATOM 5768 N N . ASP C 1 23 ? -23.941 26.020 -18.310 1.00 9.69 23 ASP C N 1
ATOM 5769 C CA . ASP C 1 23 ? -23.038 26.157 -17.193 1.00 10.03 23 ASP C CA 1
ATOM 5770 C C . ASP C 1 23 ? -23.135 27.554 -16.578 1.00 9.66 23 ASP C C 1
ATOM 5771 O O . ASP C 1 23 ? -24.054 28.316 -16.858 1.00 10.72 23 ASP C O 1
ATOM 5780 N N . GLN C 1 24 ? -22.149 27.890 -15.742 1.00 10.20 24 GLN C N 1
ATOM 5781 C CA . GLN C 1 24 ? -22.156 29.149 -15.006 1.00 10.88 24 GLN C CA 1
ATOM 5782 C C . GLN C 1 24 ? -21.497 30.287 -15.755 1.00 12.28 24 GLN C C 1
ATOM 5783 O O . GLN C 1 24 ? -21.449 31.408 -15.254 1.00 13.93 24 GLN C O 1
ATOM 5797 N N . THR C 1 25 ? -20.978 30.032 -16.955 1.00 13.27 25 THR C N 1
ATOM 5798 C CA . THR C 1 25 ? -20.095 30.976 -17.637 1.00 14.60 25 THR C CA 1
ATOM 5799 C C . THR C 1 25 ? -20.647 31.441 -18.973 1.00 14.87 25 THR C C 1
ATOM 5800 O O . THR C 1 25 ? -20.003 32.230 -19.652 1.00 17.15 25 THR C O 1
ATOM 5811 N N . GLY C 1 26 ? -21.837 30.998 -19.351 1.00 13.58 26 GLY C N 1
ATOM 5812 C CA . GLY C 1 26 ? -22.387 31.370 -20.635 1.00 14.30 26 GLY C CA 1
ATOM 5813 C C . GLY C 1 26 ? -22.155 30.368 -21.746 1.00 12.96 26 GLY C C 1
ATOM 5814 O O . GLY C 1 26 ? -22.550 30.625 -22.870 1.00 15.64 26 GLY C O 1
ATOM 5818 N N . ASN C 1 27 ? -21.524 29.237 -21.437 1.00 11.10 27 ASN C N 1
ATOM 5819 C CA . ASN C 1 27 ? -21.329 28.173 -22.418 1.00 11.01 27 ASN C CA 1
ATOM 5820 C C . ASN C 1 27 ? -22.590 27.300 -22.450 1.00 10.46 27 ASN C C 1
ATOM 5821 O O . ASN C 1 27 ? -23.476 27.400 -21.589 1.00 11.46 27 ASN C O 1
ATOM 5832 N N . GLU C 1 28 ? -22.686 26.483 -23.484 1.00 10.67 28 GLU C N 1
ATOM 5833 C CA . GLU C 1 28 ? -23.866 25.668 -23.729 1.00 10.92 28 GLU C CA 1
ATOM 5834 C C . GLU C 1 28 ? -23.419 24.394 -24.450 1.00 10.80 28 GLU C C 1
ATOM 5835 O O . GLU C 1 28 ? -22.450 24.416 -25.193 1.00 10.94 28 GLU C O 1
ATOM 5847 N N . TRP C 1 29 ? -24.150 23.302 -24.209 1.00 10.52 29 TRP C N 1
ATOM 5848 C CA . TRP C 1 29 ? -23.900 22.027 -24.840 1.00 10.35 29 TRP C CA 1
ATOM 5849 C C . TRP C 1 29 ? -25.169 21.436 -25.419 1.00 9.68 29 TRP C C 1
ATOM 5850 O O . TRP C 1 29 ? -26.285 21.726 -24.956 1.00 9.46 29 TRP C O 1
ATOM 5871 N N . LYS C 1 30 ? -24.977 20.567 -26.414 1.00 9.42 30 LYS C N 1
ATOM 5872 C CA . LYS C 1 30 ? -25.970 19.586 -26.822 1.00 9.24 30 LYS C CA 1
ATOM 5873 C C . LYS C 1 30 ? -25.296 18.219 -26.829 1.00 8.73 30 LYS C C 1
ATOM 5874 O O . LYS C 1 30 ? -24.089 18.112 -27.022 1.00 9.70 30 LYS C O 1
ATOM 5893 N N . LYS C 1 31 ? -26.117 17.189 -26.646 1.00 8.99 31 LYS C N 1
ATOM 5894 C CA . LYS C 1 31 ? -25.701 15.794 -26.720 1.00 9.39 31 LYS C CA 1
ATOM 5895 C C . LYS C 1 31 ? -26.288 15.166 -27.969 1.00 8.94 31 LYS C C 1
ATOM 5896 O O . LYS C 1 31 ? -27.502 14.948 -28.065 1.00 10.10 31 LYS C O 1
ATOM 5915 N N . PHE C 1 32 ? -25.429 14.886 -28.930 1.00 8.78 32 PHE C N 1
ATOM 5916 C CA . PHE C 1 32 ? -25.796 14.176 -30.134 1.00 9.31 32 PHE C CA 1
ATOM 5917 C C . PHE C 1 32 ? -25.642 12.674 -29.935 1.00 8.70 32 PHE C C 1
ATOM 5918 O O . PHE C 1 32 ? -25.044 12.240 -28.969 1.00 9.68 32 PHE C O 1
ATOM 5935 N N . ASN C 1 33 ? -26.173 11.888 -30.870 1.00 8.84 33 ASN C N 1
ATOM 5936 C CA . ASN C 1 33 ? -26.010 10.441 -30.874 1.00 9.43 33 ASN C CA 1
ATOM 5937 C C . ASN C 1 33 ? -25.278 10.065 -32.150 1.00 8.90 33 ASN C C 1
ATOM 5938 O O . ASN C 1 33 ? -25.732 10.358 -33.253 1.00 9.77 33 ASN C O 1
ATOM 5949 N N . THR C 1 34 ? -24.142 9.384 -32.010 1.00 9.01 34 THR C N 1
ATOM 5950 C CA . THR C 1 34 ? -23.389 8.967 -33.185 1.00 9.06 34 THR C CA 1
ATOM 5951 C C . THR C 1 34 ? -24.212 8.112 -34.134 1.00 9.29 34 THR C C 1
ATOM 5952 O O . THR C 1 34 ? -23.929 8.070 -35.337 1.00 10.12 34 THR C O 1
ATOM 5963 N N A SER C 1 35 ? -25.225 7.418 -33.639 0.85 9.39 35 SER C N 1
ATOM 5964 N N B SER C 1 35 ? -25.247 7.446 -33.646 0.15 9.82 35 SER C N 1
ATOM 5965 C CA A SER C 1 35 ? -26.057 6.632 -34.539 0.85 10.04 35 SER C CA 1
ATOM 5966 C CA B SER C 1 35 ? -26.026 6.606 -34.549 0.15 10.34 35 SER C CA 1
ATOM 5967 C C A SER C 1 35 ? -26.597 7.453 -35.707 0.85 9.79 35 SER C C 1
ATOM 5968 C C B SER C 1 35 ? -26.735 7.406 -35.652 0.15 10.25 35 SER C C 1
ATOM 5969 O O A SER C 1 35 ? -26.747 6.958 -36.823 0.85 9.99 35 SER C O 1
ATOM 5970 O O B SER C 1 35 ? -27.097 6.845 -36.685 0.15 10.28 35 SER C O 1
ATOM 5980 N N . ASP C 1 36 ? -26.935 8.708 -35.438 1.00 10.24 36 ASP C N 1
ATOM 5981 C CA . ASP C 1 36 ? -27.509 9.554 -36.472 1.00 10.12 36 ASP C CA 1
ATOM 5982 C C . ASP C 1 36 ? -26.546 9.835 -37.623 1.00 10.09 36 ASP C C 1
ATOM 5983 O O . ASP C 1 36 ? -26.995 10.211 -38.700 1.00 10.43 36 ASP C O 1
ATOM 5992 N N A SER C 1 37 ? -25.244 9.627 -37.414 0.72 9.91 37 SER C N 1
ATOM 5993 N N B SER C 1 37 ? -25.252 9.639 -37.406 0.28 10.47 37 SER C N 1
ATOM 5994 C CA A SER C 1 37 ? -24.303 9.784 -38.531 0.72 10.44 37 SER C CA 1
ATOM 5995 C CA B SER C 1 37 ? -24.327 9.781 -38.517 0.28 11.28 37 SER C CA 1
ATOM 5996 C C A SER C 1 37 ? -24.614 8.809 -39.658 0.72 10.21 37 SER C C 1
ATOM 5997 C C B SER C 1 37 ? -24.731 8.868 -39.663 0.28 10.82 37 SER C C 1
ATOM 5998 O O A SER C 1 37 ? -24.305 9.078 -40.821 0.72 10.64 37 SER C O 1
ATOM 5999 O O B SER C 1 37 ? -24.616 9.251 -40.828 0.28 10.75 37 SER C O 1
ATOM 6009 N N . ALA C 1 38 ? -25.227 7.676 -39.335 1.00 10.88 38 ALA C N 1
ATOM 6010 C CA . ALA C 1 38 ? -25.606 6.726 -40.360 1.00 11.93 38 ALA C CA 1
ATOM 6011 C C . ALA C 1 38 ? -26.738 7.247 -41.226 1.00 11.65 38 ALA C C 1
ATOM 6012 O O . ALA C 1 38 ? -26.890 6.792 -42.364 1.00 12.46 38 ALA C O 1
ATOM 6019 N N . GLY C 1 39 ? -27.569 8.154 -40.702 1.00 11.00 39 GLY C N 1
ATOM 6020 C CA . GLY C 1 39 ? -28.557 8.793 -41.546 1.00 11.36 39 GLY C CA 1
ATOM 6021 C C . GLY C 1 39 ? -27.892 9.570 -42.679 1.00 10.96 39 GLY C C 1
ATOM 6022 O O . GLY C 1 39 ? -28.362 9.548 -43.833 1.00 11.62 39 GLY C O 1
ATOM 6026 N N . ILE C 1 40 ? -26.815 10.284 -42.374 1.00 10.71 40 ILE C N 1
ATOM 6027 C CA . ILE C 1 40 ? -26.080 10.958 -43.424 1.00 11.21 40 ILE C CA 1
ATOM 6028 C C . ILE C 1 40 ? -25.437 9.957 -44.375 1.00 10.88 40 ILE C C 1
ATOM 6029 O O . ILE C 1 40 ? -25.479 10.121 -45.588 1.00 11.71 40 ILE C O 1
ATOM 6045 N N . PHE C 1 41 ? -24.846 8.906 -43.824 1.00 11.16 41 PHE C N 1
ATOM 6046 C CA . PHE C 1 41 ? -24.238 7.853 -44.620 1.00 12.00 41 PHE C CA 1
ATOM 6047 C C . PHE C 1 41 ? -25.216 7.323 -45.652 1.00 11.28 41 PHE C C 1
ATOM 6048 O O . PHE C 1 41 ? -24.892 7.215 -46.838 1.00 11.80 41 PHE C O 1
ATOM 6065 N N . TRP C 1 42 ? -26.403 6.927 -45.215 1.00 11.20 42 TRP C N 1
ATOM 6066 C CA . TRP C 1 42 ? -27.346 6.320 -46.133 1.00 11.62 42 TRP C CA 1
ATOM 6067 C C . TRP C 1 42 ? -27.874 7.325 -47.150 1.00 11.56 42 TRP C C 1
ATOM 6068 O O . TRP C 1 42 ? -28.033 6.982 -48.321 1.00 12.38 42 TRP C O 1
ATOM 6089 N N . ALA C 1 43 ? -28.158 8.556 -46.728 1.00 11.25 43 ALA C N 1
ATOM 6090 C CA . ALA C 1 43 ? -28.584 9.583 -47.670 1.00 11.61 43 ALA C CA 1
ATOM 6091 C C . ALA C 1 43 ? -27.533 9.765 -48.755 1.00 11.72 43 ALA C C 1
ATOM 6092 O O . ALA C 1 43 ? -27.841 9.735 -49.953 1.00 12.44 43 ALA C O 1
ATOM 6099 N N . HIS C 1 44 ? -26.277 9.951 -48.363 1.00 12.09 44 HIS C N 1
ATOM 6100 C CA . HIS C 1 44 ? -25.220 10.140 -49.340 1.00 12.67 44 HIS C CA 1
ATOM 6101 C C . HIS C 1 44 ? -24.999 8.896 -50.203 1.00 13.09 44 HIS C C 1
ATOM 6102 O O . HIS C 1 44 ? -24.689 9.026 -51.384 1.00 14.22 44 HIS C O 1
ATOM 6115 N N . ASN C 1 45 ? -25.174 7.710 -49.646 1.00 13.28 45 ASN C N 1
ATOM 6116 C CA . ASN C 1 45 ? -25.072 6.470 -50.404 1.00 13.80 45 ASN C CA 1
ATOM 6117 C C . ASN C 1 45 ? -26.090 6.438 -51.551 1.00 13.86 45 ASN C C 1
ATOM 6118 O O . ASN C 1 45 ? -25.810 5.886 -52.611 1.00 15.09 45 ASN C O 1
ATOM 6129 N N . LYS C 1 46 ? -27.246 7.055 -51.339 1.00 13.63 46 LYS C N 1
ATOM 6130 C CA . LYS C 1 46 ? -28.315 7.107 -52.316 1.00 14.04 46 LYS C CA 1
ATOM 6131 C C . LYS C 1 46 ? -28.292 8.409 -53.131 1.00 13.88 46 LYS C C 1
ATOM 6132 O O . LYS C 1 46 ? -29.195 8.654 -53.939 1.00 16.21 46 LYS C O 1
ATOM 6151 N N . GLY C 1 47 ? -27.253 9.222 -52.942 1.00 13.91 47 GLY C N 1
ATOM 6152 C CA . GLY C 1 47 ? -27.126 10.445 -53.701 1.00 14.17 47 GLY C CA 1
ATOM 6153 C C . GLY C 1 47 ? -28.069 11.567 -53.300 1.00 13.68 47 GLY C C 1
ATOM 6154 O O . GLY C 1 47 ? -28.342 12.452 -54.103 1.00 15.05 47 GLY C O 1
ATOM 6158 N N A ILE C 1 48 ? -28.539 11.542 -52.058 0.60 12.87 48 ILE C N 1
ATOM 6159 N N B ILE C 1 48 ? -28.541 11.552 -52.058 0.40 12.96 48 ILE C N 1
ATOM 6160 C CA A ILE C 1 48 ? -29.526 12.494 -51.565 0.60 12.62 48 ILE C CA 1
ATOM 6161 C CA B ILE C 1 48 ? -29.506 12.544 -51.602 0.40 12.73 48 ILE C CA 1
ATOM 6162 C C A ILE C 1 48 ? -28.830 13.472 -50.604 0.60 11.87 48 ILE C C 1
ATOM 6163 C C B ILE C 1 48 ? -28.901 13.480 -50.570 0.40 12.16 48 ILE C C 1
ATOM 6164 O O A ILE C 1 48 ? -28.150 13.036 -49.659 0.60 11.87 48 ILE C O 1
ATOM 6165 O O B ILE C 1 48 ? -28.375 13.031 -49.544 0.40 12.14 48 ILE C O 1
ATOM 6185 N N . PRO C 1 49 ? -28.996 14.791 -50.816 1.00 11.57 49 PRO C N 1
ATOM 6186 C CA . PRO C 1 49 ? -28.443 15.745 -49.858 1.00 11.96 49 PRO C CA 1
ATOM 6187 C C . PRO C 1 49 ? -29.291 15.839 -48.606 1.00 11.07 49 PRO C C 1
ATOM 6188 O O . PRO C 1 49 ? -30.490 15.587 -48.634 1.00 11.28 49 PRO C O 1
ATOM 6199 N N . VAL C 1 50 ? -28.645 16.270 -47.526 1.00 10.98 50 VAL C N 1
ATOM 6200 C CA . VAL C 1 50 ? -29.279 16.506 -46.248 1.00 10.73 50 VAL C CA 1
ATOM 6201 C C . VAL C 1 50 ? -29.073 17.954 -45.841 1.00 10.47 50 VAL C C 1
ATOM 6202 O O . VAL C 1 50 ? -27.970 18.493 -45.940 1.00 11.23 50 VAL C O 1
ATOM 6215 N N . GLY C 1 51 ? -30.145 18.595 -45.384 1.00 10.43 51 GLY C N 1
ATOM 6216 C CA . GLY C 1 51 ? -30.063 19.914 -44.788 1.00 10.85 51 GLY C CA 1
ATOM 6217 C C . GLY C 1 51 ? -30.629 19.968 -43.391 1.00 10.26 51 GLY C C 1
ATOM 6218 O O . GLY C 1 51 ? -31.598 19.286 -43.083 1.00 10.84 51 GLY C O 1
ATOM 6222 N N . ILE C 1 52 ? -30.008 20.791 -42.568 1.00 10.40 52 ILE C N 1
ATOM 6223 C CA . ILE C 1 52 ? -30.491 21.109 -41.235 1.00 10.28 52 ILE C CA 1
ATOM 6224 C C . ILE C 1 52 ? -31.187 22.458 -41.256 1.00 10.44 52 ILE C C 1
ATOM 6225 O O . ILE C 1 52 ? -30.652 23.441 -41.792 1.00 11.04 52 ILE C O 1
ATOM 6241 N N . LEU C 1 53 ? -32.384 22.508 -40.663 1.00 10.44 53 LEU C N 1
ATOM 6242 C CA . LEU C 1 53 ? -33.089 23.740 -40.358 1.00 11.01 53 LEU C CA 1
ATOM 6243 C C . LEU C 1 53 ? -33.236 23.858 -38.859 1.00 10.93 53 LEU C C 1
ATOM 6244 O O . LEU C 1 53 ? -33.764 22.951 -38.233 1.00 12.63 53 LEU C O 1
ATOM 6260 N N . THR C 1 54 ? -32.838 24.984 -38.281 1.00 10.55 54 THR C N 1
ATOM 6261 C CA . THR C 1 54 ? -33.011 25.160 -36.849 1.00 10.94 54 THR C CA 1
ATOM 6262 C C . THR C 1 54 ? -33.247 26.623 -36.537 1.00 11.28 54 THR C C 1
ATOM 6263 O O . THR C 1 54 ? -32.640 27.504 -37.150 1.00 11.82 54 THR C O 1
ATOM 6274 N N . GLY C 1 55 ? -34.111 26.876 -35.569 1.00 11.73 55 GLY C N 1
ATOM 6275 C CA . GLY C 1 55 ? -34.356 28.212 -35.076 1.00 12.53 55 GLY C CA 1
ATOM 6276 C C . GLY C 1 55 ?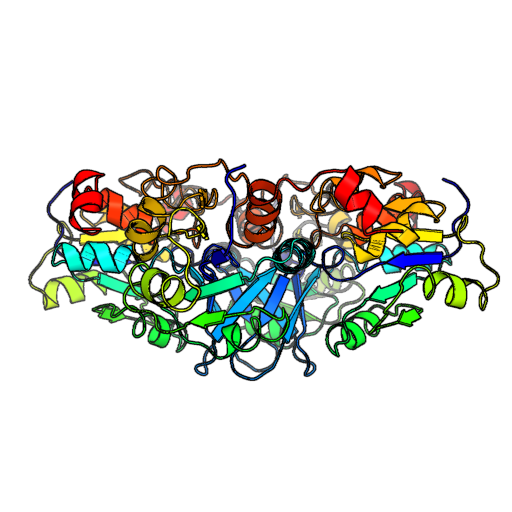 -33.287 28.686 -34.115 1.00 12.29 55 GLY C C 1
ATOM 6277 O O . GLY C 1 55 ? -33.166 29.887 -33.878 1.00 13.72 55 GLY C O 1
ATOM 6281 N N . GLU C 1 56 ? -32.510 27.761 -33.559 1.00 11.83 56 GLU C N 1
ATOM 6282 C CA . GLU C 1 56 ? -31.373 28.096 -32.723 1.00 12.04 56 GLU C CA 1
ATOM 6283 C C . GLU C 1 56 ? -30.196 28.481 -33.601 1.00 12.11 56 GLU C C 1
ATOM 6284 O O . GLU C 1 56 ? -30.213 28.199 -34.804 1.00 12.48 56 GLU C O 1
ATOM 6296 N N . LYS C 1 57 ? -29.176 29.100 -33.017 1.00 12.86 57 LYS C N 1
ATOM 6297 C CA . LYS C 1 57 ? -27.956 29.374 -33.765 1.00 12.85 57 LYS C CA 1
ATOM 6298 C C . LYS C 1 57 ? -26.805 29.207 -32.794 1.00 12.27 57 LYS C C 1
ATOM 6299 O O . LYS C 1 57 ? -26.648 30.002 -31.857 1.00 12.98 57 LYS C O 1
ATOM 6318 N N . THR C 1 58 ? -26.037 28.149 -33.000 1.00 11.97 58 THR C N 1
ATOM 6319 C CA . THR C 1 58 ? -24.963 27.782 -32.108 1.00 11.86 58 THR C CA 1
ATOM 6320 C C . THR C 1 58 ? -23.738 27.270 -32.855 1.00 11.66 58 THR C C 1
ATOM 6321 O O . THR C 1 58 ? -23.851 26.628 -33.918 1.00 12.08 58 THR C O 1
ATOM 6332 N N . GLU C 1 59 ? -22.562 27.520 -32.295 1.00 11.61 59 GLU C N 1
ATOM 6333 C CA . GLU C 1 59 ? -21.348 26.852 -32.734 1.00 12.17 59 GLU C CA 1
ATOM 6334 C C . GLU C 1 59 ? -21.435 25.342 -32.502 1.00 10.83 59 GLU C C 1
ATOM 6335 O O . GLU C 1 59 ? -20.837 24.582 -33.251 1.00 11.46 59 GLU C O 1
ATOM 6347 N N . ILE C 1 60 ? -22.161 24.919 -31.468 1.00 10.86 60 ILE C N 1
ATOM 6348 C CA . ILE C 1 60 ? -22.429 23.518 -31.220 1.00 10.59 60 ILE C CA 1
ATOM 6349 C C . ILE C 1 60 ? -22.886 22.831 -32.507 1.00 10.09 60 ILE C C 1
ATOM 6350 O O . ILE C 1 60 ? -22.320 21.810 -32.925 1.00 10.43 60 ILE C O 1
ATOM 6366 N N . VAL C 1 61 ? -23.928 23.390 -33.112 1.00 10.18 61 VAL C N 1
ATOM 6367 C CA . VAL C 1 61 ? -24.529 22.776 -34.283 1.00 10.53 61 VAL C CA 1
ATOM 6368 C C . VAL C 1 61 ? -23.687 23.001 -35.529 1.00 10.60 61 VAL C C 1
ATOM 6369 O O . VAL C 1 61 ? -23.565 22.108 -36.374 1.00 10.88 61 VAL C O 1
ATOM 6382 N N . ARG C 1 62 ? -23.053 24.162 -35.660 1.00 10.88 62 ARG C N 1
ATOM 6383 C CA . ARG C 1 62 ? -22.156 24.372 -36.793 1.00 11.51 62 ARG C CA 1
ATOM 6384 C C . ARG C 1 62 ? -21.101 23.276 -36.820 1.00 11.05 62 ARG C C 1
ATOM 6385 O O . ARG C 1 62 ? -20.827 22.680 -37.859 1.00 11.67 62 ARG C O 1
ATOM 6406 N N . ARG C 1 63 ? -20.496 23.014 -35.670 1.00 10.98 63 ARG C N 1
ATOM 6407 C CA . ARG C 1 63 ? -19.457 22.005 -35.569 1.00 11.34 63 ARG C CA 1
ATOM 6408 C C . ARG C 1 63 ? -19.980 20.611 -35.864 1.00 10.93 63 ARG C C 1
ATOM 6409 O O . ARG C 1 63 ? -19.317 19.818 -36.531 1.00 11.34 63 ARG C O 1
ATOM 6430 N N . ARG C 1 64 ? -21.161 20.277 -35.361 1.00 10.71 64 ARG C N 1
ATOM 6431 C CA . ARG C 1 64 ? -21.707 18.948 -35.590 1.00 10.90 64 ARG C CA 1
ATOM 6432 C C . ARG C 1 64 ? -22.036 18.739 -37.062 1.00 10.98 64 ARG C C 1
ATOM 6433 O O . ARG C 1 64 ? -21.758 17.668 -37.628 1.00 11.36 64 ARG C O 1
ATOM 6454 N N . ALA C 1 65 ? -22.641 19.748 -37.679 1.00 11.21 65 ALA C N 1
ATOM 6455 C CA . ALA C 1 65 ? -22.966 19.666 -39.097 1.00 12.19 65 ALA C CA 1
ATOM 6456 C C . ALA C 1 65 ? -21.714 19.444 -39.939 1.00 12.26 65 ALA C C 1
ATOM 6457 O O . ALA C 1 65 ? -21.708 18.639 -40.870 1.00 13.32 65 ALA C O 1
ATOM 6464 N N A GLU C 1 66 ? -20.650 20.130 -39.593 0.58 12.40 66 GLU C N 1
ATOM 6465 N N B GLU C 1 66 ? -20.660 20.198 -39.623 0.42 12.23 66 GLU C N 1
ATOM 6466 C CA A GLU C 1 66 ? -19.430 19.993 -40.350 0.58 13.31 66 GLU C CA 1
ATOM 6467 C CA B GLU C 1 66 ? -19.356 20.054 -40.285 0.42 13.04 66 GLU C CA 1
ATOM 6468 C C A GLU C 1 66 ? -18.709 18.657 -40.101 0.58 12.45 66 GLU C C 1
ATOM 6469 C C B GLU C 1 66 ? -18.818 18.628 -40.122 0.42 12.36 66 GLU C C 1
ATOM 6470 O O A GLU C 1 66 ? -18.116 18.102 -41.017 0.58 12.67 66 GLU C O 1
ATOM 6471 O O B GLU C 1 66 ? -18.449 17.993 -41.105 0.42 12.36 66 GLU C O 1
ATOM 6488 N N . LYS C 1 67 ? -18.796 18.127 -38.888 1.00 12.10 67 LYS C N 1
ATOM 6489 C CA . LYS C 1 67 ? -18.270 16.785 -38.588 1.00 12.76 67 LYS C CA 1
ATOM 6490 C C . LYS C 1 67 ? -18.937 15.765 -39.496 1.00 12.23 67 LYS C C 1
ATOM 6491 O O . LYS C 1 67 ? -18.286 14.861 -39.995 1.00 14.11 67 LYS C O 1
ATOM 6510 N N A LEU C 1 68 ? -20.251 15.916 -39.686 0.48 11.68 68 LEU C N 1
ATOM 6511 N N B LEU C 1 68 ? -20.239 15.901 -39.709 0.52 11.69 68 LEU C N 1
ATOM 6512 C CA A LEU C 1 68 ? -21.064 14.951 -40.435 0.48 11.94 68 LEU C CA 1
ATOM 6513 C CA B LEU C 1 68 ? -20.972 14.893 -40.466 0.52 11.94 68 LEU C CA 1
ATOM 6514 C C A LEU C 1 68 ? -21.232 15.304 -41.914 0.48 12.24 68 LEU C C 1
ATOM 6515 C C B LEU C 1 68 ? -21.073 15.200 -41.958 0.52 12.06 68 LEU C C 1
ATOM 6516 O O A LEU C 1 68 ? -22.004 14.646 -42.615 0.48 12.24 68 LEU C O 1
ATOM 6517 O O B LEU C 1 68 ? -21.648 14.423 -42.707 0.52 11.68 68 LEU C O 1
ATOM 6537 N N . LYS C 1 69 ? -20.516 16.324 -42.388 1.00 12.02 69 LYS C N 1
ATOM 6538 C CA . LYS C 1 69 ? -20.542 16.678 -43.806 1.00 13.32 69 LYS C CA 1
ATOM 6539 C C . LYS C 1 69 ? -21.961 16.879 -44.321 1.00 12.35 69 LYS C C 1
ATOM 6540 O O . LYS C 1 69 ? -22.309 16.537 -45.448 1.00 13.02 69 LYS C O 1
ATOM 6559 N N . VAL C 1 70 ? -22.777 17.522 -43.492 1.00 11.75 70 VAL C N 1
ATOM 6560 C CA . VAL C 1 70 ? -24.123 17.836 -43.899 1.00 11.93 70 VAL C CA 1
ATOM 6561 C C . VAL C 1 70 ? -24.091 18.830 -45.060 1.00 12.10 70 VAL C C 1
ATOM 6562 O O . VAL C 1 70 ? -23.267 19.759 -45.067 1.00 13.06 70 VAL C O 1
ATOM 6575 N N . ASP C 1 71 ? -24.969 18.671 -46.043 1.00 11.88 71 ASP C N 1
ATOM 6576 C CA . ASP C 1 71 ? -24.910 19.475 -47.261 1.00 12.16 71 ASP C CA 1
ATOM 6577 C C . ASP C 1 71 ? -25.343 20.915 -47.085 1.00 12.55 71 ASP C C 1
ATOM 6578 O O . ASP C 1 71 ? -24.755 21.800 -47.703 1.00 13.88 71 ASP C O 1
ATOM 6587 N N . TYR C 1 72 ? -26.347 21.154 -46.249 1.00 11.91 72 TYR C N 1
ATOM 6588 C CA . TYR C 1 72 ? -26.867 22.495 -46.010 1.00 11.92 72 TYR C CA 1
ATOM 6589 C C . TYR C 1 72 ? -27.135 22.702 -44.540 1.00 11.40 72 TYR C C 1
ATOM 6590 O O . TYR C 1 72 ? -27.596 21.783 -43.868 1.00 11.93 72 TYR C O 1
ATOM 6608 N N . LEU C 1 73 ? -26.860 23.903 -44.048 1.00 12.22 73 LEU C N 1
ATOM 6609 C CA . LEU C 1 73 ? -27.111 24.266 -42.666 1.00 11.75 73 LEU C CA 1
ATOM 6610 C C . LEU C 1 73 ? -27.721 25.648 -42.630 1.00 11.53 73 LEU C C 1
ATOM 6611 O O . LEU C 1 73 ? -27.086 26.609 -43.071 1.00 13.36 73 LEU C O 1
ATOM 6627 N N . PHE C 1 74 ? -28.940 25.751 -42.118 1.00 11.53 74 PHE C N 1
ATOM 6628 C CA . PHE C 1 74 ? -29.621 27.029 -41.911 1.00 12.35 74 PHE C CA 1
ATOM 6629 C C . PHE C 1 74 ? -29.955 27.157 -40.434 1.00 12.03 74 PHE C C 1
ATOM 6630 O O . PHE C 1 74 ? -30.792 26.425 -39.923 1.00 12.76 74 PHE C O 1
ATOM 6647 N N . GLN C 1 75 ? -29.259 28.060 -39.761 1.00 12.16 75 GLN C N 1
ATOM 6648 C CA . GLN C 1 75 ? -29.499 28.352 -38.359 1.00 12.31 75 GLN C CA 1
ATOM 6649 C C . GLN C 1 75 ? -30.191 29.697 -38.207 1.00 12.69 75 GLN C C 1
ATOM 6650 O O . GLN C 1 75 ? -30.174 30.539 -39.104 1.00 13.94 75 GLN C O 1
ATOM 6664 N N . GLY C 1 76 ? -30.787 29.912 -37.048 1.00 13.28 76 GLY C N 1
ATOM 6665 C CA . GLY C 1 76 ? -31.526 31.144 -36.804 1.00 13.83 76 GLY C CA 1
ATOM 6666 C C . GLY C 1 76 ? -32.734 31.328 -37.695 1.00 14.59 76 GLY C C 1
ATOM 6667 O O . GLY C 1 76 ? -33.157 32.454 -37.950 1.00 16.36 76 GLY C O 1
ATOM 6671 N N . VAL C 1 77 ? -33.304 30.218 -38.138 1.00 13.71 77 VAL C N 1
ATOM 6672 C CA . VAL C 1 77 ? -34.442 30.217 -39.028 1.00 14.67 77 VAL C CA 1
ATOM 6673 C C . VAL C 1 77 ? -35.711 30.367 -38.249 1.00 15.12 77 VAL C C 1
ATOM 6674 O O . VAL C 1 77 ? -36.026 29.510 -37.416 1.00 17.21 77 VAL C O 1
ATOM 6687 N N . VAL C 1 78 ? -36.457 31.435 -38.509 1.00 15.05 78 VAL C N 1
ATOM 6688 C CA . VAL C 1 78 ? -37.730 31.620 -37.837 1.00 16.16 78 VAL C CA 1
ATOM 6689 C C . VAL C 1 78 ? -38.903 31.054 -38.630 1.00 15.66 78 VAL C C 1
ATOM 6690 O O . VAL C 1 78 ? -39.966 30.801 -38.073 1.00 17.47 78 VAL C O 1
ATOM 6703 N N . ASP C 1 79 ? -38.706 30.871 -39.929 1.00 15.03 79 ASP C N 1
ATOM 6704 C CA . ASP C 1 79 ? -39.739 30.367 -40.804 1.00 14.49 79 ASP C CA 1
ATOM 6705 C C . ASP C 1 79 ? -39.180 29.157 -41.559 1.00 13.75 79 ASP C C 1
ATOM 6706 O O . ASP C 1 79 ? -38.548 29.287 -42.604 1.00 13.95 79 ASP C O 1
ATOM 6715 N N . LYS C 1 80 ? -39.320 27.961 -40.971 1.00 13.30 80 LYS C N 1
ATOM 6716 C CA . LYS C 1 80 ? -38.721 26.748 -41.540 1.00 12.63 80 LYS C CA 1
ATOM 6717 C C . LYS C 1 80 ? -39.350 26.408 -42.889 1.00 12.60 80 LYS C C 1
ATOM 6718 O O . LYS C 1 80 ? -38.658 25.930 -43.775 1.00 13.50 80 LYS C O 1
ATOM 6737 N N . LEU C 1 81 ? -40.654 26.633 -43.046 1.00 13.35 81 LEU C N 1
ATOM 6738 C CA . LEU C 1 81 ? -41.291 26.356 -44.336 1.00 13.75 81 LEU C CA 1
ATOM 6739 C C . LEU C 1 81 ? -40.653 27.205 -45.428 1.00 14.19 81 LEU C C 1
ATOM 6740 O O . LEU C 1 81 ? -40.308 26.699 -46.487 1.00 14.19 81 LEU C O 1
ATOM 6756 N N A SER C 1 82 ? -40.458 28.491 -45.179 0.55 14.96 82 SER C N 1
ATOM 6757 N N B SER C 1 82 ? -40.493 28.499 -45.158 0.45 14.77 82 SER C N 1
ATOM 6758 C CA A SER C 1 82 ? -39.887 29.335 -46.221 0.55 16.04 82 SER C CA 1
ATOM 6759 C CA B SER C 1 82 ? -39.873 29.393 -46.133 0.45 15.60 82 SER C CA 1
ATOM 6760 C C A SER C 1 82 ? -38.426 28.983 -46.511 0.55 15.60 82 SER C C 1
ATOM 6761 C C B SER C 1 82 ? -38.476 28.914 -46.500 0.45 15.52 82 SER C C 1
ATOM 6762 O O A SER C 1 82 ? -37.962 29.085 -47.642 0.55 15.84 82 SER C O 1
ATOM 6763 O O B SER C 1 82 ? -38.115 28.857 -47.667 0.45 15.75 82 SER C O 1
ATOM 6773 N N . ALA C 1 83 ? -37.693 28.546 -45.494 1.00 15.43 83 ALA C N 1
ATOM 6774 C CA . ALA C 1 83 ? -36.319 28.105 -45.716 1.00 15.48 83 ALA C CA 1
ATOM 6775 C C . ALA C 1 83 ? -36.303 26.877 -46.600 1.00 15.31 83 ALA C C 1
ATOM 6776 O O . ALA C 1 83 ? -35.479 26.773 -47.500 1.00 15.97 83 ALA C O 1
ATOM 6783 N N . ALA C 1 84 ? -37.209 25.944 -46.335 1.00 14.30 84 ALA C N 1
ATOM 6784 C CA . ALA C 1 84 ? -37.295 24.742 -47.158 1.00 14.52 84 ALA C CA 1
ATOM 6785 C C . ALA C 1 84 ? -37.679 25.089 -48.594 1.00 14.94 84 ALA C C 1
ATOM 6786 O O . ALA C 1 84 ? -37.131 24.542 -49.540 1.00 15.44 84 ALA C O 1
ATOM 6793 N N . GLU C 1 85 ? -38.651 25.976 -48.749 1.00 15.16 85 GLU C N 1
ATOM 6794 C CA . GLU C 1 85 ? -39.080 26.379 -50.089 1.00 16.65 85 GLU C CA 1
ATOM 6795 C C . GLU C 1 85 ? -37.936 27.015 -50.869 1.00 17.07 85 GLU C C 1
ATOM 6796 O O . GLU C 1 85 ? -37.781 26.775 -52.062 1.00 17.75 85 GLU C O 1
ATOM 6808 N N . GLU C 1 86 ? -37.106 27.820 -50.213 1.00 18.30 86 GLU C N 1
ATOM 6809 C CA . GLU C 1 86 ? -36.031 28.495 -50.914 1.00 20.38 86 GLU C CA 1
ATOM 6810 C C . GLU C 1 86 ? -35.015 27.450 -51.350 1.00 19.34 86 GLU C C 1
ATOM 6811 O O . GLU C 1 86 ? -34.491 27.535 -52.456 1.00 20.12 86 GLU C O 1
ATOM 6823 N N . LEU C 1 87 ? -34.710 26.483 -50.491 1.00 19.20 87 LEU C N 1
ATOM 6824 C CA . LEU C 1 87 ? -33.750 25.465 -50.872 1.00 18.81 87 LEU C CA 1
ATOM 6825 C C . LEU C 1 87 ? -34.310 24.609 -52.028 1.00 18.01 87 LEU C C 1
ATOM 6826 O O . LEU C 1 87 ? -33.579 24.250 -52.958 1.00 19.19 87 LEU C O 1
ATOM 6842 N N . CYS C 1 88 ? -35.608 24.322 -51.995 1.00 17.04 88 CYS C N 1
ATOM 6843 C CA . CYS C 1 88 ? -36.241 23.592 -53.082 1.00 17.73 88 CYS C CA 1
ATOM 6844 C C . CYS C 1 88 ? -36.107 24.358 -54.391 1.00 18.78 88 CYS C C 1
ATOM 6845 O O . CYS C 1 88 ? -35.836 23.783 -55.431 1.00 19.20 88 CYS C O 1
ATOM 6853 N N . ASN C 1 89 ? -36.299 25.665 -54.330 1.00 20.08 89 ASN C N 1
ATOM 6854 C CA . ASN C 1 89 ? -36.176 26.495 -55.527 1.00 23.26 89 ASN C CA 1
ATOM 6855 C C . ASN C 1 89 ? -34.763 26.416 -56.062 1.00 24.28 89 ASN C C 1
ATOM 6856 O O . ASN C 1 89 ? -34.547 26.310 -57.284 1.00 24.17 89 ASN C O 1
ATOM 6867 N N . GLU C 1 90 ? -33.783 26.480 -55.172 1.00 26.12 90 GLU C N 1
ATOM 6868 C CA . GLU C 1 90 ? -32.385 26.430 -55.575 1.00 29.14 90 GLU C CA 1
ATOM 6869 C C . GLU C 1 90 ? -32.072 25.114 -56.266 1.00 26.13 90 GLU C C 1
ATOM 6870 O O . GLU C 1 90 ? -31.335 25.098 -57.260 1.00 26.19 90 GLU C O 1
ATOM 6882 N N . LEU C 1 91 ? -32.639 24.023 -55.749 1.00 23.91 91 LEU C N 1
ATOM 6883 C CA . LEU C 1 91 ? -32.342 22.677 -56.225 1.00 23.39 91 LEU C CA 1
ATOM 6884 C C . LEU C 1 91 ? -33.265 22.234 -57.370 1.00 22.70 91 LEU C C 1
ATOM 6885 O O . LEU C 1 91 ? -33.090 21.156 -57.943 1.00 23.62 91 LEU C O 1
ATOM 6901 N N . GLY C 1 92 ? -34.269 23.043 -57.670 1.00 21.53 92 GLY C N 1
ATOM 6902 C CA . GLY C 1 92 ? -35.212 22.707 -58.719 1.00 22.31 92 GLY C CA 1
ATOM 6903 C C . GLY C 1 92 ? -36.099 21.522 -58.373 1.00 21.58 92 GLY C C 1
ATOM 6904 O O . GLY C 1 92 ? -36.456 20.704 -59.241 1.00 22.63 92 GLY C O 1
ATOM 6908 N N . ILE C 1 93 ? -36.476 21.407 -57.104 1.00 20.47 93 ILE C N 1
ATOM 6909 C CA . ILE C 1 93 ? -37.404 20.355 -56.717 1.00 19.70 93 ILE C CA 1
ATOM 6910 C C . ILE C 1 93 ? -38.615 20.947 -56.023 1.00 19.10 93 ILE C C 1
ATOM 6911 O O . ILE C 1 93 ? -38.680 22.158 -55.789 1.00 20.01 93 ILE C O 1
ATOM 6927 N N . ASN C 1 94 ? -39.585 20.102 -55.688 1.00 19.04 94 ASN C N 1
ATOM 6928 C CA . ASN C 1 94 ? -40.727 20.611 -54.951 1.00 20.46 94 ASN C CA 1
ATOM 6929 C C . ASN C 1 94 ? -40.848 19.942 -53.594 1.00 17.60 94 ASN C C 1
ATOM 6930 O O . ASN C 1 94 ? -40.173 18.949 -53.296 1.00 17.10 94 ASN C O 1
ATOM 6941 N N . LEU C 1 95 ? -41.695 20.511 -52.749 1.00 16.93 95 LEU C N 1
ATOM 6942 C CA . LEU C 1 95 ? -41.822 20.012 -51.376 1.00 16.10 95 LEU C CA 1
ATOM 6943 C C . LEU C 1 95 ? -42.301 18.561 -51.301 1.00 15.11 95 LEU C C 1
ATOM 6944 O O . LEU C 1 95 ? -41.979 17.866 -50.341 1.00 13.99 95 LEU C O 1
ATOM 6960 N N . GLU C 1 96 ? -43.037 18.087 -52.303 1.00 15.47 96 GLU C N 1
ATOM 6961 C CA . GLU C 1 96 ? -43.489 16.702 -52.329 1.00 15.29 96 GLU C CA 1
ATOM 6962 C C . GLU C 1 96 ? -42.317 15.736 -52.451 1.00 14.74 96 GLU C C 1
ATOM 6963 O O . GLU C 1 96 ? -42.458 14.547 -52.152 1.00 15.48 96 GLU C O 1
ATOM 6975 N N . GLN C 1 97 ? -41.160 16.248 -52.896 1.00 14.30 97 GLN C N 1
ATOM 6976 C CA . GLN C 1 97 ? -39.934 15.466 -53.021 1.00 14.12 97 GLN C CA 1
ATOM 6977 C C . GLN C 1 97 ? -39.008 15.637 -51.809 1.00 13.13 97 GLN C C 1
ATOM 6978 O O . GLN C 1 97 ? -37.841 15.213 -51.855 1.00 14.05 97 GLN C O 1
ATOM 6992 N N . VAL C 1 98 ? -39.528 16.230 -50.739 1.00 12.27 98 VAL C N 1
ATOM 6993 C CA . VAL C 1 98 ? -38.780 16.424 -49.518 1.00 12.02 98 VAL C CA 1
ATOM 6994 C C . VAL C 1 98 ? -39.309 15.508 -48.431 1.00 11.22 98 VAL C C 1
ATOM 6995 O O . VAL C 1 98 ? -40.529 15.329 -48.291 1.00 11.48 98 VAL C O 1
ATOM 7008 N N . ALA C 1 99 ? -38.368 14.940 -47.669 1.00 10.36 99 ALA C N 1
ATOM 7009 C CA . ALA C 1 99 ? -38.671 14.270 -46.408 1.00 10.25 99 ALA C CA 1
ATOM 7010 C C . ALA C 1 99 ? -38.159 15.161 -45.282 1.00 10.10 99 ALA C C 1
ATOM 7011 O O . ALA C 1 99 ? -36.998 15.524 -45.294 1.00 11.43 99 ALA C O 1
ATOM 7018 N N . TYR C 1 100 ? -39.022 15.536 -44.338 1.00 10.16 100 TYR C N 1
ATOM 7019 C CA . TYR C 1 100 ? -38.641 16.388 -43.215 1.00 9.88 100 TYR C CA 1
ATOM 7020 C C . TYR C 1 100 ? -39.013 15.744 -41.910 1.00 9.14 100 TYR C C 1
ATOM 7021 O O . TYR C 1 100 ? -40.129 15.245 -41.766 1.00 9.75 100 TYR C O 1
ATOM 7039 N N . ILE C 1 101 ? -38.100 15.825 -40.949 1.00 9.39 101 ILE C N 1
ATOM 7040 C CA . ILE C 1 101 ? -38.357 15.376 -39.582 1.00 9.17 101 ILE C CA 1
ATOM 7041 C C . ILE C 1 101 ? -38.189 16.551 -38.610 1.00 8.63 101 ILE C C 1
ATOM 7042 O O . ILE C 1 101 ? -37.178 17.257 -38.614 1.00 9.40 101 ILE C O 1
ATOM 7058 N N . GLY C 1 102 ? -39.211 16.768 -37.790 1.00 9.27 102 GLY C N 1
ATOM 7059 C CA . GLY C 1 102 ? -39.215 17.802 -36.765 1.00 9.91 102 GLY C CA 1
ATOM 7060 C C . GLY C 1 102 ? -40.080 17.358 -35.605 1.00 9.54 102 GLY C C 1
ATOM 7061 O O . GLY C 1 102 ? -40.770 16.345 -35.695 1.00 10.85 102 GLY C O 1
ATOM 7065 N N . ASP C 1 103 ? -40.052 18.125 -34.517 1.00 10.58 103 ASP C N 1
ATOM 7066 C CA . ASP C 1 103 ? -40.675 17.695 -33.278 1.00 10.98 103 ASP C CA 1
ATOM 7067 C C . ASP C 1 103 ? -41.578 18.693 -32.569 1.00 10.82 103 ASP C C 1
ATOM 7068 O O . ASP C 1 103 ? -42.145 18.318 -31.556 1.00 12.11 103 ASP C O 1
ATOM 7077 N N . ASP C 1 104 ? -41.727 19.920 -33.043 1.00 11.46 104 ASP C N 1
ATOM 7078 C CA . ASP C 1 104 ? -42.456 20.871 -32.221 1.00 12.92 104 ASP C CA 1
ATOM 7079 C C . ASP C 1 104 ? -43.198 21.903 -33.042 1.00 12.91 104 ASP C C 1
ATOM 7080 O O . ASP C 1 104 ? -43.280 21.808 -34.257 1.00 12.30 104 ASP C O 1
ATOM 7089 N N . LEU C 1 105 ? -43.771 22.887 -32.345 1.00 13.91 105 LEU C N 1
ATOM 7090 C CA . LEU C 1 105 ? -44.709 23.828 -32.949 1.00 14.24 105 LEU C CA 1
ATOM 7091 C C . LEU C 1 105 ? -44.141 24.490 -34.198 1.00 13.69 105 LEU C C 1
ATOM 7092 O O . LEU C 1 105 ? -44.846 24.593 -35.199 1.00 14.58 105 LEU C O 1
ATOM 7108 N N . ASN C 1 106 ? -42.880 24.930 -34.164 1.00 12.70 106 ASN C N 1
ATOM 7109 C CA . ASN C 1 106 ? -42.333 25.662 -35.298 1.00 12.79 106 ASN C CA 1
ATOM 7110 C C . ASN C 1 106 ? -41.974 24.754 -36.498 1.00 11.59 106 ASN C C 1
ATOM 7111 O O . ASN C 1 106 ? -41.580 25.263 -37.536 1.00 12.15 106 ASN C O 1
ATOM 7122 N N . ASP C 1 107 ? -42.178 23.443 -36.355 1.00 11.07 107 ASP C N 1
ATOM 7123 C CA . ASP C 1 107 ? -42.030 22.479 -37.441 1.00 10.64 107 ASP C CA 1
ATOM 7124 C C . ASP C 1 107 ? -43.337 22.190 -38.162 1.00 10.65 107 ASP C C 1
ATOM 7125 O O . ASP C 1 107 ? -43.320 21.578 -39.228 1.00 10.64 107 ASP C O 1
ATOM 7134 N N . ALA C 1 108 ? -44.462 22.550 -37.556 1.00 11.28 108 ALA C N 1
ATOM 7135 C CA . ALA C 1 108 ? -45.745 22.054 -38.034 1.00 11.96 108 ALA C CA 1
ATOM 7136 C C . ALA C 1 108 ? -46.069 22.467 -39.462 1.00 11.89 108 ALA C C 1
ATOM 7137 O O . ALA C 1 108 ? -46.554 21.665 -40.265 1.00 12.72 108 ALA C O 1
ATOM 7144 N N . LYS C 1 109 ? -45.830 23.734 -39.792 1.00 12.59 109 LYS C N 1
ATOM 7145 C CA . LYS C 1 109 ? -46.186 24.184 -41.133 1.00 13.92 109 LYS C CA 1
ATOM 7146 C C . LYS C 1 109 ? -45.427 23.423 -42.202 1.00 13.02 109 LYS C C 1
ATOM 7147 O O . LYS C 1 109 ? -45.992 23.078 -43.240 1.00 13.95 109 LYS C O 1
ATOM 7166 N N . LEU C 1 110 ? -44.146 23.176 -41.966 1.00 12.18 110 LEU C N 1
ATOM 7167 C CA . LEU C 1 110 ? -43.348 22.439 -42.928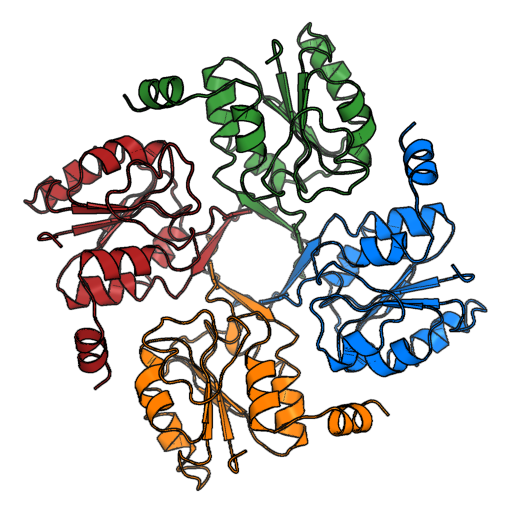 1.00 11.83 110 LEU C CA 1
ATOM 7168 C C . LEU C 1 110 ? -43.758 20.968 -42.978 1.00 11.29 110 LEU C C 1
ATOM 7169 O O . LEU C 1 110 ? -43.886 20.370 -44.056 1.00 11.55 110 LEU C O 1
ATOM 7185 N N . LEU C 1 111 ? -43.968 20.367 -41.812 1.00 11.14 111 LEU C N 1
ATOM 7186 C CA . LEU C 1 111 ? -44.384 18.966 -41.760 1.00 11.40 111 LEU C CA 1
ATOM 7187 C C . LEU C 1 111 ? -45.625 18.730 -42.605 1.00 11.99 111 LEU C C 1
ATOM 7188 O O . LEU C 1 111 ? -45.763 17.692 -43.261 1.00 12.88 111 LEU C O 1
ATOM 7204 N N . LYS C 1 112 ? -46.555 19.680 -42.600 1.00 12.65 112 LYS C N 1
ATOM 7205 C CA . LYS C 1 112 ? -47.802 19.496 -43.331 1.00 14.04 112 LYS C CA 1
ATOM 7206 C C . LYS C 1 112 ? -47.649 19.595 -44.842 1.00 14.41 112 LYS C C 1
ATOM 7207 O O . LYS C 1 112 ? -48.550 19.190 -45.582 1.00 17.00 112 LYS C O 1
ATOM 7226 N N . ARG C 1 113 ? -46.523 20.123 -45.310 1.00 14.09 113 ARG C N 1
ATOM 7227 C CA . ARG C 1 113 ? -46.331 20.381 -46.724 1.00 14.75 113 ARG C CA 1
ATOM 7228 C C . ARG C 1 113 ? -45.391 19.427 -47.443 1.00 14.17 113 ARG C C 1
ATOM 7229 O O . ARG C 1 113 ? -45.363 19.414 -48.665 1.00 15.93 113 ARG C O 1
ATOM 7250 N N . VAL C 1 114 ? -44.618 18.633 -46.720 1.00 13.29 114 VAL C N 1
ATOM 7251 C CA . VAL C 1 114 ? -43.622 17.791 -47.369 1.00 12.99 114 VAL C CA 1
ATOM 7252 C C . VAL C 1 114 ? -44.200 16.449 -47.826 1.00 12.97 114 VAL C C 1
ATOM 7253 O O . VAL C 1 114 ? -45.269 16.016 -47.415 1.00 14.17 114 VAL C O 1
ATOM 7266 N N . GLY C 1 115 ? -43.459 15.773 -48.702 1.00 12.86 115 GLY C N 1
ATOM 7267 C CA . GLY C 1 115 ? -43.861 14.477 -49.195 1.00 13.51 115 GLY C CA 1
ATOM 7268 C C . GLY C 1 115 ? -43.889 13.402 -48.118 1.00 12.69 115 GLY C C 1
ATOM 7269 O O . GLY C 1 115 ? -44.781 12.558 -48.122 1.00 13.11 115 GLY C O 1
ATOM 7273 N N . ILE C 1 116 ? -42.888 13.391 -47.240 1.00 11.77 116 ILE C N 1
ATOM 7274 C CA . ILE C 1 116 ? -42.850 12.478 -46.121 1.00 11.37 116 ILE C CA 1
ATOM 7275 C C . ILE C 1 116 ? -42.480 13.275 -44.887 1.00 10.75 116 ILE C C 1
ATOM 7276 O O . ILE C 1 116 ? -41.425 13.897 -44.824 1.00 11.13 116 ILE C O 1
ATOM 7292 N N . ALA C 1 117 ? -43.392 13.285 -43.920 1.00 10.83 117 ALA C N 1
ATOM 7293 C CA . ALA C 1 117 ? -43.194 13.951 -42.630 1.00 10.46 117 ALA C CA 1
ATOM 7294 C C . ALA C 1 117 ? -42.885 12.909 -41.576 1.00 10.40 117 ALA C C 1
ATOM 7295 O O . ALA C 1 117 ? -43.604 11.914 -41.453 1.00 11.83 117 ALA C O 1
ATOM 7302 N N . GLY C 1 118 ? -41.827 13.143 -40.817 1.00 10.08 118 GLY C N 1
ATOM 7303 C CA . GLY C 1 118 ? -41.508 12.305 -39.670 1.00 10.14 118 GLY C CA 1
ATOM 7304 C C . GLY C 1 118 ? -41.489 13.113 -38.396 1.00 9.40 118 GLY C C 1
ATOM 7305 O O . GLY C 1 118 ? -41.054 14.254 -38.376 1.00 9.78 118 GLY C O 1
ATOM 7309 N N . VAL C 1 119 ? -41.948 12.483 -37.315 1.00 9.54 119 VAL C N 1
ATOM 7310 C CA . VAL C 1 119 ? -41.974 13.086 -35.998 1.00 9.49 119 VAL C CA 1
ATOM 7311 C C . VAL C 1 119 ? -41.527 12.055 -34.982 1.00 9.57 119 VAL C C 1
ATOM 7312 O O . VAL C 1 119 ? -42.060 10.949 -34.960 1.00 10.02 119 VAL C O 1
ATOM 7325 N N . PRO C 1 120 ? -40.558 12.390 -34.110 1.00 9.27 120 PRO C N 1
ATOM 7326 C CA . PRO C 1 120 ? -40.132 11.399 -33.114 1.00 9.90 120 PRO C CA 1
ATOM 7327 C C . PRO C 1 120 ? -41.244 11.032 -32.134 1.00 9.56 120 PRO C C 1
ATOM 7328 O O . PRO C 1 120 ? -42.161 11.806 -31.864 1.00 9.85 120 PRO C O 1
ATOM 7339 N N . ALA C 1 121 ? -41.092 9.864 -31.515 1.00 10.02 121 ALA C N 1
ATOM 7340 C CA . ALA C 1 121 ? -42.076 9.359 -30.576 1.00 10.53 121 ALA C CA 1
ATOM 7341 C C . ALA C 1 121 ? -42.208 10.229 -29.322 1.00 10.73 121 ALA C C 1
ATOM 7342 O O . ALA C 1 121 ? -43.238 10.172 -28.642 1.00 11.87 121 ALA C O 1
ATOM 7349 N N . SER C 1 122 ? -41.180 11.012 -29.028 1.00 10.69 122 SER C N 1
ATOM 7350 C CA . SER C 1 122 ? -41.132 11.911 -27.888 1.00 11.48 122 SER C CA 1
ATOM 7351 C C . SER C 1 122 ? -41.827 13.253 -28.087 1.00 10.97 122 SER C C 1
ATOM 7352 O O . SER C 1 122 ? -41.924 14.020 -27.152 1.00 12.09 122 SER C O 1
ATOM 7360 N N . ALA C 1 123 ? -42.283 13.547 -29.292 1.00 10.88 123 ALA C N 1
ATOM 7361 C CA . ALA C 1 123 ? -42.834 14.852 -29.595 1.00 11.29 123 ALA C CA 1
ATOM 7362 C C . ALA C 1 123 ? -44.249 14.996 -29.029 1.00 10.92 123 ALA C C 1
ATOM 7363 O O . ALA C 1 123 ? -44.910 14.024 -28.726 1.00 11.23 123 ALA C O 1
ATOM 7370 N N . PRO C 1 124 ? -44.734 16.237 -28.924 1.00 11.71 124 PRO C N 1
ATOM 7371 C CA . PRO C 1 124 ? -46.134 16.457 -28.527 1.00 12.17 124 PRO C CA 1
ATOM 7372 C C . PRO C 1 124 ? -47.109 15.727 -29.432 1.00 11.69 124 PRO C C 1
ATOM 7373 O O . PRO C 1 124 ? -46.903 15.644 -30.630 1.00 11.82 124 PRO C O 1
ATOM 7384 N N A PHE C 1 125 ? -48.194 15.296 -28.823 0.38 11.99 125 PHE C N 1
ATOM 7385 N N B PHE C 1 125 ? -48.231 15.267 -28.877 0.62 11.76 125 PHE C N 1
ATOM 7386 C CA A PHE C 1 125 ? -49.280 14.634 -29.481 0.38 12.23 125 PHE C CA 1
ATOM 7387 C CA B PHE C 1 125 ? -49.187 14.507 -29.665 0.62 12.19 125 PHE C CA 1
ATOM 7388 C C A PHE C 1 125 ? -49.707 15.303 -30.780 0.38 12.65 125 PHE C C 1
ATOM 7389 C C B PHE C 1 125 ? -49.684 15.310 -30.883 0.62 12.29 125 PHE C C 1
ATOM 7390 O O A PHE C 1 125 ? -49.817 14.644 -31.807 0.38 13.42 125 PHE C O 1
ATOM 7391 O O B PHE C 1 125 ? -49.816 14.751 -31.967 0.62 12.82 125 PHE C O 1
ATOM 7415 N N . TYR C 1 126 ? -49.988 16.599 -30.716 1.00 13.14 126 TYR C N 1
ATOM 7416 C CA . TYR C 1 126 ? -50.509 17.307 -31.885 1.00 14.26 126 TYR C CA 1
ATOM 7417 C C . TYR C 1 126 ? -49.480 17.452 -33.010 1.00 12.53 126 TYR C C 1
ATOM 7418 O O . TYR C 1 126 ? -49.869 17.588 -34.157 1.00 13.54 126 TYR C O 1
ATOM 7436 N N . ILE C 1 127 ? -48.193 17.350 -32.703 1.00 11.84 127 ILE C N 1
ATOM 7437 C CA . ILE C 1 127 ? -47.176 17.269 -33.758 1.00 11.09 127 ILE C CA 1
ATOM 7438 C C . ILE C 1 127 ? -47.077 15.843 -34.307 1.00 10.37 127 ILE C C 1
ATOM 7439 O O . ILE C 1 127 ? -46.982 15.644 -35.509 1.00 10.29 127 ILE C O 1
ATOM 7455 N N A ARG C 1 128 ? -47.134 14.838 -33.441 0.59 10.15 128 ARG C N 1
ATOM 7456 N N B ARG C 1 128 ? -47.124 14.861 -33.410 0.41 10.36 128 ARG C N 1
ATOM 7457 C CA A ARG C 1 128 ? -47.070 13.453 -33.930 0.59 10.62 128 ARG C CA 1
ATOM 7458 C CA B ARG C 1 128 ? -47.093 13.457 -33.823 0.41 10.94 128 ARG C CA 1
ATOM 7459 C C A ARG C 1 128 ? -48.183 13.118 -34.901 0.59 10.88 128 ARG C C 1
ATOM 7460 C C B ARG C 1 128 ? -48.169 13.119 -34.855 0.41 11.03 128 ARG C C 1
ATOM 7461 O O A ARG C 1 128 ? -47.991 12.319 -35.804 0.59 11.22 128 ARG C O 1
ATOM 7462 O O B ARG C 1 128 ? -47.920 12.333 -35.760 0.41 11.23 128 ARG C O 1
ATOM 7490 N N . ARG C 1 129 ? -49.351 13.721 -34.738 1.00 11.20 129 ARG C N 1
ATOM 7491 C CA . ARG C 1 129 ? -50.442 13.442 -35.664 1.00 12.28 129 ARG C CA 1
ATOM 7492 C C . ARG C 1 129 ? -50.103 13.862 -37.080 1.00 11.95 129 ARG C C 1
ATOM 7493 O O . ARG C 1 129 ? -50.742 13.400 -38.012 1.00 13.87 129 ARG C O 1
ATOM 7514 N N . LEU C 1 130 ? -49.142 14.781 -37.245 1.00 11.60 130 LEU C N 1
ATOM 7515 C CA . LEU C 1 130 ? -48.749 15.253 -38.562 1.00 12.06 130 LEU C CA 1
ATOM 7516 C C . LEU C 1 130 ? -47.812 14.294 -39.277 1.00 11.42 130 LEU C C 1
ATOM 7517 O O . LEU C 1 130 ? -47.616 14.398 -40.479 1.00 12.65 130 LEU C O 1
ATOM 7533 N N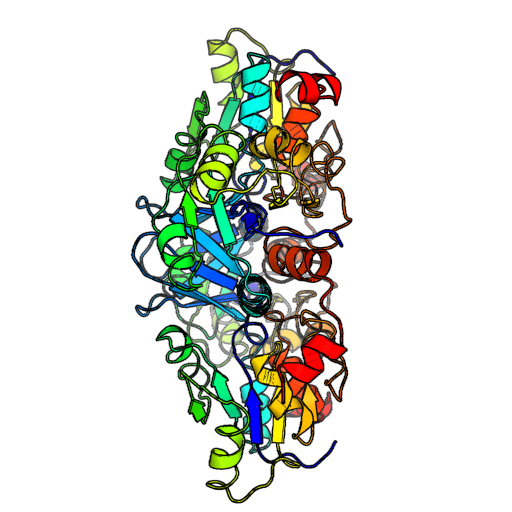 . SER C 1 131 ? -47.170 13.386 -38.549 1.00 11.16 131 SER C N 1
ATOM 7534 C CA . SER C 1 131 ? -46.234 12.458 -39.167 1.00 11.20 131 SER C CA 1
ATOM 7535 C C . SER C 1 131 ? -46.967 11.609 -40.193 1.00 11.11 131 SER C C 1
ATOM 7536 O O . SER C 1 131 ? -48.096 11.216 -39.947 1.00 13.42 131 SER C O 1
ATOM 7544 N N . THR C 1 132 ? -46.340 11.300 -41.317 1.00 11.33 132 THR C N 1
ATOM 7545 C CA . THR C 1 132 ? -46.981 10.426 -42.289 1.00 11.80 132 THR C CA 1
ATOM 7546 C C . THR C 1 132 ? -46.399 9.007 -42.257 1.00 11.47 132 THR C C 1
ATOM 7547 O O . THR C 1 132 ? -46.968 8.117 -42.877 1.00 12.42 132 THR C O 1
ATOM 7558 N N . ILE C 1 133 ? -45.338 8.783 -41.487 1.00 12.22 133 ILE C N 1
ATOM 7559 C CA . ILE C 1 133 ? -44.828 7.448 -41.168 1.00 12.54 133 ILE C CA 1
ATOM 7560 C C . ILE C 1 133 ? -44.619 7.370 -39.660 1.00 12.23 133 ILE C C 1
ATOM 7561 O O . ILE C 1 133 ? -44.313 8.357 -39.018 1.00 14.78 133 ILE C O 1
ATOM 7577 N N . PHE C 1 134 ? -44.725 6.175 -39.107 1.00 11.97 134 PHE C N 1
ATOM 7578 C CA . PHE C 1 134 ? -44.508 5.966 -37.692 1.00 12.50 134 PHE C CA 1
ATOM 7579 C C . PHE C 1 134 ? -43.020 5.837 -37.398 1.00 11.94 134 PHE C C 1
ATOM 7580 O O . PHE C 1 134 ? -42.324 5.050 -38.048 1.00 13.51 134 PHE C O 1
ATOM 7597 N N . LEU C 1 135 ? -42.543 6.590 -36.412 1.00 11.02 135 LEU C N 1
ATOM 7598 C CA . LEU C 1 135 ? -41.183 6.465 -35.907 1.00 11.10 135 LEU C CA 1
ATOM 7599 C C . LEU C 1 135 ? -41.235 5.995 -34.466 1.00 11.08 135 LEU C C 1
ATOM 7600 O O . LEU C 1 135 ? -41.901 6.596 -33.618 1.00 12.64 135 LEU C O 1
ATOM 7616 N N A GLU C 1 136 ? -40.521 4.914 -34.176 0.55 11.04 136 GLU C N 1
ATOM 7617 N N B GLU C 1 136 ? -40.505 4.908 -34.212 0.45 11.29 136 GLU C N 1
ATOM 7618 C CA A GLU C 1 136 ? -40.503 4.375 -32.828 0.55 11.60 136 GLU C CA 1
ATOM 7619 C CA B GLU C 1 136 ? -40.414 4.297 -32.893 0.45 12.07 136 GLU C CA 1
ATOM 7620 C C A GLU C 1 136 ? -39.556 5.130 -31.896 0.55 10.81 136 GLU C C 1
ATOM 7621 C C B GLU C 1 136 ? -39.557 5.103 -31.927 0.45 11.16 136 GLU C C 1
ATOM 7622 O O A GLU C 1 136 ? -39.781 5.171 -30.689 0.55 11.40 136 GLU C O 1
ATOM 7623 O O B GLU C 1 136 ? -39.852 5.169 -30.736 0.45 11.49 136 GLU C O 1
ATOM 7640 N N . LYS C 1 137 ? -38.458 5.649 -32.434 1.00 10.70 137 LYS C N 1
ATOM 7641 C CA . LYS C 1 137 ? -37.446 6.240 -31.589 1.00 10.59 137 LYS C CA 1
ATOM 7642 C C . LYS C 1 137 ? -37.807 7.647 -31.135 1.00 10.10 137 LYS C C 1
ATOM 7643 O O . LYS C 1 137 ? -38.543 8.389 -31.798 1.00 10.07 137 LYS C O 1
ATOM 7662 N N . ARG C 1 138 ? -37.242 7.976 -29.979 1.00 10.83 138 ARG C N 1
ATOM 7663 C CA . ARG C 1 138 ? -37.331 9.307 -29.400 1.00 10.22 138 ARG C CA 1
ATOM 7664 C C . ARG C 1 138 ? -36.177 10.190 -29.853 1.00 10.04 138 ARG C C 1
ATOM 7665 O O . ARG C 1 138 ? -35.143 9.715 -30.331 1.00 9.95 138 ARG C O 1
ATOM 7686 N N . GLY C 1 139 ? -36.336 11.496 -29.657 1.00 10.04 139 GLY C N 1
ATOM 7687 C CA . GLY C 1 139 ? -35.256 12.417 -29.910 1.00 9.79 139 GLY C CA 1
ATOM 7688 C C . GLY C 1 139 ? -34.003 11.991 -29.174 1.00 9.44 139 GLY C C 1
ATOM 7689 O O . GLY C 1 139 ? -34.032 11.630 -28.008 1.00 9.64 139 GLY C O 1
ATOM 7693 N N . GLY C 1 140 ? -32.880 12.046 -29.882 1.00 9.56 140 GLY C N 1
ATOM 7694 C CA . GLY C 1 140 ? -31.593 11.671 -29.340 1.00 10.39 140 GLY C CA 1
ATOM 7695 C C . GLY C 1 140 ? -31.279 10.192 -29.310 1.00 10.13 140 GLY C C 1
ATOM 7696 O O . GLY C 1 140 ? -30.173 9.826 -28.935 1.00 10.89 140 GLY C O 1
ATOM 7700 N N . GLU C 1 141 ? -32.233 9.350 -29.697 1.00 10.09 141 GLU C N 1
ATOM 7701 C CA . GLU C 1 141 ? -32.064 7.898 -29.649 1.00 10.78 141 GLU C CA 1
ATOM 7702 C C . GLU C 1 141 ? -31.677 7.324 -31.006 1.00 11.30 141 GLU C C 1
ATOM 7703 O O . GLU C 1 141 ? -31.623 6.116 -31.145 1.00 14.64 141 GLU C O 1
ATOM 7715 N N . GLY C 1 142 ? -31.378 8.154 -31.992 1.00 10.18 142 GLY C N 1
ATOM 7716 C CA . GLY C 1 142 ? -31.132 7.700 -33.340 1.00 11.03 142 GLY C CA 1
ATOM 7717 C C . GLY C 1 142 ? -32.350 7.773 -34.226 1.00 10.19 142 GLY C C 1
ATOM 7718 O O . GLY C 1 142 ? -32.459 7.004 -35.192 1.00 10.58 142 GLY C O 1
ATOM 7722 N N . VAL C 1 143 ? -33.255 8.705 -33.954 1.00 9.75 143 VAL C N 1
ATOM 7723 C CA . VAL C 1 143 ? -34.470 8.806 -34.735 1.00 9.59 143 VAL C CA 1
ATOM 7724 C C . VAL C 1 143 ? -34.234 9.458 -36.093 1.00 9.10 143 VAL C C 1
ATOM 7725 O O . VAL C 1 143 ? -35.003 9.219 -37.027 1.00 9.44 143 VAL C O 1
ATOM 7738 N N . PHE C 1 144 ? -33.185 10.283 -36.250 1.00 9.37 144 PHE C N 1
ATOM 7739 C CA . PHE C 1 144 ? -32.864 10.766 -37.591 1.00 9.20 144 PHE C CA 1
ATOM 7740 C C . PHE C 1 144 ? -32.417 9.590 -38.473 1.00 9.03 144 PHE C C 1
ATOM 7741 O O . PHE C 1 144 ? -32.891 9.450 -39.600 1.00 9.44 144 PHE C O 1
ATOM 7758 N N . ARG C 1 145 ? -31.546 8.724 -37.952 1.00 9.49 145 ARG C N 1
ATOM 7759 C CA . ARG C 1 145 ? -31.199 7.503 -38.662 1.00 9.61 145 ARG C CA 1
ATOM 7760 C C . ARG C 1 145 ? -32.448 6.678 -39.003 1.00 9.35 145 ARG C C 1
ATOM 7761 O O . ARG C 1 145 ? -32.596 6.220 -40.136 1.00 9.76 145 ARG C O 1
ATOM 7782 N N . GLU C 1 146 ? -33.326 6.477 -38.032 1.00 9.47 146 GLU C N 1
ATOM 7783 C CA . GLU C 1 146 ? -34.526 5.689 -38.266 1.00 9.51 146 GLU C CA 1
ATOM 7784 C C . GLU C 1 146 ? -35.321 6.270 -39.437 1.00 9.54 146 GLU C C 1
ATOM 7785 O O . GLU C 1 146 ? -35.800 5.560 -40.314 1.00 9.96 146 GLU C O 1
ATOM 7797 N N . PHE C 1 147 ? -35.511 7.588 -39.395 1.00 9.67 147 PHE C N 1
ATOM 7798 C CA . PHE C 1 147 ? -36.236 8.291 -40.435 1.00 9.71 147 PHE C CA 1
ATOM 7799 C C . PHE C 1 147 ? -35.610 8.081 -41.802 1.00 9.67 147 PHE C C 1
ATOM 7800 O O . PHE C 1 147 ? -36.292 7.729 -42.760 1.00 10.07 147 PHE C O 1
ATOM 7817 N N . VAL C 1 148 ? -34.297 8.299 -41.912 1.00 9.72 148 VAL C N 1
ATOM 7818 C CA . VAL C 1 148 ? -33.650 8.145 -43.199 1.00 9.79 148 VAL C CA 1
ATOM 7819 C C . VAL C 1 148 ? -33.784 6.706 -43.710 1.00 9.97 148 VAL C C 1
ATOM 7820 O O . VAL C 1 148 ? -34.057 6.470 -44.894 1.00 10.40 148 VAL C O 1
ATOM 7833 N N . GLU C 1 149 ? -33.548 5.725 -42.842 1.00 10.22 149 GLU C N 1
ATOM 7834 C CA . GLU C 1 149 ? -33.623 4.341 -43.280 1.00 10.47 149 GLU C CA 1
ATOM 7835 C C . GLU C 1 149 ? -35.013 3.986 -43.776 1.00 10.67 149 GLU C C 1
ATOM 7836 O O . GLU C 1 149 ? -35.154 3.253 -44.756 1.00 11.36 149 GLU C O 1
ATOM 7848 N N . LYS C 1 150 ? -36.047 4.506 -43.137 1.00 10.55 150 LYS C N 1
ATOM 7849 C CA . LYS C 1 150 ? -37.397 4.275 -43.597 1.00 11.18 150 LYS C CA 1
ATOM 7850 C C . LYS C 1 150 ? -37.687 4.996 -44.915 1.00 10.94 150 LYS C C 1
ATOM 7851 O O . LYS C 1 150 ? -38.206 4.400 -45.848 1.00 12.72 150 LYS C O 1
ATOM 7870 N N A VAL C 1 151 ? -37.333 6.274 -44.982 0.64 10.85 151 VAL C N 1
ATOM 7871 N N B VAL C 1 151 ? -37.350 6.276 -45.023 0.36 10.78 151 VAL C N 1
ATOM 7872 C CA A VAL C 1 151 ? -37.592 7.095 -46.160 0.64 11.69 151 VAL C CA 1
ATOM 7873 C CA B VAL C 1 151 ? -37.732 6.996 -46.237 0.36 11.27 151 VAL C CA 1
ATOM 7874 C C A VAL C 1 151 ? -36.980 6.462 -47.407 0.64 11.62 151 VAL C C 1
ATOM 7875 C C B VAL C 1 151 ? -36.905 6.621 -47.469 0.36 11.66 151 VAL C C 1
ATOM 7876 O O A VAL C 1 151 ? -37.621 6.406 -48.467 0.64 11.46 151 VAL C O 1
ATOM 7877 O O B VAL C 1 151 ? -37.325 6.909 -48.590 0.36 12.05 151 VAL C O 1
ATOM 7893 N N . LEU C 1 152 ? -35.747 5.990 -47.275 1.00 11.46 152 LEU C N 1
ATOM 7894 C CA . LEU C 1 152 ? -34.965 5.486 -48.407 1.00 12.44 152 LEU C CA 1
ATOM 7895 C C . LEU C 1 152 ? -35.108 3.987 -48.600 1.00 12.81 152 LEU C C 1
ATOM 7896 O O . LEU C 1 152 ? -34.503 3.425 -49.506 1.00 14.68 152 LEU C O 1
ATOM 7912 N N . GLY C 1 153 ? -35.885 3.325 -47.755 1.00 12.34 153 GLY C N 1
ATOM 7913 C CA . GLY C 1 153 ? -36.132 1.899 -47.925 1.00 13.63 153 GLY C CA 1
ATOM 7914 C C . GLY C 1 153 ? -34.882 1.062 -47.714 1.00 13.03 153 GLY C C 1
ATOM 7915 O O . GLY C 1 153 ? -34.698 0.057 -48.389 1.00 14.41 153 GLY C O 1
ATOM 7919 N N . ILE C 1 154 ? -34.019 1.460 -46.790 1.00 12.66 154 ILE C N 1
ATOM 7920 C CA . ILE C 1 154 ? -32.783 0.740 -46.562 1.00 13.58 154 ILE C CA 1
ATOM 7921 C C . ILE C 1 154 ? -33.118 -0.646 -46.035 1.00 14.90 154 ILE C C 1
ATOM 7922 O O . ILE C 1 154 ? -33.958 -0.790 -45.146 1.00 17.32 154 ILE C O 1
ATOM 7938 N N . ASN C 1 155 ? -32.509 -1.671 -46.629 1.00 14.93 155 ASN C N 1
ATOM 7939 C CA . ASN C 1 155 ? -32.840 -3.043 -46.257 1.00 15.32 155 ASN C CA 1
ATOM 7940 C C . ASN C 1 155 ? -31.569 -3.864 -46.034 1.00 13.72 155 ASN C C 1
ATOM 7941 O O . ASN C 1 155 ? -30.437 -3.377 -46.163 1.00 13.42 155 ASN C O 1
ATOM 7952 N N . LEU C 1 156 ? -31.756 -5.141 -45.703 1.00 13.86 156 LEU C N 1
ATOM 7953 C CA . LEU C 1 156 ? -30.635 -6.012 -45.411 1.00 14.05 156 LEU C CA 1
ATOM 7954 C C . LEU C 1 156 ? -29.711 -6.112 -46.616 1.00 14.17 156 LEU C C 1
ATOM 7955 O O . LEU C 1 156 ? -28.494 -6.157 -46.452 1.00 14.31 156 LEU C O 1
ATOM 7971 N N . GLU C 1 157 ? -30.273 -6.149 -47.818 1.00 15.60 157 GLU C N 1
ATOM 7972 C CA . GLU C 1 157 ? -29.442 -6.200 -49.011 1.00 16.86 157 GLU C CA 1
ATOM 7973 C C . GLU C 1 157 ? -28.523 -4.968 -49.130 1.00 15.40 157 GLU C C 1
ATOM 7974 O O . GLU C 1 157 ? -27.360 -5.081 -49.536 1.00 16.14 157 GLU C O 1
ATOM 7986 N N . ASP C 1 158 ? -29.048 -3.788 -48.794 1.00 14.74 158 ASP C N 1
ATOM 7987 C CA . ASP C 1 158 ? -28.214 -2.585 -48.803 1.00 14.50 158 ASP C CA 1
ATOM 7988 C C . ASP C 1 158 ? -27.084 -2.715 -47.787 1.00 13.45 158 ASP C C 1
ATOM 7989 O O . ASP C 1 158 ? -25.942 -2.338 -48.056 1.00 13.70 158 ASP C O 1
ATOM 7998 N N . PHE C 1 159 ? -27.413 -3.215 -46.603 1.00 12.74 159 PHE C N 1
ATOM 7999 C CA . PHE C 1 159 ? -26.410 -3.439 -45.580 1.00 12.74 159 PHE C CA 1
ATOM 8000 C C . PHE C 1 159 ? -25.298 -4.365 -46.065 1.00 13.30 159 PHE C C 1
ATOM 8001 O O . PHE C 1 159 ? -24.106 -4.063 -45.960 1.00 14.23 159 PHE C O 1
ATOM 8018 N N . ILE C 1 160 ? -25.684 -5.502 -46.626 1.00 14.31 160 ILE C N 1
ATOM 8019 C CA . ILE C 1 160 ? -24.716 -6.480 -47.075 1.00 16.80 160 ILE C CA 1
ATOM 8020 C C . ILE C 1 160 ? -23.806 -5.849 -48.116 1.00 17.39 160 ILE C C 1
ATOM 8021 O O . ILE C 1 160 ? -22.610 -6.112 -48.131 1.00 18.67 160 ILE C O 1
ATOM 8037 N N . ALA C 1 161 ? -24.364 -5.013 -48.984 1.00 17.80 161 ALA C N 1
ATOM 8038 C CA . ALA C 1 161 ? -23.568 -4.387 -50.032 1.00 20.41 161 ALA C CA 1
ATOM 8039 C C . ALA C 1 161 ? -22.533 -3.413 -49.497 1.00 20.54 161 ALA C C 1
ATOM 8040 O O . ALA C 1 161 ? -21.469 -3.288 -50.089 1.00 22.19 161 ALA C O 1
ATOM 8047 N N . VAL C 1 162 ? -22.809 -2.717 -48.394 1.00 20.89 162 VAL C N 1
ATOM 8048 C CA . VAL C 1 162 ? -21.828 -1.748 -47.898 1.00 22.83 162 VAL C CA 1
ATOM 8049 C C . VAL C 1 162 ? -20.739 -2.345 -47.016 1.00 25.29 162 VAL C C 1
ATOM 8050 O O . VAL C 1 162 ? -19.727 -1.698 -46.777 1.00 26.57 162 VAL C O 1
ATOM 8063 N N . ILE C 1 163 ? -20.915 -3.566 -46.523 1.00 27.07 163 ILE C N 1
ATOM 8064 C CA . ILE C 1 163 ? -19.902 -4.120 -45.627 1.00 31.82 163 ILE C CA 1
ATOM 8065 C C . ILE C 1 163 ? -18.956 -5.057 -46.371 1.00 43.88 163 ILE C C 1
ATOM 8066 O O . ILE C 1 163 ? -18.493 -6.049 -45.806 1.00 44.00 163 ILE C O 1
ATOM 8082 N N . GLN C 1 164 ? -18.670 -4.702 -47.626 1.00 56.50 164 GLN C N 1
ATOM 8083 C CA . GLN C 1 164 ? -17.741 -5.423 -48.517 1.00 68.17 164 GLN C CA 1
ATOM 8084 C C . GLN C 1 164 ? -18.464 -6.098 -49.691 1.00 68.98 164 GLN C C 1
ATOM 8085 O O . GLN C 1 164 ? -19.457 -5.950 -48.977 1.00 69.85 164 GLN C O 1
ATOM 8100 N N . MET D 1 1 ? -17.172 -21.278 -22.813 1.00 59.74 1 MET D N 1
ATOM 8101 C CA . MET D 1 1 ? -16.707 -20.310 -23.848 1.00 50.21 1 MET D CA 1
ATOM 8102 C C . MET D 1 1 ? -15.324 -20.692 -24.342 1.00 41.77 1 MET D C 1
ATOM 8103 O O . MET D 1 1 ? -14.517 -21.240 -23.593 1.00 41.96 1 MET D O 1
ATOM 8119 N N . LYS D 1 2 ? -15.044 -20.387 -25.601 1.00 34.02 2 LYS D N 1
ATOM 8120 C CA . LYS D 1 2 ? -13.768 -20.770 -26.203 1.00 28.46 2 LYS D CA 1
ATOM 8121 C C . LYS D 1 2 ? -12.601 -19.921 -25.679 1.00 26.62 2 LYS D C 1
ATOM 8122 O O . LYS D 1 2 ? -12.798 -18.840 -25.108 1.00 26.49 2 LYS D O 1
ATOM 8141 N N . GLU D 1 3 ? -11.392 -20.430 -25.884 1.00 26.26 3 GLU D N 1
ATOM 8142 C CA . GLU D 1 3 ? -10.150 -19.792 -25.457 1.00 27.23 3 GLU D CA 1
ATOM 8143 C C . GLU D 1 3 ? -9.984 -18.424 -26.090 1.00 22.72 3 GLU D C 1
ATOM 8144 O O . GLU D 1 3 ? -9.940 -18.321 -27.296 1.00 23.78 3 GLU D O 1
ATOM 8156 N N . ILE D 1 4 ? -9.863 -17.388 -25.268 1.00 18.52 4 ILE D N 1
ATOM 8157 C CA . ILE D 1 4 ? -9.703 -16.039 -25.770 1.00 16.16 4 ILE D CA 1
ATOM 8158 C C . ILE D 1 4 ? -8.369 -15.490 -25.309 1.00 15.39 4 ILE D C 1
ATOM 8159 O O . ILE D 1 4 ? -8.039 -15.563 -24.126 1.00 17.42 4 ILE D O 1
ATOM 8175 N N A LYS D 1 5 ? -7.605 -14.923 -26.235 0.43 14.70 5 LYS D N 1
ATOM 8176 N N B LYS D 1 5 ? -7.615 -14.946 -26.257 0.57 14.97 5 LYS D N 1
ATOM 8177 C CA A LYS D 1 5 ? -6.310 -14.340 -25.908 0.43 14.67 5 LYS D CA 1
ATOM 8178 C CA B LYS D 1 5 ? -6.306 -14.375 -25.980 0.57 15.47 5 LYS D CA 1
ATOM 8179 C C A LYS D 1 5 ? -6.255 -12.831 -26.105 0.43 13.23 5 LYS D C 1
ATOM 8180 C C B LYS D 1 5 ? -6.319 -12.848 -25.951 0.57 13.63 5 LYS D C 1
ATOM 8181 O O A LYS D 1 5 ? -5.201 -12.217 -25.922 0.43 12.46 5 LYS D O 1
ATOM 8182 O O B LYS D 1 5 ? -5.374 -12.241 -25.444 0.57 13.02 5 LYS D O 1
ATOM 8206 N N . LEU D 1 6 ? -7.374 -12.223 -26.498 1.00 13.18 6 LEU D N 1
ATOM 8207 C CA . LEU D 1 6 ? -7.426 -10.783 -26.635 1.00 12.50 6 LEU D CA 1
ATOM 8208 C C . LEU D 1 6 ? -8.896 -10.386 -26.709 1.00 12.30 6 LEU D C 1
ATOM 8209 O O . LEU D 1 6 ? -9.676 -11.008 -27.437 1.00 12.66 6 LEU D O 1
ATOM 8225 N N . ILE D 1 7 ? -9.262 -9.386 -25.919 1.00 11.64 7 ILE D N 1
ATOM 8226 C CA . ILE D 1 7 ? -10.587 -8.782 -25.957 1.00 11.53 7 ILE D CA 1
ATOM 8227 C C . ILE D 1 7 ? -10.439 -7.412 -26.582 1.00 11.04 7 ILE D C 1
ATOM 8228 O O . ILE D 1 7 ? -9.632 -6.602 -26.132 1.00 11.83 7 ILE D O 1
ATOM 8244 N N . LEU D 1 8 ? -11.204 -7.184 -27.643 1.00 11.13 8 LEU D N 1
ATOM 8245 C CA . LEU D 1 8 ? -11.185 -5.927 -28.372 1.00 10.78 8 LEU D CA 1
ATOM 8246 C C . LEU D 1 8 ? -12.567 -5.278 -28.297 1.00 10.20 8 LEU D C 1
ATOM 8247 O O . LEU D 1 8 ? -13.577 -5.966 -28.213 1.00 10.66 8 LEU D O 1
ATOM 8263 N N . THR D 1 9 ? -12.600 -3.948 -28.341 1.00 10.13 9 THR D N 1
ATOM 8264 C CA . THR D 1 9 ? -13.838 -3.224 -28.167 1.00 9.88 9 THR D CA 1
ATOM 8265 C C . THR D 1 9 ? -13.796 -1.893 -28.879 1.00 9.56 9 THR D C 1
ATOM 8266 O O . THR D 1 9 ? -12.798 -1.185 -28.875 1.00 10.34 9 THR D O 1
ATOM 8277 N N . ASP D 1 10 ? -14.952 -1.554 -29.448 1.00 9.99 10 ASP D N 1
ATOM 8278 C CA . ASP D 1 10 ? -15.258 -0.193 -29.885 1.00 9.76 10 ASP D CA 1
ATOM 8279 C C . ASP D 1 10 ? -15.582 0.660 -28.652 1.00 9.26 10 ASP D C 1
ATOM 8280 O O . ASP D 1 10 ? -15.810 0.150 -27.559 1.00 10.06 10 ASP D O 1
ATOM 8289 N N . ILE D 1 11 ? -15.640 1.977 -28.861 1.00 9.56 11 ILE D N 1
ATOM 8290 C CA . ILE D 1 11 ? -16.027 2.909 -27.803 1.00 9.42 11 ILE D CA 1
ATOM 8291 C C . ILE D 1 11 ? -17.471 3.400 -27.964 1.00 9.15 11 ILE D C 1
ATOM 8292 O O . ILE D 1 11 ? -18.342 3.034 -27.173 1.00 9.46 11 ILE D O 1
ATOM 8308 N N . ASP D 1 12 ? -17.719 4.245 -28.955 1.00 9.38 12 ASP D N 1
ATOM 8309 C CA . ASP D 1 12 ? -19.005 4.936 -29.018 1.00 9.20 12 ASP D CA 1
ATOM 8310 C C . ASP D 1 12 ? -20.110 3.942 -29.320 1.00 9.19 12 ASP D C 1
ATOM 8311 O O . ASP D 1 12 ? -20.036 3.213 -30.312 1.00 9.99 12 ASP D O 1
ATOM 8320 N N . GLY D 1 13 ? -21.148 3.922 -28.490 1.00 9.04 13 GLY D N 1
ATOM 8321 C CA . GLY D 1 13 ? -22.236 2.970 -28.633 1.00 9.42 13 GLY D CA 1
ATOM 8322 C C . GLY D 1 13 ? -21.996 1.656 -27.908 1.00 9.25 13 GLY D C 1
ATOM 8323 O O . GLY D 1 13 ? -22.884 0.805 -27.894 1.00 9.93 13 GLY D O 1
ATOM 8327 N N . VAL D 1 14 ? -20.809 1.463 -27.333 1.00 9.08 14 VAL D N 1
ATOM 8328 C CA . VAL D 1 14 ? -20.501 0.305 -26.508 1.00 9.19 14 VAL D CA 1
ATOM 8329 C C . VAL D 1 14 ? -20.188 0.788 -25.096 1.00 9.02 14 VAL D C 1
ATOM 83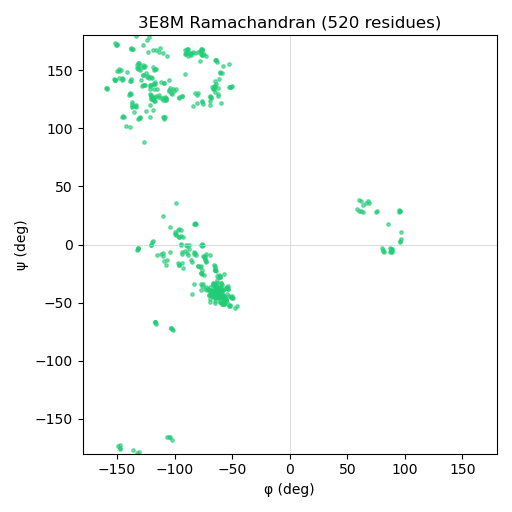30 O O . VAL D 1 14 ? -20.941 0.526 -24.154 1.00 9.57 14 VAL D O 1
ATOM 8343 N N . TRP D 1 15 ? -19.075 1.515 -24.952 1.00 9.15 15 TRP D N 1
ATOM 8344 C CA . TRP D 1 15 ? -18.693 2.140 -23.688 1.00 9.13 15 TRP D CA 1
ATOM 8345 C C . TRP D 1 15 ? -19.547 3.371 -23.368 1.00 9.44 15 TRP D C 1
ATOM 8346 O O . TRP D 1 15 ? -19.469 3.904 -22.257 1.00 9.76 15 TRP D O 1
ATOM 8367 N N . THR D 1 16 ? -20.334 3.818 -24.339 1.00 9.14 16 THR D N 1
ATOM 8368 C CA . THR D 1 16 ? -21.232 4.949 -24.197 1.00 9.17 16 THR D CA 1
ATOM 8369 C C . THR D 1 16 ? -22.554 4.571 -24.882 1.00 9.04 16 THR D C 1
ATOM 8370 O O . THR D 1 16 ? -22.618 3.607 -25.650 1.00 9.22 16 THR D O 1
ATOM 8381 N N . ASP D 1 17 ? -23.581 5.391 -24.644 1.00 9.00 17 ASP D N 1
ATOM 8382 C CA . ASP D 1 17 ? -24.855 5.281 -25.335 1.00 9.48 17 ASP D CA 1
ATOM 8383 C C . ASP D 1 17 ? -24.844 5.968 -26.704 1.00 9.68 17 ASP D C 1
ATOM 8384 O O . ASP D 1 17 ? -25.909 6.223 -27.273 1.00 10.50 17 ASP D O 1
ATOM 8393 N N . GLY D 1 18 ? -23.658 6.225 -27.246 1.00 9.12 18 GLY D N 1
ATOM 8394 C CA . GLY D 1 18 ? -23.529 6.952 -28.491 1.00 9.55 18 GLY D CA 1
ATOM 8395 C C . GLY D 1 18 ? -23.457 8.454 -28.315 1.00 8.86 18 GLY D C 1
ATOM 8396 O O . GLY D 1 18 ? -23.258 9.175 -29.283 1.00 9.30 18 GLY D O 1
ATOM 8400 N N . GLY D 1 19 ? -23.604 8.931 -27.090 1.00 8.93 19 GLY D N 1
ATOM 8401 C CA . GLY D 1 19 ? -23.638 10.361 -26.858 1.00 9.51 19 GLY D CA 1
ATOM 8402 C C . GLY D 1 19 ? -22.320 11.031 -27.176 1.00 8.73 19 GLY D C 1
ATOM 8403 O O . GLY D 1 19 ? -21.241 10.570 -26.778 1.00 9.68 19 GLY D O 1
ATOM 8407 N N . MET D 1 20 ? -22.405 12.147 -27.887 1.00 8.62 20 MET D N 1
ATOM 8408 C CA . MET D 1 20 ? -21.262 12.988 -28.211 1.00 8.69 20 MET D CA 1
ATOM 8409 C C . MET D 1 20 ? -21.679 14.392 -27.834 1.00 8.81 20 MET D C 1
ATOM 8410 O O . MET D 1 20 ? -22.573 14.971 -28.458 1.00 9.36 20 MET D O 1
ATOM 8424 N N . PHE D 1 21 ? -21.082 14.912 -26.765 1.00 8.89 21 PHE D N 1
ATOM 8425 C CA . PHE D 1 21 ? -21.488 16.215 -26.234 1.00 9.29 21 PHE D CA 1
ATOM 8426 C C . PHE D 1 21 ? -20.550 17.267 -26.811 1.00 9.31 21 PHE D C 1
ATOM 8427 O O . PHE D 1 21 ? -19.332 17.131 -26.733 1.00 10.22 21 PHE D O 1
ATOM 8444 N N . TYR D 1 22 ? -21.123 18.304 -27.415 1.00 9.32 22 TYR D N 1
ATOM 8445 C CA . TYR D 1 22 ? -20.358 19.430 -27.978 1.00 9.86 22 TYR D CA 1
ATOM 8446 C C . TYR D 1 22 ? -20.745 20.698 -27.231 1.00 9.63 22 TYR D C 1
ATOM 8447 O O . TYR D 1 22 ? -21.928 20.946 -26.990 1.00 9.79 22 TYR D O 1
ATOM 8465 N N . ASP D 1 23 ? -19.748 21.519 -26.929 1.00 10.09 23 ASP D N 1
ATOM 8466 C CA . ASP D 1 23 ? -19.981 22.859 -26.405 1.00 10.13 23 ASP D CA 1
ATOM 8467 C C . ASP D 1 23 ? -19.779 23.896 -27.508 1.00 10.72 23 ASP D C 1
ATOM 8468 O O . ASP D 1 23 ? -19.691 23.570 -28.693 1.00 11.48 23 ASP D O 1
ATOM 8477 N N . GLN D 1 24 ? -19.715 25.159 -27.100 1.00 11.29 24 GLN D N 1
ATOM 8478 C CA . GLN D 1 24 ? -19.605 26.278 -28.031 1.00 12.66 24 GLN D CA 1
ATOM 8479 C C . GLN D 1 24 ? -18.173 26.625 -28.407 1.00 14.08 24 GLN D C 1
ATOM 8480 O O . GLN D 1 24 ? -17.961 27.547 -29.180 1.00 16.40 24 GLN D O 1
ATOM 8494 N N . THR D 1 25 ? -17.190 25.921 -27.868 1.00 14.32 25 THR D N 1
ATOM 8495 C CA . THR D 1 25 ? -15.801 26.359 -27.939 1.00 15.76 25 THR D CA 1
ATOM 8496 C C . THR D 1 25 ? -14.873 25.377 -28.628 1.00 16.32 25 THR D C 1
ATOM 8497 O O . THR D 1 25 ? -13.694 25.659 -28.732 1.00 18.72 25 THR D O 1
ATOM 8508 N N . GLY D 1 26 ? -15.386 24.241 -29.082 1.00 15.24 26 GLY D N 1
ATOM 8509 C CA . GLY D 1 26 ? -14.556 23.227 -29.689 1.00 15.54 26 GLY D CA 1
ATOM 8510 C C . GLY D 1 26 ? -14.143 22.119 -28.745 1.00 13.92 26 GLY D C 1
ATOM 8511 O O . GLY D 1 26 ? -13.291 21.316 -29.099 1.00 15.51 26 GLY D O 1
ATOM 8515 N N . ASN D 1 27 ? -14.730 22.051 -27.561 1.00 11.95 27 ASN D N 1
ATOM 8516 C CA . ASN D 1 27 ? -14.519 20.920 -26.666 1.00 11.42 27 ASN D CA 1
ATOM 8517 C C . ASN D 1 27 ? -15.581 19.860 -26.918 1.00 10.85 27 ASN D C 1
ATOM 8518 O O . ASN D 1 27 ? -16.602 20.093 -27.579 1.00 11.56 27 ASN D O 1
ATOM 8529 N N . GLU D 1 28 ? -15.309 18.662 -26.425 1.00 10.70 28 GLU D N 1
ATOM 8530 C CA . GLU D 1 28 ? -16.166 17.519 -26.660 1.00 10.74 28 GLU D CA 1
ATOM 8531 C C . GLU D 1 28 ? -16.056 16.627 -25.435 1.00 10.43 28 GLU D C 1
ATOM 8532 O O . GLU D 1 28 ? -15.019 16.570 -24.791 1.00 10.96 28 GLU D O 1
ATOM 8544 N N . TRP D 1 29 ? -17.126 15.887 -25.153 1.00 10.07 29 TRP D N 1
ATOM 8545 C CA . TRP D 1 29 ? -17.184 14.954 -24.033 1.00 9.86 29 TRP D CA 1
ATOM 8546 C C . TRP D 1 29 ? -17.730 13.610 -24.484 1.00 9.21 29 TRP D C 1
ATOM 8547 O O . TRP D 1 29 ? -18.514 13.519 -25.449 1.00 9.33 29 TRP D O 1
ATOM 8568 N N . LYS D 1 30 ? -17.369 12.589 -23.721 1.00 9.27 30 LYS D N 1
ATOM 8569 C CA . LYS D 1 30 ? -18.090 11.318 -23.677 1.00 8.77 30 LYS D CA 1
ATOM 8570 C C . LYS D 1 30 ? -18.419 11.010 -22.225 1.00 8.75 30 LYS D C 1
ATOM 8571 O O . LYS D 1 30 ? -17.698 11.427 -21.322 1.00 9.69 30 LYS D O 1
ATOM 8590 N N . LYS D 1 31 ? -19.498 10.259 -22.039 1.00 8.94 31 LYS D N 1
ATOM 8591 C CA . LYS D 1 31 ? -19.919 9.769 -20.734 1.00 9.04 31 LYS D CA 1
ATOM 8592 C C . LYS D 1 31 ? -19.659 8.254 -20.693 1.00 8.86 31 LYS D C 1
ATOM 8593 O O . LYS D 1 31 ? -20.345 7.475 -21.357 1.00 10.09 31 LYS D O 1
ATOM 8612 N N . PHE D 1 32 ? -18.678 7.851 -19.911 1.00 8.92 32 PHE D N 1
ATOM 8613 C CA . PHE D 1 32 ? -18.393 6.448 -19.658 1.00 9.19 32 PHE D CA 1
ATOM 8614 C C . PHE D 1 32 ? -19.194 5.960 -18.468 1.00 8.84 32 PHE D C 1
ATOM 8615 O O . PHE D 1 32 ? -19.756 6.761 -17.733 1.00 9.82 32 PHE D O 1
ATOM 8632 N N . ASN D 1 33 ? -19.238 4.646 -18.281 1.00 9.17 33 ASN D N 1
ATOM 8633 C CA . ASN D 1 33 ? -19.869 4.044 -17.101 1.00 9.52 33 ASN D CA 1
ATOM 8634 C C . ASN D 1 33 ? -18.795 3.297 -16.339 1.00 9.46 33 ASN D C 1
ATOM 8635 O O . ASN D 1 33 ? -18.121 2.408 -16.873 1.00 10.08 33 ASN D O 1
ATOM 8646 N N . THR D 1 34 ? -18.628 3.638 -15.063 1.00 9.50 34 THR D N 1
ATOM 8647 C CA . THR D 1 34 ? -17.640 2.964 -14.246 1.00 9.59 34 THR D CA 1
ATOM 8648 C C . THR D 1 34 ? -17.845 1.456 -14.195 1.00 9.74 34 THR D C 1
ATOM 8649 O O . THR D 1 34 ? -16.893 0.709 -13.954 1.00 10.59 34 THR D O 1
ATOM 8660 N N . SER D 1 35 ? -19.068 0.975 -14.412 1.00 9.95 35 SER D N 1
ATOM 8661 C CA . SER D 1 35 ? -19.292 -0.465 -14.419 1.00 10.95 35 SER D CA 1
ATOM 8662 C C . SER D 1 35 ? -18.349 -1.176 -15.389 1.00 10.57 35 SER D C 1
ATOM 8663 O O . SER D 1 35 ? -17.928 -2.296 -15.140 1.00 11.67 35 SER D O 1
ATOM 8671 N N . ASP D 1 36 ? -18.049 -0.540 -16.515 1.00 10.59 36 ASP D N 1
ATOM 8672 C CA . ASP D 1 36 ? -17.202 -1.171 -17.509 1.00 10.97 36 ASP D CA 1
ATOM 8673 C C . ASP D 1 36 ? -15.760 -1.368 -17.040 1.00 11.18 36 ASP D C 1
ATOM 8674 O O . ASP D 1 36 ? -15.038 -2.191 -17.625 1.00 11.63 36 ASP D O 1
ATOM 8683 N N A SER D 1 37 ? -15.343 -0.660 -15.993 0.69 11.00 37 SER D N 1
ATOM 8684 N N B SER D 1 37 ? -15.339 -0.664 -15.999 0.31 11.44 37 SER D N 1
ATOM 8685 C CA A SER D 1 37 ? -14.030 -0.927 -15.424 0.69 11.58 37 SER D CA 1
ATOM 8686 C CA B SER D 1 37 ? -14.032 -0.959 -15.442 0.31 12.06 37 SER D CA 1
ATOM 8687 C C A SER D 1 37 ? -13.890 -2.373 -14.930 0.69 11.14 37 SER D C 1
ATOM 8688 C C B SER D 1 37 ? -13.917 -2.432 -15.079 0.31 11.81 37 SER D C 1
ATOM 8689 O O A SER D 1 37 ? -12.778 -2.908 -14.915 0.69 11.66 37 SER D O 1
ATOM 8690 O O B SER D 1 37 ? -12.867 -3.044 -15.285 0.31 11.89 37 SER D O 1
ATOM 8700 N N . ALA D 1 38 ? -15.004 -3.010 -14.577 1.00 12.16 38 ALA D N 1
ATOM 8701 C CA . ALA D 1 38 ? -14.954 -4.412 -14.162 1.00 12.96 38 ALA D CA 1
ATOM 8702 C C . ALA D 1 38 ? -14.667 -5.343 -15.335 1.00 12.87 38 ALA D C 1
ATOM 8703 O O . ALA D 1 38 ? -14.171 -6.440 -15.135 1.00 13.70 38 ALA D O 1
ATOM 8710 N N . GLY D 1 39 ? -14.980 -4.921 -16.558 1.00 12.78 39 GLY D N 1
ATOM 8711 C CA . GLY D 1 39 ? -14.597 -5.712 -17.702 1.00 12.59 39 GLY D CA 1
ATOM 8712 C C . GLY D 1 39 ? -13.074 -5.799 -17.828 1.00 12.27 39 GLY D C 1
ATOM 8713 O O . GLY D 1 39 ? -12.500 -6.847 -18.132 1.00 13.62 39 GLY D O 1
ATOM 8717 N N . ILE D 1 40 ? -12.391 -4.693 -17.584 1.00 11.85 40 ILE D N 1
ATOM 8718 C CA . ILE D 1 40 ? -10.945 -4.718 -17.584 1.00 12.81 40 ILE D CA 1
ATOM 8719 C C . ILE D 1 40 ? -10.442 -5.566 -16.402 1.00 13.10 40 ILE D C 1
ATOM 8720 O O . ILE D 1 40 ? -9.521 -6.372 -16.539 1.00 13.90 40 ILE D O 1
ATOM 8736 N N . PHE D 1 41 ? -11.047 -5.375 -15.233 1.00 13.22 41 PHE D N 1
ATOM 8737 C CA . PHE D 1 41 ? -10.678 -6.142 -14.044 1.00 14.01 41 PHE D CA 1
ATOM 8738 C C . PHE D 1 41 ? -10.706 -7.650 -14.337 1.00 13.50 41 PHE D C 1
ATOM 8739 O O . PHE D 1 41 ? -9.755 -8.380 -14.050 1.00 13.97 41 PHE D O 1
ATOM 8756 N N . TRP D 1 42 ? -11.820 -8.147 -14.869 1.00 13.42 42 TRP D N 1
ATOM 8757 C CA . TRP D 1 42 ? -11.946 -9.579 -15.106 1.00 13.95 42 TRP D CA 1
ATOM 8758 C C . TRP D 1 42 ? -10.990 -10.054 -16.186 1.00 14.05 42 TRP D C 1
ATOM 8759 O O . TRP D 1 42 ? -10.413 -11.121 -16.069 1.00 14.89 42 TRP D O 1
ATOM 8780 N N . ALA D 1 43 ? -10.831 -9.283 -17.257 1.00 13.58 43 ALA D N 1
ATOM 8781 C CA . ALA D 1 43 ? -9.895 -9.676 -18.305 1.00 13.82 43 ALA D CA 1
ATOM 8782 C C . ALA D 1 43 ? -8.489 -9.821 -17.713 1.00 13.61 43 ALA D C 1
ATOM 8783 O O . ALA D 1 43 ? -7.818 -10.850 -17.891 1.00 14.73 43 ALA D O 1
ATOM 8790 N N . HIS D 1 44 ? -8.039 -8.813 -16.972 1.00 13.88 44 HIS D N 1
ATOM 8791 C CA . HIS D 1 44 ? -6.706 -8.846 -16.408 1.00 14.71 44 HIS D CA 1
ATOM 8792 C C . HIS D 1 44 ? -6.590 -9.951 -15.357 1.00 15.39 44 HIS D C 1
ATOM 8793 O O . HIS D 1 44 ? -5.541 -10.575 -15.240 1.00 16.70 44 HIS D O 1
ATOM 8806 N N . ASN D 1 45 ? -7.665 -10.220 -14.622 1.00 15.87 45 ASN D N 1
ATOM 8807 C CA . ASN D 1 45 ? -7.682 -11.278 -13.631 1.00 16.56 45 ASN D CA 1
ATOM 8808 C C . ASN D 1 45 ? -7.388 -12.615 -14.284 1.00 17.45 45 ASN D C 1
ATOM 8809 O O . ASN D 1 45 ? -6.712 -13.454 -13.710 1.00 18.47 45 ASN D O 1
ATOM 8820 N N . LYS D 1 46 ? -7.883 -12.785 -15.501 1.00 17.77 46 LYS D N 1
ATOM 8821 C CA . LYS D 1 46 ? -7.701 -14.010 -16.271 1.00 19.13 46 LYS D CA 1
ATOM 8822 C C . LYS D 1 46 ? -6.467 -13.964 -17.192 1.00 18.34 46 LYS D C 1
ATOM 8823 O O . LYS D 1 46 ? -6.245 -14.889 -17.980 1.00 20.13 46 LYS D O 1
ATOM 8842 N N . GLY D 1 47 ? -5.669 -12.901 -17.085 1.00 17.93 47 GLY D N 1
ATOM 8843 C CA . GLY D 1 47 ? -4.436 -12.777 -17.853 1.00 18.08 47 GLY D CA 1
ATOM 8844 C C . GLY D 1 47 ? -4.634 -12.435 -19.328 1.00 17.52 47 GLY D C 1
ATOM 8845 O O . GLY D 1 47 ? -3.788 -12.763 -20.163 1.00 18.39 47 GLY D O 1
ATOM 8849 N N . ILE D 1 48 ? -5.729 -11.757 -19.646 1.00 16.15 48 ILE D N 1
ATOM 8850 C CA . ILE D 1 48 ? -6.073 -11.432 -21.016 1.00 15.11 48 ILE D CA 1
ATOM 8851 C C . ILE D 1 48 ? -6.009 -9.927 -21.234 1.00 13.87 48 ILE D C 1
ATOM 8852 O O . ILE D 1 48 ? -6.622 -9.162 -20.493 1.00 14.44 48 ILE D O 1
ATOM 8868 N N . PRO D 1 49 ? -5.286 -9.481 -22.265 1.00 13.30 49 PRO D N 1
ATOM 8869 C CA . PRO D 1 49 ? -5.229 -8.049 -22.564 1.00 13.14 49 PRO D CA 1
ATOM 8870 C C . PRO D 1 49 ? -6.486 -7.562 -23.269 1.00 12.37 49 PRO D C 1
ATOM 8871 O O . PRO D 1 49 ? -7.225 -8.330 -23.882 1.00 12.57 49 PRO D O 1
ATOM 8882 N N . VAL D 1 50 ? -6.701 -6.263 -23.151 1.00 11.84 50 VAL D N 1
ATOM 8883 C CA . VAL D 1 50 ? -7.805 -5.572 -23.772 1.00 11.39 50 VAL D CA 1
ATOM 8884 C C . VAL D 1 50 ? -7.268 -4.484 -24.696 1.00 11.11 50 VAL D C 1
ATOM 8885 O O . VAL D 1 50 ? -6.362 -3.707 -24.336 1.00 12.08 50 VAL D O 1
ATOM 8898 N N . GLY D 1 51 ? -7.854 -4.385 -25.896 1.00 11.47 51 GLY D N 1
ATOM 8899 C CA . GLY D 1 51 ? -7.584 -3.297 -26.809 1.00 11.64 51 GLY D CA 1
ATOM 8900 C C . GLY D 1 51 ? -8.836 -2.571 -27.244 1.00 10.63 51 GLY D C 1
ATOM 8901 O O . GLY D 1 51 ? -9.889 -3.179 -27.394 1.00 11.35 51 GLY D O 1
ATOM 8905 N N . ILE D 1 52 ? -8.681 -1.282 -27.479 1.00 10.87 52 ILE D N 1
ATOM 8906 C CA . ILE D 1 52 ? -9.717 -0.436 -28.026 1.00 10.44 52 ILE D CA 1
ATOM 8907 C C . ILE D 1 52 ? -9.389 -0.155 -29.489 1.00 10.86 52 ILE D C 1
ATOM 8908 O O . ILE D 1 52 ? -8.261 0.218 -29.810 1.00 11.30 52 ILE D O 1
ATOM 8924 N N . LEU D 1 53 ? -10.394 -0.315 -30.345 1.00 10.73 53 LEU D N 1
ATOM 8925 C CA . LEU D 1 53 ? -10.352 0.145 -31.729 1.00 11.05 53 LEU D CA 1
ATOM 8926 C C . LEU D 1 53 ? -11.446 1.189 -31.917 1.00 11.26 53 LEU D C 1
ATOM 8927 O O . LEU D 1 53 ? -12.606 0.908 -31.598 1.00 13.02 53 LEU D O 1
ATOM 8943 N N . THR D 1 54 ? -11.113 2.363 -32.432 1.00 10.74 54 THR D N 1
ATOM 8944 C CA . THR D 1 54 ? -12.127 3.381 -32.678 1.00 10.55 54 THR D CA 1
ATOM 8945 C C . THR D 1 54 ? -11.764 4.175 -33.919 1.00 10.57 54 THR D C 1
ATOM 8946 O O . THR D 1 54 ? -10.592 4.489 -34.141 1.00 11.02 54 THR D O 1
ATOM 8957 N N . GLY D 1 55 ? -12.783 4.522 -34.709 1.00 11.10 55 GLY D N 1
ATOM 8958 C CA . GLY D 1 55 ? -12.604 5.423 -35.823 1.00 11.48 55 GLY D CA 1
ATOM 8959 C C . GLY D 1 55 ? -12.488 6.875 -35.422 1.00 11.41 55 GLY D C 1
ATOM 8960 O O . GLY D 1 55 ? -11.996 7.683 -36.206 1.00 12.45 55 GLY D O 1
ATOM 8964 N N . GLU D 1 56 ? -12.929 7.221 -34.212 1.00 11.21 56 GLU D N 1
ATOM 8965 C CA . GLU D 1 56 ? -12.753 8.552 -33.667 1.00 11.16 56 GLU D CA 1
ATOM 8966 C C . GLU D 1 56 ? -11.327 8.717 -33.169 1.00 10.95 56 GLU D C 1
ATOM 8967 O O . GLU D 1 56 ? -10.603 7.736 -33.019 1.00 11.49 56 GLU D O 1
ATOM 8979 N N . LYS D 1 57 ? -10.921 9.952 -32.886 1.00 10.98 57 LYS D N 1
ATOM 8980 C CA . LYS D 1 57 ? -9.623 10.172 -32.286 1.00 11.10 57 LYS D CA 1
ATOM 8981 C C . LYS D 1 57 ? -9.749 11.368 -31.349 1.00 11.10 57 LYS D C 1
ATOM 8982 O O . LYS D 1 57 ? -9.906 12.510 -31.819 1.00 12.17 57 LYS D O 1
ATOM 9001 N N . THR D 1 58 ? -9.676 11.091 -30.050 1.00 11.02 58 THR D N 1
ATOM 9002 C CA . THR D 1 58 ? -9.899 12.089 -29.034 1.00 10.92 58 THR D CA 1
ATOM 9003 C C . THR D 1 58 ? -8.934 11.935 -27.875 1.00 11.25 58 THR D C 1
ATOM 9004 O O . THR D 1 58 ? -8.466 10.834 -27.559 1.00 12.19 58 THR D O 1
ATOM 9015 N N A GLU D 1 59 ? -8.671 13.048 -27.209 0.63 11.50 59 GLU D N 1
ATOM 9016 N N B GLU D 1 59 ? -8.659 13.059 -27.215 0.37 11.80 59 GLU D N 1
ATOM 9017 C CA A GLU D 1 59 ? -7.988 12.986 -25.913 0.63 12.35 59 GLU D CA 1
ATOM 9018 C CA B GLU D 1 59 ? -7.989 13.034 -25.911 0.37 12.77 59 GLU D CA 1
ATOM 9019 C C A GLU D 1 59 ? -8.892 12.397 -24.825 0.63 11.61 59 GLU D C 1
ATOM 9020 C C B GLU D 1 59 ? -8.890 12.334 -24.883 0.37 11.79 59 GLU D C 1
ATOM 9021 O O A GLU D 1 59 ? -8.405 11.796 -23.877 0.63 12.36 59 GLU D O 1
ATOM 9022 O O B GLU D 1 59 ? -8.404 11.594 -24.035 0.37 11.96 59 GLU D O 1
ATOM 9039 N N . ILE D 1 60 ? -10.201 12.550 -24.993 1.00 11.02 60 ILE D N 1
ATOM 9040 C CA . ILE D 1 60 ? -11.190 11.919 -24.126 1.00 10.71 60 ILE D CA 1
ATOM 9041 C C . ILE D 1 60 ? -10.834 10.436 -23.944 1.00 10.16 60 ILE D C 1
ATOM 9042 O O . ILE D 1 60 ? -10.746 9.928 -22.840 1.00 11.04 60 ILE D O 1
ATOM 9058 N N . VAL D 1 61 ? -10.695 9.730 -25.055 1.00 10.52 61 VAL D N 1
ATOM 9059 C CA . VAL D 1 61 ? -10.490 8.292 -25.005 1.00 10.57 61 VAL D CA 1
ATOM 9060 C C . VAL D 1 61 ? -9.067 7.934 -24.576 1.00 10.68 61 VAL D C 1
ATOM 9061 O O . VAL D 1 61 ? -8.879 6.956 -23.850 1.00 11.17 61 VAL D O 1
ATOM 9074 N N . ARG D 1 62 ? -8.059 8.729 -24.947 1.00 11.15 62 ARG D N 1
ATOM 9075 C CA . ARG D 1 62 ? -6.723 8.465 -24.426 1.00 11.67 62 ARG D CA 1
ATOM 9076 C C . ARG D 1 62 ? -6.738 8.479 -22.908 1.00 11.57 62 ARG D C 1
ATOM 9077 O O . ARG D 1 62 ? -6.130 7.626 -22.255 1.00 12.20 62 ARG D O 1
ATOM 9098 N N . ARG D 1 63 ? -7.408 9.473 -22.323 1.00 11.54 63 ARG D N 1
ATOM 9099 C CA . ARG D 1 63 ? -7.433 9.578 -20.884 1.00 11.89 63 ARG D CA 1
ATOM 9100 C C . ARG D 1 63 ? -8.203 8.436 -20.254 1.00 11.47 63 ARG D C 1
ATOM 9101 O O . ARG D 1 63 ? -7.815 7.938 -19.203 1.00 12.24 63 ARG D O 1
ATOM 9122 N N . ARG D 1 64 ? -9.323 8.022 -20.848 1.00 11.22 64 ARG D N 1
ATOM 9123 C CA . ARG D 1 64 ? -10.077 6.926 -20.263 1.00 11.03 64 ARG D CA 1
ATOM 9124 C C . ARG D 1 64 ? -9.304 5.625 -20.325 1.00 10.83 64 ARG D C 1
ATOM 9125 O O . ARG D 1 64 ? -9.312 4.825 -19.385 1.00 11.64 64 ARG D O 1
ATOM 9146 N N . ALA D 1 65 ? -8.642 5.383 -21.459 1.00 11.27 65 ALA D N 1
ATOM 9147 C CA . ALA D 1 65 ? -7.817 4.200 -21.609 1.00 11.97 65 ALA D CA 1
ATOM 9148 C C . ALA D 1 65 ? -6.700 4.157 -20.561 1.00 12.24 65 ALA D C 1
ATOM 9149 O O . ALA D 1 65 ? -6.411 3.116 -19.982 1.00 13.17 65 ALA D O 1
ATOM 9156 N N A GLU D 1 66 ? -6.100 5.321 -20.306 0.52 12.25 66 GLU D N 1
ATOM 9157 N N B GLU D 1 66 ? -6.080 5.298 -20.316 0.48 12.72 66 GLU D N 1
ATOM 9158 C CA A GLU D 1 66 ? -5.053 5.461 -19.289 0.52 13.41 66 GLU D CA 1
ATOM 9159 C CA B GLU D 1 66 ? -5.058 5.350 -19.289 0.48 14.22 66 GLU D CA 1
ATOM 9160 C C A GLU D 1 66 ? -5.573 5.178 -17.875 0.52 12.89 66 GLU D C 1
ATOM 9161 C C B GLU D 1 66 ? -5.655 5.023 -17.917 0.48 13.21 66 GLU D C 1
ATOM 9162 O O A GLU D 1 66 ? -4.908 4.528 -17.067 0.52 13.78 66 GLU D O 1
ATOM 9163 O O B GLU D 1 66 ? -5.126 4.167 -17.184 0.48 13.76 66 GLU D O 1
ATOM 9180 N N . LYS D 1 67 ? -6.754 5.695 -17.573 1.00 12.68 67 LYS D N 1
ATOM 9181 C CA . LYS D 1 67 ? -7.382 5.491 -16.261 1.00 12.96 67 LYS D CA 1
ATOM 9182 C C . LYS D 1 67 ? -7.600 4.011 -16.000 1.00 13.15 67 LYS D C 1
ATOM 9183 O O . LYS D 1 67 ? -7.377 3.533 -14.895 1.00 14.78 67 LYS D O 1
ATOM 9202 N N A LEU D 1 68 ? -8.038 3.285 -17.020 0.61 12.34 68 LEU D N 1
ATOM 9203 N N B LEU D 1 68 ? -8.054 3.293 -17.025 0.39 12.52 68 LEU D N 1
ATOM 9204 C CA A LEU D 1 68 ? -8.396 1.884 -16.862 0.61 13.26 68 LEU D CA 1
ATOM 9205 C CA B LEU D 1 68 ? -8.415 1.883 -16.898 0.39 13.06 68 LEU D CA 1
ATOM 9206 C C A LEU D 1 68 ? -7.268 0.920 -17.213 0.61 13.78 68 LEU D C 1
ATOM 9207 C C B LEU D 1 68 ? -7.256 0.916 -17.166 0.39 13.65 68 LEU D C 1
ATOM 9208 O O A LEU D 1 68 ? -7.459 -0.288 -17.197 0.61 14.94 68 LEU D O 1
ATOM 9209 O O B LEU D 1 68 ? -7.412 -0.292 -17.031 0.39 14.52 68 LEU D O 1
ATOM 9229 N N . LYS D 1 69 ? -6.091 1.441 -17.523 1.00 13.64 69 LYS D N 1
ATOM 9230 C CA . LYS D 1 69 ? -4.933 0.592 -17.834 1.00 14.80 69 LYS D CA 1
ATOM 9231 C C . LYS D 1 69 ? -5.225 -0.359 -18.989 1.00 13.40 69 LYS D C 1
ATOM 9232 O O . LYS D 1 69 ? -4.779 -1.494 -19.010 1.00 14.27 69 LYS D O 1
ATOM 9251 N N . VAL D 1 70 ? -5.925 0.147 -19.987 1.00 12.95 70 VAL D N 1
ATOM 9252 C CA . VAL D 1 70 ? -6.186 -0.629 -21.186 1.00 12.46 70 VAL D CA 1
ATOM 9253 C C . VAL D 1 70 ? -4.859 -0.914 -21.893 1.00 12.16 70 VAL D C 1
ATOM 9254 O O . VAL D 1 70 ? -4.002 -0.040 -22.027 1.00 12.90 70 VAL D O 1
ATOM 9267 N N . ASP D 1 71 ? -4.690 -2.124 -22.390 1.00 11.67 71 ASP D N 1
ATOM 9268 C CA . ASP D 1 71 ? -3.394 -2.534 -22.928 1.00 11.94 71 ASP D CA 1
ATOM 9269 C C . ASP D 1 71 ? -3.056 -1.876 -24.255 1.00 11.77 71 ASP D C 1
ATOM 9270 O O . ASP D 1 71 ? -1.880 -1.536 -24.483 1.00 12.67 71 ASP D O 1
ATOM 9279 N N . TYR D 1 72 ? -4.043 -1.714 -25.132 1.00 11.75 72 TYR D N 1
ATOM 9280 C CA . TYR D 1 72 ? -3.841 -1.173 -26.464 1.00 12.07 72 TYR D CA 1
ATOM 9281 C C . TYR D 1 72 ? -4.943 -0.200 -26.807 1.00 11.57 72 TYR D C 1
ATOM 9282 O O . TYR D 1 72 ? -6.112 -0.436 -26.491 1.00 11.68 72 TYR D O 1
ATOM 9300 N N . LEU D 1 73 ? -4.567 0.888 -27.483 1.00 11.99 73 LEU D N 1
ATOM 9301 C CA . LEU D 1 73 ? -5.512 1.875 -27.964 1.00 12.03 73 LEU D CA 1
ATOM 9302 C C . LEU D 1 73 ? -5.138 2.277 -29.381 1.00 11.83 73 LEU D C 1
ATOM 9303 O O . LEU D 1 73 ? -4.050 2.812 -29.599 1.00 13.31 73 LEU D O 1
ATOM 9319 N N . PHE D 1 74 ? -6.040 2.044 -30.328 1.00 11.22 74 PHE D N 1
ATOM 9320 C CA . PHE D 1 74 ? -5.870 2.475 -31.705 1.00 11.73 74 PHE D CA 1
ATOM 9321 C C . PHE D 1 74 ? -7.039 3.372 -32.060 1.00 11.09 74 PHE D C 1
ATOM 9322 O O . PHE D 1 74 ? -8.198 2.933 -32.022 1.00 11.47 74 PHE D O 1
ATOM 9339 N N . GLN D 1 75 ? -6.714 4.613 -32.422 1.00 11.17 75 GLN D N 1
ATOM 9340 C CA . GLN D 1 75 ? -7.711 5.608 -32.780 1.00 11.13 75 GLN D CA 1
ATOM 9341 C C . GLN D 1 75 ? -7.567 6.017 -34.238 1.00 11.50 75 GLN D C 1
ATOM 9342 O O . GLN D 1 75 ? -6.559 5.718 -34.903 1.00 12.31 75 GLN D O 1
ATOM 9356 N N . GLY D 1 76 ? -8.566 6.720 -34.754 1.00 11.77 76 GLY D N 1
ATOM 9357 C CA . GLY D 1 76 ? -8.545 7.095 -36.150 1.00 13.09 76 GLY D CA 1
ATOM 9358 C C . GLY D 1 76 ? -8.496 5.899 -37.072 1.00 12.64 76 GLY D C 1
ATOM 9359 O O . GLY D 1 76 ? -7.973 5.983 -38.181 1.00 13.91 76 GLY D O 1
ATOM 9363 N N . VAL D 1 77 ? -9.044 4.766 -36.630 1.00 12.68 77 VAL D N 1
ATOM 9364 C CA . VAL D 1 77 ? -8.984 3.530 -37.385 1.00 13.36 77 VAL D CA 1
ATOM 9365 C C . VAL D 1 77 ? -9.948 3.570 -38.530 1.00 15.64 77 VAL D C 1
ATOM 9366 O O . VAL D 1 77 ? -11.128 3.738 -38.341 1.00 17.46 77 VAL D O 1
ATOM 9379 N N . VAL D 1 78 ? -9.440 3.416 -39.743 1.00 19.24 78 VAL D N 1
ATOM 9380 C CA . VAL D 1 78 ? -10.312 3.439 -40.916 1.00 22.78 78 VAL D CA 1
ATOM 9381 C C . VAL D 1 78 ? -10.868 2.037 -41.239 1.00 18.38 78 VAL D C 1
ATOM 9382 O O . VAL D 1 78 ? -11.957 1.899 -41.778 1.00 20.07 78 VAL D O 1
ATOM 9395 N N A ASP D 1 79 ? -10.125 1.008 -40.855 0.55 15.63 79 ASP D N 1
ATOM 9396 N N B ASP D 1 79 ? -10.120 0.995 -40.901 0.45 16.09 79 ASP D N 1
ATOM 9397 C CA A ASP D 1 79 ? -10.506 -0.359 -41.159 0.55 14.40 79 ASP D CA 1
ATOM 9398 C CA B ASP D 1 79 ? -10.592 -0.359 -41.170 0.45 14.79 79 ASP D CA 1
ATOM 9399 C C A ASP D 1 79 ? -10.274 -1.177 -39.893 0.55 12.98 79 ASP D C 1
ATOM 9400 C C B ASP D 1 79 ? -10.308 -1.229 -39.950 0.45 13.37 79 ASP D C 1
ATOM 9401 O O A ASP D 1 79 ? -9.140 -1.520 -39.557 0.55 13.19 79 ASP D O 1
ATOM 9402 O O B ASP D 1 79 ? -9.180 -1.671 -39.717 0.45 13.49 79 ASP D O 1
ATOM 9415 N N . LYS D 1 80 ? -11.346 -1.435 -39.147 1.00 12.83 80 LYS D N 1
ATOM 9416 C CA . LYS D 1 80 ? -11.205 -2.126 -37.873 1.00 12.42 80 LYS D CA 1
ATOM 9417 C C . LYS D 1 80 ? -10.737 -3.560 -38.049 1.00 12.74 80 LYS D C 1
ATOM 9418 O O . LYS D 1 80 ? -9.977 -4.064 -37.224 1.00 13.08 80 LYS D O 1
ATOM 9437 N N . LEU D 1 81 ? -11.165 -4.237 -39.111 1.00 12.87 81 LEU D N 1
ATOM 9438 C CA . LEU D 1 81 ? -10.663 -5.587 -39.353 1.00 12.96 81 LEU D CA 1
ATOM 9439 C C . LEU D 1 81 ? -9.149 -5.559 -39.546 1.00 13.25 81 LEU D C 1
ATOM 9440 O O . LEU D 1 81 ? -8.436 -6.362 -38.968 1.00 13.96 81 LEU D O 1
ATOM 9456 N N A SER D 1 82 ? -8.662 -4.651 -40.378 0.60 13.71 82 SER D N 1
ATOM 9457 N N B SER D 1 82 ? -8.666 -4.630 -40.366 0.40 14.08 82 SER D N 1
ATOM 9458 C CA A SER D 1 82 ? -7.225 -4.581 -40.598 0.60 14.80 82 SER D CA 1
ATOM 9459 C CA B SER D 1 82 ? -7.229 -4.531 -40.631 0.40 15.09 82 SER D CA 1
ATOM 9460 C C A SER D 1 82 ? -6.496 -4.297 -39.282 0.60 14.01 82 SER D C 1
ATOM 9461 C C B SER D 1 82 ? -6.426 -4.179 -39.375 0.40 14.18 82 SER D C 1
ATOM 9462 O O A SER D 1 82 ? -5.505 -4.945 -38.961 0.60 14.10 82 SER D O 1
ATOM 9463 O O B SER D 1 82 ? -5.311 -4.658 -39.199 0.40 14.02 82 SER D O 1
ATOM 9473 N N . ALA D 1 83 ? -6.983 -3.332 -38.520 1.00 14.07 83 ALA D N 1
ATOM 9474 C CA . ALA D 1 83 ? -6.336 -2.985 -37.261 1.00 13.60 83 ALA D CA 1
ATOM 9475 C C . ALA D 1 83 ? -6.280 -4.198 -36.332 1.00 13.06 83 ALA D C 1
ATOM 9476 O O . ALA D 1 83 ? -5.273 -4.437 -35.662 1.00 13.78 83 ALA D O 1
ATOM 9483 N N . ALA D 1 84 ? -7.351 -4.977 -36.282 1.00 12.28 84 ALA D N 1
ATOM 9484 C CA . ALA D 1 84 ? -7.388 -6.170 -35.443 1.00 12.44 84 ALA D CA 1
ATOM 9485 C C . ALA D 1 84 ? -6.389 -7.200 -35.966 1.00 12.88 84 ALA D C 1
ATOM 9486 O O . ALA D 1 84 ? -5.707 -7.833 -35.178 1.00 13.46 84 ALA D O 1
ATOM 9493 N N . GLU D 1 85 ? -6.304 -7.353 -37.287 1.00 13.85 85 GLU D N 1
ATOM 9494 C CA . GLU D 1 85 ? -5.356 -8.305 -37.850 1.00 14.51 85 GLU D CA 1
ATOM 9495 C C . GLU D 1 85 ? -3.940 -7.871 -37.528 1.00 14.51 85 GLU D C 1
ATOM 9496 O O . GLU D 1 85 ? -3.079 -8.705 -37.245 1.00 15.40 85 GLU D O 1
ATOM 9508 N N . GLU D 1 86 ? -3.667 -6.575 -37.569 1.00 14.98 86 GLU D N 1
ATOM 9509 C CA . GLU D 1 86 ? -2.317 -6.092 -37.274 1.00 15.60 86 GLU D CA 1
ATOM 9510 C C . GLU D 1 86 ? -1.973 -6.381 -35.820 1.00 14.47 86 GLU D C 1
ATOM 9511 O O . GLU D 1 86 ? -0.851 -6.778 -35.525 1.00 15.17 86 GLU D O 1
ATOM 9523 N N . LEU D 1 87 ? -2.910 -6.185 -34.905 1.00 13.64 87 LEU D N 1
ATOM 9524 C CA . LEU D 1 87 ? -2.655 -6.460 -33.511 1.00 13.65 87 LEU D CA 1
ATOM 9525 C C . LEU D 1 87 ? -2.511 -7.965 -33.249 1.00 13.63 87 LEU D C 1
ATOM 9526 O O . LEU D 1 87 ? -1.653 -8.397 -32.451 1.00 14.14 87 LEU D O 1
ATOM 9542 N N . CYS D 1 88 ? -3.294 -8.784 -33.947 1.00 13.30 88 CYS D N 1
ATOM 9543 C CA . CYS D 1 88 ? -3.114 -10.221 -33.836 1.00 13.32 88 CYS D CA 1
ATOM 9544 C C . CYS D 1 88 ? -1.689 -10.609 -34.278 1.00 13.61 88 CYS D C 1
ATOM 9545 O O . CYS D 1 88 ? -1.031 -11.429 -33.648 1.00 14.43 88 CYS D O 1
ATOM 9553 N N . ASN D 1 89 ? -1.223 -10.035 -35.386 1.00 13.84 89 ASN D N 1
ATOM 9554 C CA . ASN D 1 89 ? 0.119 -10.311 -35.871 1.00 14.74 89 ASN D CA 1
ATOM 9555 C C . ASN D 1 89 ? 1.150 -9.850 -34.843 1.00 14.73 89 ASN D C 1
ATOM 9556 O O . ASN D 1 89 ? 2.138 -10.555 -34.591 1.00 15.27 89 ASN D O 1
ATOM 9567 N N . GLU D 1 90 ? 0.938 -8.676 -34.261 1.00 14.81 90 GLU D N 1
ATOM 9568 C CA . GLU D 1 90 ? 1.840 -8.138 -33.261 1.00 15.22 90 GLU D CA 1
ATOM 9569 C C . GLU D 1 90 ? 2.017 -9.161 -32.119 1.00 14.80 90 GLU D C 1
ATOM 9570 O O . GLU D 1 90 ? 3.128 -9.383 -31.622 1.00 16.57 90 GLU D O 1
ATOM 9582 N N . LEU D 1 91 ? 0.889 -9.768 -31.715 1.00 14.84 91 LEU D N 1
ATOM 9583 C CA . LEU D 1 91 ? 0.857 -10.635 -30.547 1.00 15.44 91 LEU D CA 1
ATOM 9584 C C . LEU D 1 91 ? 1.059 -12.119 -30.829 1.00 15.35 91 LEU D C 1
ATOM 9585 O O . LEU D 1 91 ? 1.173 -12.901 -29.895 1.00 17.20 91 LEU D O 1
ATOM 9601 N N . GLY D 1 92 ? 1.109 -12.499 -32.101 1.00 15.11 92 GLY D N 1
ATOM 9602 C CA . GLY D 1 92 ? 1.269 -13.893 -32.465 1.00 16.44 92 GLY D CA 1
ATOM 9603 C C . GLY D 1 92 ? 0.025 -14.744 -32.297 1.00 17.02 92 GLY D C 1
ATOM 9604 O O . GLY D 1 92 ? 0.132 -15.951 -32.093 1.00 19.34 92 GLY D O 1
ATOM 9608 N N . ILE D 1 93 ? -1.160 -14.144 -32.425 1.00 16.19 93 ILE D N 1
ATOM 9609 C CA . ILE D 1 93 ? -2.409 -14.888 -32.313 1.00 16.52 93 ILE D CA 1
ATOM 9610 C C . ILE D 1 93 ? -3.248 -14.744 -33.587 1.00 16.53 93 ILE D C 1
ATOM 9611 O O . ILE D 1 93 ? -2.861 -14.037 -34.525 1.00 16.69 93 ILE D O 1
ATOM 9627 N N . ASN D 1 94 ? -4.407 -15.404 -33.616 1.00 17.01 94 ASN D N 1
ATOM 9628 C CA . ASN D 1 94 ? -5.309 -15.275 -34.765 1.00 17.50 94 ASN D CA 1
ATOM 9629 C C . ASN D 1 94 ? -6.694 -14.784 -34.323 1.00 15.84 94 ASN D C 1
ATOM 9630 O O . ASN D 1 94 ? -7.022 -14.799 -33.135 1.00 15.84 94 ASN D O 1
ATOM 9641 N N . LEU D 1 95 ? -7.475 -14.350 -35.293 1.00 16.10 95 LEU D N 1
ATOM 9642 C CA . LEU D 1 95 ? -8.765 -13.747 -35.003 1.00 16.34 95 LEU D CA 1
ATOM 9643 C C . LEU D 1 95 ? -9.714 -14.693 -34.276 1.00 15.69 95 LEU D C 1
ATOM 9644 O O . LEU D 1 95 ? -10.591 -14.237 -33.536 1.00 15.50 95 LEU D O 1
ATOM 9660 N N . GLU D 1 96 ? -9.560 -16.007 -34.486 1.00 16.51 96 GLU D N 1
ATOM 9661 C CA . GLU D 1 96 ? -10.406 -16.961 -33.756 1.00 17.00 96 GLU D CA 1
ATOM 9662 C C . GLU D 1 96 ? -10.232 -16.894 -32.256 1.00 15.79 96 GLU D C 1
ATOM 9663 O O . GLU D 1 96 ? -11.107 -17.328 -31.508 1.00 17.09 96 GLU D O 1
ATOM 9675 N N A GLN D 1 97 ? -9.106 -16.319 -31.860 0.69 15.57 97 GLN D N 1
ATOM 9676 N N B GLN D 1 97 ? -9.097 -16.386 -31.765 0.31 15.11 97 GLN D N 1
ATOM 9677 C CA A GLN D 1 97 ? -8.733 -16.174 -30.476 0.69 15.25 97 GLN D CA 1
ATOM 9678 C CA B GLN D 1 97 ? -8.920 -16.241 -30.310 0.31 14.81 97 GLN D CA 1
ATOM 9679 C C A GLN D 1 97 ? -9.094 -14.785 -29.906 0.69 13.93 97 GLN D C 1
ATOM 9680 C C B GLN D 1 97 ? -9.275 -14.839 -29.798 0.31 14.04 97 GLN D C 1
ATOM 9681 O O A GLN D 1 97 ? -8.669 -14.420 -28.803 0.69 13.95 97 GLN D O 1
ATOM 9682 O O B GLN D 1 97 ? -9.005 -14.509 -28.638 0.31 14.19 97 GLN D O 1
ATOM 9701 N N . VAL D 1 98 ? -9.897 -14.031 -30.657 1.00 13.35 98 VAL D N 1
ATOM 9702 C CA . VAL D 1 98 ? -10.318 -12.685 -30.286 1.00 12.70 98 VAL D CA 1
ATOM 9703 C C . VAL D 1 98 ? -11.811 -12.656 -30.006 1.00 12.37 98 VAL D C 1
ATOM 9704 O O . VAL D 1 98 ? -12.600 -13.263 -30.719 1.00 12.81 98 VAL D O 1
ATOM 9717 N N . ALA D 1 99 ? -12.188 -11.930 -28.961 1.00 11.76 99 ALA D N 1
ATOM 9718 C CA . ALA D 1 99 ? -13.570 -11.548 -28.700 1.00 11.78 99 ALA D CA 1
ATOM 9719 C C . ALA D 1 99 ? -13.663 -10.053 -28.986 1.00 11.43 99 ALA D C 1
ATOM 9720 O O . ALA D 1 99 ? -12.885 -9.288 -28.442 1.00 12.71 99 ALA D O 1
ATOM 9727 N N . TYR D 1 100 ? -14.613 -9.647 -29.826 1.00 10.93 100 TYR D N 1
ATOM 9728 C CA . TYR D 1 100 ? -14.797 -8.245 -30.184 1.00 10.64 100 TYR D CA 1
ATOM 9729 C C . TYR D 1 100 ? -16.235 -7.826 -29.985 1.00 10.08 100 TYR D C 1
ATOM 9730 O O . TYR D 1 100 ? -17.153 -8.536 -30.396 1.00 10.78 100 TYR D O 1
ATOM 9748 N N . ILE D 1 101 ? -16.423 -6.636 -29.404 1.00 10.14 101 ILE D N 1
ATOM 9749 C CA . ILE D 1 101 ? -17.733 -6.017 -29.281 1.00 10.07 101 ILE D CA 1
ATOM 9750 C C . ILE D 1 101 ? -17.752 -4.662 -29.995 1.00 9.82 101 ILE D C 1
ATOM 9751 O O . ILE D 1 101 ? -16.877 -3.806 -29.805 1.00 10.11 101 ILE D O 1
ATOM 9767 N N . GLY D 1 102 ? -18.761 -4.509 -30.851 1.00 10.33 102 GLY D N 1
ATOM 9768 C CA . GLY D 1 102 ? -18.991 -3.280 -31.590 1.00 10.38 102 GLY D CA 1
ATOM 9769 C C . GLY D 1 102 ? -20.468 -3.092 -31.864 1.00 10.12 102 GLY D C 1
ATOM 9770 O O . GLY D 1 102 ? -21.261 -3.983 -31.583 1.00 11.30 102 GLY D O 1
ATOM 9774 N N . ASP D 1 103 ? -20.852 -1.933 -32.407 1.00 10.41 103 ASP D N 1
ATOM 9775 C CA . ASP D 1 103 ? -22.253 -1.582 -32.499 1.00 10.65 103 ASP D CA 1
ATOM 9776 C C . ASP D 1 103 ? -22.739 -1.068 -33.846 1.00 10.92 103 ASP D C 1
ATOM 9777 O O . ASP D 1 103 ? -23.937 -0.790 -33.952 1.00 12.03 103 ASP D O 1
ATOM 9786 N N . ASP D 1 104 ? -21.898 -0.874 -34.856 1.00 11.67 104 ASP D N 1
ATOM 9787 C CA . ASP D 1 104 ? -22.407 -0.195 -36.032 1.00 11.67 104 ASP D CA 1
ATOM 9788 C C . ASP D 1 104 ? -21.730 -0.699 -37.307 1.00 11.38 104 ASP D C 1
ATOM 9789 O O . ASP D 1 104 ? -20.957 -1.661 -37.306 1.00 11.68 104 ASP D O 1
ATOM 9798 N N . LEU D 1 105 ? -22.034 -0.018 -38.404 1.00 11.93 105 LEU D N 1
ATOM 9799 C CA . LEU D 1 105 ? -21.636 -0.458 -39.731 1.00 12.50 105 LEU D CA 1
ATOM 9800 C C . LEU D 1 105 ? -20.149 -0.774 -39.833 1.00 11.97 105 LEU D C 1
ATOM 9801 O O . LEU D 1 105 ? -19.764 -1.784 -40.421 1.00 12.98 105 LEU D O 1
ATOM 9817 N N . ASN D 1 106 ? -19.307 0.103 -39.289 1.00 11.72 106 ASN D N 1
ATOM 9818 C CA . ASN D 1 106 ? -17.878 -0.073 -39.436 1.00 12.15 106 ASN D CA 1
ATOM 9819 C C . ASN D 1 106 ? -17.288 -1.155 -38.546 1.00 11.45 106 ASN D C 1
ATOM 9820 O O . ASN D 1 106 ? -16.093 -1.448 -38.649 1.00 12.21 106 ASN D O 1
ATOM 9831 N N . ASP D 1 107 ? -18.128 -1.812 -37.756 1.00 11.13 107 ASP D N 1
ATOM 9832 C CA . ASP D 1 107 ? -17.742 -2.955 -36.938 1.00 11.11 107 ASP D CA 1
ATOM 9833 C C . ASP D 1 107 ? -18.049 -4.285 -37.611 1.00 11.09 107 ASP D C 1
ATOM 9834 O O . ASP D 1 107 ? -17.553 -5.311 -37.164 1.00 11.99 107 ASP D O 1
ATOM 9843 N N . ALA D 1 108 ? -18.905 -4.283 -38.626 1.00 12.16 108 ALA D N 1
ATOM 9844 C CA . ALA D 1 108 ? -19.478 -5.519 -39.144 1.00 12.54 108 ALA D CA 1
ATOM 9845 C C . ALA D 1 108 ? -18.441 -6.502 -39.675 1.00 13.28 108 ALA D C 1
ATOM 9846 O O . ALA D 1 108 ? -18.516 -7.685 -39.388 1.00 13.55 108 ALA D O 1
ATOM 9853 N N . LYS D 1 109 ? -17.484 -6.014 -40.451 1.00 14.46 109 LYS D N 1
ATOM 9854 C CA . LYS D 1 109 ? -16.529 -6.935 -41.055 1.00 15.80 109 LYS D CA 1
ATOM 9855 C C . LYS D 1 109 ? -15.704 -7.659 -39.993 1.00 14.38 109 LYS D C 1
ATOM 9856 O O . LYS D 1 109 ? -15.434 -8.852 -40.121 1.00 15.26 109 LYS D O 1
ATOM 9875 N N . LEU D 1 110 ? -15.293 -6.938 -38.958 1.00 13.16 110 LEU D N 1
ATOM 9876 C CA . LEU D 1 110 ? -14.537 -7.540 -37.872 1.00 13.25 110 LEU D CA 1
ATOM 9877 C C . LEU D 1 110 ? -15.426 -8.491 -37.071 1.00 12.63 110 LEU D C 1
ATOM 9878 O O . LEU D 1 110 ? -15.005 -9.602 -36.738 1.00 13.24 110 LEU D O 1
ATOM 9894 N N . LEU D 1 111 ? -16.658 -8.076 -36.774 1.00 12.12 111 LEU D N 1
ATOM 9895 C CA . LEU D 1 111 ? -17.566 -8.932 -36.022 1.00 12.54 111 LEU D CA 1
ATOM 9896 C C . LEU D 1 111 ? -17.738 -10.291 -36.687 1.00 13.10 111 LEU D C 1
ATOM 9897 O O . LEU D 1 111 ? -17.854 -11.311 -36.009 1.00 14.00 111 LEU D O 1
ATOM 9913 N N . LYS D 1 112 ? -17.766 -10.309 -38.011 1.00 13.18 112 LYS D N 1
ATOM 9914 C CA . LYS D 1 112 ? -17.968 -11.545 -38.753 1.00 15.10 112 LYS D CA 1
ATOM 9915 C C . LYS D 1 112 ? -16.757 -12.480 -38.741 1.00 15.42 112 LYS D C 1
ATOM 9916 O O . LYS D 1 112 ? -16.888 -13.627 -39.149 1.00 17.50 112 LYS D O 1
ATOM 9935 N N . ARG D 1 113 ? -15.589 -11.985 -38.340 1.00 15.17 113 ARG D N 1
ATOM 9936 C CA . ARG D 1 113 ? -14.326 -12.740 -38.404 1.00 15.81 113 ARG D CA 1
ATOM 9937 C C . ARG D 1 113 ? -13.779 -13.229 -37.059 1.00 15.21 113 ARG D C 1
ATOM 9938 O O . ARG D 1 113 ? -12.895 -14.089 -37.022 1.00 17.01 113 ARG D O 1
ATOM 9959 N N . VAL D 1 114 ? -14.230 -12.666 -35.952 1.00 14.45 114 VAL D N 1
ATOM 9960 C CA . VAL D 1 114 ? -13.660 -13.007 -34.666 1.00 13.72 114 VAL D CA 1
ATOM 9961 C C . VAL D 1 114 ? -14.239 -14.286 -34.092 1.00 13.76 114 VAL D C 1
ATOM 9962 O O . VAL D 1 114 ? -15.284 -14.769 -34.504 1.00 14.76 114 VAL D O 1
ATOM 9975 N N . GLY D 1 115 ? -13.544 -14.812 -33.085 1.00 14.39 115 GLY D N 1
ATOM 9976 C CA . GLY D 1 115 ? -13.996 -16.007 -32.390 1.00 14.86 115 GLY D CA 1
ATOM 9977 C C . GLY D 1 115 ? -15.308 -15.835 -31.651 1.00 14.57 115 GLY D C 1
ATOM 9978 O O . GLY D 1 115 ? -16.171 -16.717 -31.664 1.00 15.24 115 GLY D O 1
ATOM 9982 N N . ILE D 1 116 ? -15.472 -14.690 -30.996 1.00 13.65 116 ILE D N 1
ATOM 9983 C CA . ILE D 1 116 ? -16.706 -14.363 -30.306 1.00 13.60 116 ILE D CA 1
ATOM 9984 C C . ILE D 1 116 ? -17.050 -12.912 -30.602 1.00 12.74 116 ILE D C 1
ATOM 9985 O O . ILE D 1 116 ? -16.244 -12.022 -30.325 1.00 12.79 116 ILE D O 1
ATOM 10001 N N . ALA D 1 117 ? -18.225 -12.697 -31.194 1.00 12.65 117 ALA D N 1
ATOM 10002 C CA . ALA D 1 117 ? -18.715 -11.373 -31.532 1.00 12.05 117 ALA D CA 1
ATOM 10003 C C . ALA D 1 117 ? -19.786 -10.980 -30.539 1.00 11.78 117 ALA D C 1
ATOM 10004 O O . ALA D 1 117 ? -20.691 -11.749 -30.256 1.00 13.36 117 ALA D O 1
ATOM 10011 N N . GLY D 1 118 ? -19.716 -9.752 -30.045 1.00 11.19 118 GLY D N 1
ATOM 10012 C CA . GLY D 1 118 ? -20.764 -9.180 -29.218 1.00 11.35 118 GLY D CA 1
ATOM 10013 C C . GLY D 1 118 ? -21.282 -7.882 -29.775 1.00 10.18 118 GLY D C 1
ATOM 10014 O O . GLY D 1 118 ? -20.517 -7.083 -30.308 1.00 10.86 118 GLY D O 1
ATOM 10018 N N . VAL D 1 119 ? -22.580 -7.655 -29.610 1.00 10.48 119 VAL D N 1
ATOM 10019 C CA . VAL D 1 119 ? -23.223 -6.433 -30.074 1.00 10.53 119 VAL D CA 1
ATOM 10020 C C . VAL D 1 119 ? -24.238 -5.991 -29.011 1.00 10.29 119 VAL D C 1
ATOM 10021 O O . VAL D 1 119 ? -25.043 -6.797 -28.561 1.00 10.95 119 VAL D O 1
ATOM 10034 N N . PRO D 1 120 ? -24.197 -4.719 -28.567 1.00 10.15 120 PRO D N 1
ATOM 10035 C CA . PRO D 1 120 ? -25.168 -4.300 -27.551 1.00 10.62 120 PRO D CA 1
ATOM 10036 C C . PRO D 1 120 ? -26.603 -4.339 -28.049 1.00 10.30 120 PRO D C 1
ATOM 10037 O O . PRO D 1 120 ? -26.893 -4.223 -29.240 1.00 10.31 120 PRO D O 1
ATOM 10048 N N . ALA D 1 121 ? -27.520 -4.401 -27.090 1.00 10.92 121 ALA D N 1
ATOM 10049 C CA . ALA D 1 121 ? -28.938 -4.458 -27.385 1.00 11.42 121 ALA D CA 1
ATOM 10050 C C . ALA D 1 121 ? -29.458 -3.203 -28.086 1.00 10.93 121 ALA D C 1
ATOM 10051 O O . ALA D 1 121 ? -30.491 -3.241 -28.743 1.00 12.05 121 ALA D O 1
ATOM 10058 N N . SER D 1 122 ? -28.740 -2.102 -27.921 1.00 11.88 122 SER D N 1
ATOM 10059 C CA . SER D 1 122 ? -29.070 -0.809 -28.496 1.00 12.59 122 SER D CA 1
ATOM 10060 C C . SER D 1 122 ? -28.619 -0.622 -29.926 1.00 12.45 122 SER D C 1
ATOM 10061 O O . SER D 1 122 ? -28.977 0.381 -30.556 1.00 13.70 122 SER D O 1
ATOM 10069 N N . ALA D 1 123 ? -27.848 -1.556 -30.462 1.00 12.68 123 ALA D N 1
ATOM 10070 C CA . ALA D 1 123 ? -27.300 -1.397 -31.792 1.00 13.09 123 ALA D CA 1
ATOM 10071 C C . ALA D 1 123 ? -28.369 -1.612 -32.845 1.00 12.99 123 ALA D C 1
ATOM 10072 O O . ALA D 1 123 ? -29.389 -2.227 -32.592 1.00 13.34 123 ALA D O 1
ATOM 10079 N N . PRO D 1 124 ? -28.105 -1.192 -34.070 1.00 14.48 124 PRO D N 1
ATOM 10080 C CA . PRO D 1 124 ? -29.026 -1.499 -35.160 1.00 15.18 124 PRO D CA 1
ATOM 10081 C C . PRO D 1 124 ? -29.218 -2.991 -35.393 1.00 14.41 124 PRO D C 1
ATOM 10082 O O . PRO D 1 124 ? -28.333 -3.805 -35.206 1.00 13.96 124 PRO D O 1
ATOM 10093 N N . PHE D 1 125 ? -30.412 -3.328 -35.829 1.00 15.16 125 PHE D N 1
ATOM 10094 C CA . PHE D 1 125 ? -30.795 -4.692 -36.103 1.00 14.70 125 PHE D CA 1
ATOM 10095 C C . PHE D 1 125 ? -29.804 -5.458 -36.995 1.00 14.43 125 PHE D C 1
ATOM 10096 O O . PHE D 1 125 ? -29.460 -6.591 -36.696 1.00 14.81 125 PHE D O 1
ATOM 10113 N N A TYR D 1 126 ? -29.335 -4.806 -38.078 0.59 14.31 126 TYR D N 1
ATOM 10114 N N B TYR D 1 126 ? -29.352 -4.862 -38.077 0.41 14.10 126 TYR D N 1
ATOM 10115 C CA A TYR D 1 126 ? -28.377 -5.434 -39.012 0.59 13.53 126 TYR D CA 1
ATOM 10116 C CA B TYR D 1 126 ? -28.510 -5.650 -38.943 0.41 13.33 126 TYR D CA 1
ATOM 10117 C C A TYR D 1 126 ? -27.136 -5.914 -38.284 0.59 12.21 126 TYR D C 1
ATOM 10118 C C B TYR D 1 126 ? -27.079 -5.848 -38.387 0.41 11.92 126 TYR D C 1
ATOM 10119 O O A TYR D 1 126 ? -26.548 -6.928 -38.632 0.59 12.28 126 TYR D O 1
ATOM 10120 O O B TYR D 1 126 ? -26.320 -6.640 -38.958 0.41 11.04 126 TYR D O 1
ATOM 10146 N N . ILE D 1 127 ? -26.727 -5.149 -37.292 1.00 12.32 127 ILE D N 1
ATOM 10147 C CA . ILE D 1 127 ? -25.503 -5.435 -36.563 1.00 11.93 127 ILE D CA 1
ATOM 10148 C C . ILE D 1 127 ? -25.780 -6.456 -35.465 1.00 11.06 127 ILE D C 1
ATOM 10149 O O . ILE D 1 127 ? -25.005 -7.387 -35.267 1.00 11.53 127 ILE D O 1
ATOM 10165 N N . ARG D 1 128 ? -26.897 -6.303 -34.754 1.00 11.43 128 ARG D N 1
ATOM 10166 C CA . ARG D 1 128 ? -27.215 -7.256 -33.698 1.00 11.92 128 ARG D CA 1
ATOM 10167 C C . ARG D 1 128 ? -27.256 -8.691 -34.200 1.00 12.19 128 ARG D C 1
ATOM 10168 O O . ARG D 1 128 ? -26.873 -9.605 -33.469 1.00 12.84 128 ARG D O 1
ATOM 10189 N N A ARG D 1 129 ? -27.731 -8.941 -35.402 0.53 12.42 129 ARG D N 1
ATOM 10190 N N B ARG D 1 129 ? -27.703 -8.863 -35.452 0.47 12.41 129 ARG D N 1
ATOM 10191 C CA A ARG D 1 129 ? -27.830 -10.336 -35.815 0.53 13.18 129 ARG D CA 1
ATOM 10192 C CA B ARG D 1 129 ? -27.774 -10.171 -36.134 0.47 12.82 129 ARG D CA 1
ATOM 10193 C C A ARG D 1 129 ? -26.439 -10.937 -36.138 0.53 13.01 129 ARG D C 1
ATOM 10194 C C B ARG D 1 129 ? -26.442 -10.913 -36.074 0.47 13.26 129 ARG D C 1
ATOM 10195 O O A ARG D 1 129 ? -26.358 -12.115 -36.474 0.53 13.01 129 ARG D O 1
ATOM 10196 O O B ARG D 1 129 ? -26.398 -12.148 -36.046 0.47 14.08 129 ARG D O 1
ATOM 10224 N N . LEU D 1 130 ? -25.366 -10.140 -36.059 1.00 12.84 130 LEU D N 1
ATOM 10225 C CA . LEU D 1 130 ? -24.006 -10.669 -36.151 1.00 13.33 130 LEU D CA 1
ATOM 10226 C C . LEU D 1 130 ? -23.475 -11.173 -34.806 1.00 13.16 130 LEU D C 1
ATOM 10227 O O . LEU D 1 130 ? -22.452 -11.844 -34.743 1.00 14.45 130 LEU D O 1
ATOM 10243 N N . SER D 1 131 ? -24.108 -10.788 -33.703 1.00 12.59 131 SER D N 1
ATOM 10244 C CA . SER D 1 131 ? -23.612 -11.161 -32.385 1.00 12.55 131 SER D CA 1
ATOM 10245 C C . SER D 1 131 ? -23.680 -12.661 -32.192 1.00 12.82 131 SER D C 1
ATOM 10246 O O . SER D 1 131 ? -24.688 -13.253 -32.538 1.00 13.83 131 SER D O 1
ATOM 10254 N N . THR D 1 132 ? -22.637 -13.262 -31.638 1.00 12.42 132 THR D N 1
ATOM 10255 C CA . THR D 1 132 ? -22.715 -14.692 -31.422 1.00 14.59 132 THR D CA 1
ATOM 10256 C C . THR D 1 132 ? -23.223 -15.032 -30.025 1.00 14.10 132 THR D C 1
ATOM 10257 O O . THR D 1 132 ? -23.590 -16.176 -29.775 1.00 15.97 132 THR D O 1
ATOM 10268 N N . ILE D 1 133 ? -23.357 -14.032 -29.166 1.00 14.40 133 ILE D N 1
ATOM 10269 C CA . ILE D 1 133 ? -24.019 -14.186 -27.861 1.00 15.62 133 ILE D CA 1
ATOM 10270 C C . ILE D 1 133 ? -25.010 -13.053 -27.642 1.00 14.65 133 ILE D C 1
ATOM 10271 O O . ILE D 1 133 ? -24.863 -11.949 -28.177 1.00 15.50 133 ILE D O 1
ATOM 10287 N N . PHE D 1 134 ? -26.042 -13.330 -26.875 1.00 14.21 134 PHE D N 1
ATOM 10288 C CA . PHE D 1 134 ? -27.045 -12.338 -26.572 1.00 14.05 134 PHE D CA 1
ATOM 10289 C C . PHE D 1 134 ? -26.550 -11.427 -25.466 1.00 13.74 134 PHE D C 1
ATOM 10290 O O . PHE D 1 134 ? -26.225 -11.888 -24.382 1.00 15.45 134 PHE D O 1
ATOM 10307 N N . LEU D 1 135 ? -26.482 -10.132 -25.741 1.00 12.89 135 LEU D N 1
ATOM 10308 C CA . LEU D 1 135 ? -26.198 -9.146 -24.727 1.00 12.32 135 LEU D CA 1
ATOM 10309 C C . LEU D 1 135 ? -27.484 -8.354 -24.451 1.00 12.73 135 LEU D C 1
ATOM 10310 O O . LEU D 1 135 ? -28.104 -7.800 -25.360 1.00 13.88 135 LEU D O 1
ATOM 10326 N N A GLU D 1 136 ? -27.863 -8.304 -23.182 0.49 12.78 136 GLU D N 1
ATOM 10327 N N B GLU D 1 136 ? -27.856 -8.312 -23.176 0.51 12.75 136 GLU D N 1
ATOM 10328 C CA A GLU D 1 136 ? -29.086 -7.639 -22.782 0.49 13.66 136 GLU D CA 1
ATOM 10329 C CA B GLU D 1 136 ? -29.040 -7.592 -22.744 0.51 13.37 136 GLU D CA 1
ATOM 10330 C C A GLU D 1 136 ? -28.912 -6.150 -22.563 0.49 12.63 136 GLU D C 1
ATOM 10331 C C B GLU D 1 136 ? -28.802 -6.097 -22.597 0.51 12.22 136 GLU D C 1
ATOM 10332 O O A GLU D 1 136 ? -29.884 -5.397 -22.626 0.49 13.09 136 GLU D O 1
ATOM 10333 O O B GLU D 1 136 ? -29.713 -5.300 -22.843 0.51 12.49 136 GLU D O 1
ATOM 10350 N N A LYS D 1 137 ? -27.689 -5.725 -22.282 0.49 11.82 137 LYS D N 1
ATOM 10351 N N B LYS D 1 137 ? -27.600 -5.727 -22.163 0.51 11.46 137 LYS D N 1
ATOM 10352 C CA A LYS D 1 137 ? -27.466 -4.331 -21.954 0.49 12.21 137 LYS D CA 1
ATOM 10353 C CA B LYS D 1 137 ? -27.297 -4.324 -21.880 0.51 11.91 137 LYS D CA 1
ATOM 10354 C C A LYS D 1 137 ? -27.193 -3.472 -23.176 0.49 11.57 137 LYS D C 1
ATOM 10355 C C B LYS D 1 137 ? -27.172 -3.477 -23.151 0.51 11.48 137 LYS D C 1
ATOM 10356 O O A LYS D 1 137 ? -26.730 -3.928 -24.221 0.49 11.36 137 LYS D O 1
ATOM 10357 O O B LYS D 1 137 ? -26.806 -3.959 -24.221 0.51 11.33 137 LYS D O 1
ATOM 10381 N N . ARG D 1 138 ? -27.511 -2.197 -23.002 1.00 12.38 138 ARG D N 1
ATOM 10382 C CA . ARG D 1 138 ? -27.331 -1.196 -24.031 1.00 11.76 138 ARG D CA 1
ATOM 10383 C C . ARG D 1 138 ? -25.975 -0.502 -23.887 1.00 11.14 138 ARG D C 1
ATOM 10384 O O . ARG D 1 138 ? -25.331 -0.555 -22.843 1.00 11.25 138 ARG D O 1
ATOM 10405 N N . GLY D 1 139 ? -25.569 0.173 -24.941 1.00 10.78 139 GLY D N 1
ATOM 10406 C CA . GLY D 1 139 ? -24.380 0.995 -24.875 1.00 11.03 139 GLY D CA 1
ATOM 10407 C C . GLY D 1 139 ? -24.433 1.948 -23.699 1.00 10.16 139 GLY D C 1
ATOM 10408 O O . GLY D 1 139 ? -25.447 2.591 -23.459 1.00 10.35 139 GLY D O 1
ATOM 10412 N N . GLY D 1 140 ? -23.316 2.046 -22.978 1.00 10.34 140 GLY D N 1
ATOM 10413 C CA . GLY D 1 140 ? -23.214 2.916 -21.830 1.00 10.92 140 GLY D CA 1
ATOM 10414 C C . GLY D 1 140 ? -23.801 2.376 -20.548 1.00 10.64 140 GLY D C 1
ATOM 10415 O O . GLY D 1 140 ? -23.684 3.039 -19.526 1.00 11.42 140 GLY D O 1
ATOM 10419 N N . GLU D 1 141 ? -24.457 1.211 -20.595 1.00 11.26 141 GLU D N 1
ATOM 10420 C CA . GLU D 1 141 ? -25.117 0.625 -19.427 1.00 11.90 141 GLU D CA 1
ATOM 10421 C C . GLU D 1 141 ? -24.265 -0.450 -18.769 1.00 12.54 141 GLU D C 1
ATOM 10422 O O . GLU D 1 141 ? -24.745 -1.133 -17.868 1.00 15.41 141 GLU D O 1
ATOM 10434 N N . GLY D 1 142 ? -23.016 -0.597 -19.174 1.00 11.61 142 GLY D N 1
ATOM 10435 C CA . GLY D 1 142 ? -22.166 -1.673 -18.676 1.00 12.19 142 GLY D CA 1
ATOM 10436 C C . GLY D 1 142 ? -22.152 -2.885 -19.591 1.00 11.11 142 GLY D C 1
ATOM 10437 O O . GLY D 1 142 ? -21.920 -4.008 -19.127 1.00 11.74 142 GLY D O 1
ATOM 10441 N N . VAL D 1 143 ? -22.357 -2.685 -20.887 1.00 10.73 143 VAL D N 1
ATOM 10442 C CA . VAL D 1 143 ? -22.395 -3.799 -21.826 1.00 10.49 143 VAL D CA 1
ATOM 10443 C C . VAL D 1 143 ? -21.000 -4.340 -22.139 1.00 9.95 143 VAL D C 1
ATOM 10444 O O . VAL D 1 143 ? -20.866 -5.513 -22.480 1.00 10.55 143 VAL D O 1
ATOM 10457 N N . PHE D 1 144 ? -19.945 -3.530 -22.014 1.00 10.27 144 PHE D N 1
ATOM 10458 C CA . PHE D 1 144 ? -18.611 -4.071 -22.134 1.00 10.54 144 PHE D CA 1
ATOM 10459 C C . PHE D 1 144 ? -18.342 -5.057 -20.981 1.00 10.52 144 PHE D C 1
ATOM 10460 O O . PHE D 1 144 ? -17.877 -6.183 -21.200 1.00 11.00 144 PHE D O 1
ATOM 10477 N N . ARG D 1 145 ? -18.681 -4.667 -19.762 1.00 10.81 145 ARG D N 1
ATOM 10478 C CA . ARG D 1 145 ? -18.610 -5.596 -18.629 1.00 10.98 145 ARG D CA 1
ATOM 10479 C C . ARG D 1 145 ? -19.426 -6.870 -18.887 1.00 11.05 145 ARG D C 1
ATOM 10480 O O . ARG D 1 145 ? -18.956 -7.984 -18.645 1.00 11.68 145 ARG D O 1
ATOM 10501 N N . GLU D 1 146 ? -20.668 -6.708 -19.339 1.00 11.09 146 GLU D N 1
ATOM 10502 C CA . GLU D 1 146 ? -21.507 -7.871 -19.610 1.00 11.27 146 GLU D CA 1
ATOM 10503 C C . GLU D 1 146 ? -20.830 -8.830 -20.584 1.00 11.17 146 GLU D C 1
ATOM 10504 O O . GLU D 1 146 ? -20.803 -10.054 -20.372 1.00 11.92 146 GLU D O 1
ATOM 10516 N N . PHE D 1 147 ? -20.291 -8.272 -21.662 1.00 11.25 147 PHE D N 1
ATOM 10517 C CA . PHE D 1 147 ? -19.606 -9.048 -22.669 1.00 11.69 147 PHE D CA 1
ATOM 10518 C C . PHE D 1 147 ? -18.434 -9.809 -22.077 1.00 11.43 147 PHE D C 1
ATOM 10519 O O . PHE D 1 147 ? -18.296 -11.013 -22.307 1.00 11.91 147 PHE D O 1
ATOM 10536 N N . VAL D 1 148 ? -17.562 -9.118 -21.353 1.00 11.57 148 VAL D N 1
ATOM 10537 C CA . VAL D 1 148 ? -16.396 -9.780 -20.773 1.00 11.95 148 VAL D CA 1
ATOM 10538 C C . VAL D 1 148 ? -16.826 -10.904 -19.813 1.00 11.90 148 VAL D C 1
ATOM 10539 O O . VAL D 1 148 ? -16.272 -12.004 -19.833 1.00 12.30 148 VAL D O 1
ATOM 10552 N N . GLU D 1 149 ? -17.797 -10.629 -18.961 1.00 12.11 149 GLU D N 1
ATOM 10553 C CA . GLU D 1 149 ? -18.212 -11.632 -17.997 1.00 12.18 149 GLU D CA 1
ATOM 10554 C C . GLU D 1 149 ? -18.780 -12.874 -18.698 1.00 12.41 149 GLU D C 1
ATOM 10555 O O . GLU D 1 149 ? -18.533 -14.015 -18.266 1.00 13.80 149 GLU D O 1
ATOM 10567 N N . LYS D 1 150 ? -19.528 -12.693 -19.775 1.00 12.47 150 LYS D N 1
ATOM 10568 C CA . LYS D 1 150 ? -20.027 -13.839 -20.537 1.00 13.15 150 LYS D CA 1
ATOM 10569 C C . LYS D 1 150 ? -18.910 -14.577 -21.267 1.00 13.41 150 LYS D C 1
ATOM 10570 O O . LYS D 1 150 ? -18.812 -15.804 -21.214 1.00 14.72 150 LYS D O 1
ATOM 10589 N N . VAL D 1 151 ? -18.034 -13.844 -21.946 1.00 13.23 151 VAL D N 1
ATOM 10590 C CA . VAL D 1 151 ? -16.944 -14.460 -22.703 1.00 14.72 151 VAL D CA 1
ATOM 10591 C C . VAL D 1 151 ? -16.044 -15.295 -21.803 1.00 14.50 151 VAL D C 1
ATOM 10592 O O . VAL D 1 151 ? -15.588 -16.366 -22.193 1.00 15.35 151 VAL D O 1
ATOM 10605 N N . LEU D 1 152 ? -15.784 -14.802 -20.595 1.00 14.52 152 LEU D N 1
ATOM 10606 C CA . LEU D 1 152 ? -14.864 -15.467 -19.679 1.00 15.30 152 LEU D CA 1
ATOM 10607 C C . LEU D 1 152 ? -15.577 -16.405 -18.703 1.00 15.90 152 LEU D C 1
ATOM 10608 O O . LEU D 1 152 ? -14.915 -17.042 -17.888 1.00 17.56 152 LEU D O 1
ATOM 10624 N N . GLY D 1 153 ? -16.897 -16.528 -18.789 1.00 16.10 153 GLY D N 1
ATOM 10625 C CA . GLY D 1 153 ? -17.652 -17.420 -17.923 1.00 17.98 153 GLY D CA 1
ATOM 10626 C C . GLY D 1 153 ? -17.523 -17.087 -16.456 1.00 17.19 153 GLY D C 1
ATOM 10627 O O . GLY D 1 153 ? -17.475 -17.959 -15.601 1.00 18.51 153 GLY D O 1
ATOM 10631 N N . ILE D 1 154 ? -17.494 -15.804 -16.146 1.00 16.30 154 ILE D N 1
ATOM 10632 C CA . ILE D 1 154 ? -17.409 -15.373 -14.754 1.00 16.92 154 ILE D CA 1
ATOM 10633 C C . ILE D 1 154 ? -18.661 -15.851 -14.014 1.00 18.03 154 ILE D C 1
ATOM 10634 O O . ILE D 1 154 ? -19.770 -15.643 -14.483 1.00 20.45 154 ILE D O 1
ATOM 10650 N N . ASN D 1 155 ? -18.476 -16.511 -12.877 1.00 17.98 155 ASN D N 1
ATOM 10651 C CA . ASN D 1 155 ? -19.602 -17.032 -12.101 1.00 19.00 155 ASN D CA 1
ATOM 10652 C C . ASN D 1 155 ? -19.468 -16.647 -10.635 1.00 17.51 155 ASN D C 1
ATOM 10653 O O . ASN D 1 155 ? -18.523 -15.929 -10.237 1.00 16.68 155 ASN D O 1
ATOM 10664 N N . LEU D 1 156 ? -20.436 -17.102 -9.836 1.00 17.85 156 LEU D N 1
ATOM 10665 C CA . LEU D 1 156 ? -20.497 -16.742 -8.432 1.00 17.28 156 LEU D CA 1
ATOM 10666 C C . LEU D 1 156 ? -19.236 -17.210 -7.727 1.00 16.78 156 LEU D C 1
ATOM 10667 O O . LEU D 1 156 ? -18.718 -16.512 -6.864 1.00 16.90 156 LEU D O 1
ATOM 10683 N N . GLU D 1 157 ? -18.711 -18.371 -8.107 1.00 18.52 157 GLU D N 1
ATOM 10684 C CA . GLU D 1 157 ? -17.463 -18.844 -7.509 1.00 20.85 157 GLU D CA 1
ATOM 10685 C C . GLU D 1 157 ? -16.277 -17.895 -7.767 1.00 18.40 157 GLU D C 1
ATOM 10686 O O . GLU D 1 157 ? -15.463 -17.663 -6.867 1.00 18.20 157 GLU D O 1
ATOM 10698 N N . ASP D 1 158 ? -16.171 -17.346 -8.982 1.00 17.81 158 ASP D N 1
ATOM 10699 C CA . ASP D 1 158 ? -15.135 -16.355 -9.270 1.00 17.27 158 ASP D CA 1
ATOM 10700 C C . ASP D 1 158 ? -15.306 -15.111 -8.408 1.00 15.63 158 ASP D C 1
ATOM 10701 O O . ASP D 1 158 ? -14.349 -14.540 -7.904 1.00 15.83 158 ASP D O 1
ATOM 10710 N N . PHE D 1 159 ? -16.545 -14.659 -8.268 1.00 14.51 159 PHE D N 1
ATOM 10711 C CA . PHE D 1 159 ? -16.879 -13.525 -7.417 1.00 14.91 159 PHE D CA 1
ATOM 10712 C C . PHE D 1 159 ? -16.439 -13.788 -5.976 1.00 15.05 159 PHE D C 1
ATOM 10713 O O . PHE D 1 159 ? -15.758 -12.965 -5.366 1.00 15.74 159 PHE D O 1
ATOM 10730 N N . ILE D 1 160 ? -16.817 -14.942 -5.437 1.00 15.82 160 ILE D N 1
ATOM 10731 C CA . ILE D 1 160 ? -16.509 -15.264 -4.054 1.00 17.62 160 ILE D CA 1
ATOM 10732 C C . ILE D 1 160 ? -14.990 -15.246 -3.863 1.00 18.81 160 ILE D C 1
ATOM 10733 O O . ILE D 1 160 ? -14.485 -14.744 -2.863 1.00 19.67 160 ILE D O 1
ATOM 10749 N N . ALA D 1 161 ? -14.246 -15.782 -4.827 1.00 20.47 161 ALA D N 1
ATOM 10750 C CA . ALA D 1 161 ? -12.783 -15.790 -4.741 1.00 22.59 161 ALA D CA 1
ATOM 10751 C C . ALA D 1 161 ? -12.146 -14.386 -4.728 1.00 23.58 161 ALA D C 1
ATOM 10752 O O . ALA D 1 161 ? -11.116 -14.205 -4.071 1.00 24.18 161 ALA D O 1
ATOM 10759 N N . VAL D 1 162 ? -12.721 -13.390 -5.415 1.00 24.67 162 VAL D N 1
ATOM 10760 C CA . VAL D 1 162 ? -12.108 -12.043 -5.440 1.00 26.26 162 VAL D CA 1
ATOM 10761 C C . VAL D 1 162 ? -12.568 -11.067 -4.344 1.00 29.48 162 VAL D C 1
ATOM 10762 O O . VAL D 1 162 ? -12.033 -9.951 -4.243 1.00 30.11 162 VAL D O 1
ATOM 10775 N N . ILE D 1 163 ? -13.542 -11.453 -3.530 1.00 32.16 163 ILE D N 1
ATOM 10776 C CA . ILE D 1 163 ? -13.942 -10.598 -2.411 1.00 34.66 163 ILE D CA 1
ATOM 10777 C C . ILE D 1 163 ? -13.534 -11.191 -1.058 1.00 43.76 163 ILE D C 1
ATOM 10778 O O . ILE D 1 163 ? -14.141 -10.882 -0.029 1.00 44.07 163 ILE D O 1
ATOM 10794 N N . GLN D 1 164 ? -12.509 -12.036 -1.056 1.00 53.21 164 GLN D N 1
ATOM 10795 C CA . GLN D 1 164 ? -12.008 -12.619 0.184 1.00 62.40 164 GLN D CA 1
ATOM 10796 C C . GLN D 1 164 ? -11.289 -11.572 1.028 1.00 62.75 164 GLN D C 1
ATOM 10797 O O . GLN D 1 164 ? -11.051 -11.780 2.217 1.00 63.08 164 GLN D O 1
#

Nearest PDB structures (foldseek):
  3e81-assembly1_A  TM=1.004E+00  e=3.155E-34  Bacteroides thetaiotaomicron
  4hgr-assembly1_D  TM=9.998E-01  e=2.759E-33  Bacteroides thetaiotaomicron VPI-5482
  4hgq-assembly2_G  TM=1.004E+00  e=2.741E-32  Bacteroides thetaiotaomicron VPI-5482
  3ij5-assembly1_A  TM=9.684E-01  e=7.313E-16  Yersinia pestis CO92
  3n1u-assembly1_A  TM=9.388E-01  e=1.572E-15  Legionella pneumophila subsp. pneumophila str. Philadelphia 1

Organism: Bacteroides thetaiotaomicron (strain ATCC 29148 / DSM 2079 / JCM 5827 / CCUG 10774 / NCTC 10582 / VPI-5482 / E50) (NCBI:txid226186)

CATH classification: 3.40.50.1000

InterPro domains:
  IPR006549 HAD-superfamily hydrolase,subfamily IIIA [TIGR01662] (5-119)
  IPR010023 KdsC family [PIRSF006118] (1-155)
  IPR010023 KdsC family [SFLDG01138] (1-152)
  IPR010023 KdsC family [TIGR01670] (4-151)
  IPR023214 HAD superfamily [G3DSA:3.40.50.1000] (1-164)
  IPR036412 HAD-like superfamily [SSF56784] (1-152)
  IPR050793 CMP-NeuNAc synthase [PTHR21485] (2-153)